Protein AF-0000000076691099 (afdb_homodimer)

InterPro domains:
  IPR001680 WD40 repeat [PF00400] (166-195)
  IPR001680 WD40 repeat [PF00400] (257-286)
  IPR001680 WD40 repeat [PS50082] (163-204)
  IPR001680 WD40 repeat [PS50082] (255-293)
  IPR001680 WD40 repeat [SM00320] (157-195)
  IPR001680 WD40 repeat [SM00320] (238-287)
  IPR015943 WD40/YVTN repeat-like-containing domain superfamily [G3DSA:2.130.10.10] (104-293)
  IPR036322 WD40-repeat-containing domain superfamily [SSF50978] (164-288)

Sequence (586 aa):
MSNKDGVKADGITDEQIQKKIPQHLRYACAYWVNHLEVANMEDEALMNGLERFAYEHMLYWLEVLSLIGKLDSAHRAIGVVLRLLDTAQTSTSSDLDQLLSDALRFISKFNEIIKRSALHTYYSALPFTPTNSLLYHRYIKEAEHNICSVEGGPEKWDALVANLRHGEPVDAIKFSLDSTLLVSWLSDRTVWLWDSGNAELIDRFDGFDLGFYNEHRSRDIPPAFSPDCTRLAVGYYHDVNLWDIRGIEASGPPSTGNATAVTALTLSRDCSRLACGFEDGTVELWETSPTKRMSNKDGVKADGITDEQIQKKIPQHLRYACAYWVNHLEVANMEDEALMNGLERFAYEHMLYWLEVLSLIGKLDSAHRAIGVVLRLLDTAQTSTSSDLDQLLSDALRFISKFNEIIKRSALHTYYSALPFTPTNSLLYHRYIKEAEHNICSVEGGPEKWDALVANLRHGEPVDAIKFSLDSTLLVSWLSDRTVWLWDSGNAELIDRFDGFDLGFYNEHRSRDIPPAFSPDCTRLAVGYYHDVNLWDIRGIEASGPPSTGNATAVTALTLSRDCSRLACGFEDGTVELWETSPTKR

Organism: Amanita muscaria (strain Koide BX008) (NCBI:txid946122)

Solvent-accessible surface area (backbone atoms only — not comparable to full-atom values): 31401 Å² total; per-residue (Å²): 130,71,47,97,80,52,39,37,80,73,68,52,34,59,66,54,45,56,69,73,46,47,69,69,56,54,47,46,70,74,46,48,53,68,56,52,75,75,49,67,82,80,39,62,70,56,48,50,50,50,48,48,38,65,75,71,36,44,67,59,50,50,30,49,26,23,71,73,70,47,48,79,52,49,44,55,42,54,49,51,51,52,50,52,44,59,72,60,62,52,84,62,57,73,56,60,56,47,32,52,52,41,47,44,51,50,43,28,65,35,39,70,55,25,57,54,26,42,64,30,46,44,66,60,38,48,41,48,35,22,62,69,35,55,45,32,68,70,45,46,68,74,21,52,82,73,35,79,90,62,77,71,30,47,60,58,79,66,52,65,52,45,77,44,79,45,99,41,32,28,47,28,46,41,44,19,62,86,38,52,33,33,38,36,35,30,74,82,48,32,38,40,36,27,34,52,59,53,67,40,81,71,48,73,31,76,60,72,71,56,70,75,51,73,76,68,79,59,85,71,41,53,56,18,57,32,37,81,60,51,33,34,37,40,53,52,62,39,32,36,31,31,30,34,59,89,67,48,78,58,59,61,44,71,61,48,86,50,91,51,46,54,41,24,41,28,43,24,60,85,51,45,33,37,39,38,20,17,55,80,6,35,33,38,33,28,52,39,74,76,68,80,123,129,67,48,97,80,51,40,37,82,75,66,53,35,59,67,54,45,56,70,72,46,49,68,68,56,51,47,46,73,74,46,49,53,68,58,52,75,75,49,69,80,79,40,62,68,56,49,51,48,50,49,48,37,64,74,70,36,45,68,58,50,50,30,50,27,23,70,71,71,47,48,79,51,50,42,55,42,55,49,50,52,53,50,51,46,60,73,60,63,52,83,62,57,74,56,59,55,45,30,52,51,40,46,44,52,50,42,28,65,34,38,69,56,25,58,54,26,42,65,30,45,44,66,59,38,47,40,48,35,23,63,69,35,57,45,33,67,68,46,46,68,72,21,51,82,73,37,80,89,60,78,71,29,46,58,60,81,67,51,67,52,44,78,45,81,45,98,41,32,28,47,27,48,42,46,20,62,86,39,53,33,33,38,34,36,29,72,82,47,30,38,39,35,26,33,53,59,53,67,41,81,72,49,74,31,77,54,72,73,53,70,78,49,73,78,66,80,60,85,70,39,53,55,18,55,32,36,82,60,52,32,34,36,39,51,53,62,39,31,36,32,30,31,34,59,90,65,76,56,68,57,58,45,73,59,48,85,51,90,52,46,54,41,25,41,27,43,24,60,85,52,47,32,38,39,38,19,16,57,80,7,36,32,38,33,29,52,37,74,75,68,80,126

Structure (mmCIF, N/CA/C/O backbone):
data_AF-0000000076691099-model_v1
#
loop_
_entity.id
_entity.type
_entity.pdbx_description
1 polymer 'Uncharacterized protein'
#
loop_
_atom_site.group_PDB
_atom_site.id
_atom_site.type_symbol
_atom_site.label_atom_id
_atom_site.label_alt_id
_atom_site.label_comp_id
_atom_site.label_asym_id
_atom_site.label_entity_id
_atom_site.label_seq_id
_atom_site.pdbx_PDB_ins_code
_atom_site.Cartn_x
_atom_site.Cartn_y
_atom_site.Cartn_z
_atom_site.occupancy
_atom_site.B_iso_or_equiv
_atom_site.auth_seq_id
_atom_site.auth_comp_id
_atom_site.auth_asym_id
_atom_site.auth_atom_id
_atom_site.pdbx_PDB_model_num
ATOM 1 N N . MET A 1 1 ? 18.516 -26.5 -12.602 1 29.12 1 MET A N 1
ATOM 2 C CA . MET A 1 1 ? 19.984 -26.516 -12.5 1 29.12 1 MET A CA 1
ATOM 3 C C . MET A 1 1 ? 20.609 -27.109 -13.766 1 29.12 1 MET A C 1
ATOM 5 O O . MET A 1 1 ? 20.344 -28.266 -14.109 1 29.12 1 MET A O 1
ATOM 9 N N . SER A 1 2 ? 20.938 -26.391 -14.773 1 34.25 2 SER A N 1
ATOM 10 C CA . SER A 1 2 ? 21.703 -26.906 -15.898 1 34.25 2 SER A CA 1
ATOM 11 C C . SER A 1 2 ? 22.891 -27.734 -15.43 1 34.25 2 SER A C 1
ATOM 13 O O . SER A 1 2 ? 23.531 -27.391 -14.438 1 34.25 2 SER A O 1
ATOM 15 N N . ASN A 1 3 ? 22.891 -28.953 -15.75 1 36.94 3 ASN A N 1
ATOM 16 C CA . ASN A 1 3 ? 24.156 -29.641 -15.547 1 36.94 3 ASN A CA 1
ATOM 17 C C . ASN A 1 3 ? 25.312 -28.906 -16.219 1 36.94 3 ASN A C 1
ATOM 19 O O . ASN A 1 3 ? 25.094 -28.062 -17.094 1 36.94 3 ASN A O 1
ATOM 23 N N . LYS A 1 4 ? 26.516 -29.078 -15.672 1 44.59 4 LYS A N 1
ATOM 24 C CA . LYS A 1 4 ? 27.797 -28.547 -16.109 1 44.59 4 LYS A CA 1
ATOM 25 C C . LYS A 1 4 ? 27.906 -28.562 -17.641 1 44.59 4 LYS A C 1
ATOM 27 O O . LYS A 1 4 ? 28.688 -27.797 -18.219 1 44.59 4 LYS A O 1
ATOM 32 N N . ASP A 1 5 ? 27.234 -29.469 -18.328 1 46.06 5 ASP A N 1
ATOM 33 C CA . ASP A 1 5 ? 27.578 -29.688 -19.734 1 46.06 5 ASP A CA 1
ATOM 34 C C . ASP A 1 5 ? 26.547 -29.047 -20.656 1 46.06 5 ASP A C 1
ATOM 36 O O . ASP A 1 5 ? 26.578 -29.266 -21.875 1 46.06 5 ASP A O 1
ATOM 40 N N . GLY A 1 6 ? 25.641 -28.156 -20.281 1 45.41 6 GLY A N 1
ATOM 41 C CA . GLY A 1 6 ? 24.734 -27.391 -21.125 1 45.41 6 GLY A CA 1
ATOM 42 C C . GLY A 1 6 ? 23.484 -28.172 -21.516 1 45.41 6 GLY A C 1
ATOM 43 O O . GLY A 1 6 ? 22.734 -27.75 -22.391 1 45.41 6 GLY A O 1
ATOM 44 N N . VAL A 1 7 ? 23.391 -29.453 -21.25 1 45.53 7 VAL A N 1
ATOM 45 C CA . VAL A 1 7 ? 22.281 -30.328 -21.609 1 45.53 7 VAL A CA 1
ATOM 46 C C . VAL A 1 7 ? 21.156 -30.172 -20.578 1 45.53 7 VAL A C 1
ATOM 48 O O . VAL A 1 7 ? 21.391 -30.297 -19.375 1 45.53 7 VAL A O 1
ATOM 51 N N . LYS A 1 8 ? 20.016 -29.594 -21.047 1 56.25 8 LYS A N 1
ATOM 52 C CA . LYS A 1 8 ? 18.844 -29.469 -20.188 1 56.25 8 LYS A CA 1
ATOM 53 C C . LYS A 1 8 ? 18.25 -30.844 -19.859 1 56.25 8 LYS A C 1
ATOM 55 O O . LYS A 1 8 ? 18.625 -31.844 -20.484 1 56.25 8 LYS A O 1
ATOM 60 N N . ALA A 1 9 ? 17.562 -31 -18.797 1 53.81 9 ALA A N 1
ATOM 61 C CA . ALA A 1 9 ? 17.047 -32.281 -18.312 1 53.81 9 ALA A CA 1
ATOM 62 C C . ALA A 1 9 ? 16.391 -33.062 -19.422 1 53.81 9 ALA A C 1
ATOM 64 O O . ALA A 1 9 ? 16.359 -34.312 -19.375 1 53.81 9 ALA A O 1
ATOM 65 N N . ASP A 1 10 ? 15.883 -32.375 -20.469 1 58.59 10 ASP A N 1
ATOM 66 C CA . ASP A 1 10 ? 15.188 -33.125 -21.531 1 58.59 10 ASP A CA 1
ATOM 67 C C . ASP A 1 10 ? 16.172 -33.562 -22.625 1 58.59 10 ASP A C 1
ATOM 69 O O . ASP A 1 10 ? 15.758 -34.125 -23.625 1 58.59 10 ASP A O 1
ATOM 73 N N . GLY A 1 11 ? 17.391 -33.438 -22.391 1 64.94 11 GLY A N 1
ATOM 74 C CA . GLY A 1 11 ? 18.391 -33.875 -23.359 1 64.94 11 GLY A CA 1
ATOM 75 C C . GLY A 1 11 ? 18.594 -32.844 -24.469 1 64.94 11 GLY A C 1
ATOM 76 O O . GLY A 1 11 ? 19.375 -33.094 -25.391 1 64.94 11 GLY A O 1
ATOM 77 N N . ILE A 1 12 ? 17.797 -31.812 -24.406 1 70.5 12 ILE A N 1
ATOM 78 C CA . ILE A 1 12 ? 17.906 -30.797 -25.453 1 70.5 12 ILE A CA 1
ATOM 79 C C . ILE A 1 12 ? 19.047 -29.844 -25.109 1 70.5 12 ILE A C 1
ATOM 81 O O . ILE A 1 12 ? 19.094 -29.281 -24.016 1 70.5 12 ILE A O 1
ATOM 85 N N . THR A 1 13 ? 19.969 -29.703 -26.016 1 69.88 13 THR A N 1
ATOM 86 C CA . THR A 1 13 ? 21.141 -28.875 -25.781 1 69.88 13 THR A CA 1
ATOM 87 C C . THR A 1 13 ? 20.875 -27.438 -26.203 1 69.88 13 THR A C 1
ATOM 89 O O . THR A 1 13 ? 19.953 -27.172 -26.953 1 69.88 13 THR A O 1
ATOM 92 N N . ASP A 1 14 ? 21.578 -26.531 -25.641 1 75.19 14 ASP A N 1
ATOM 93 C CA . ASP A 1 14 ? 21.5 -25.125 -26.031 1 75.19 14 ASP A CA 1
ATOM 94 C C . ASP A 1 14 ? 21.719 -24.953 -27.531 1 75.19 14 ASP A C 1
ATOM 96 O O . ASP A 1 14 ? 21.109 -24.094 -28.156 1 75.19 14 ASP A O 1
ATOM 100 N N . GLU A 1 15 ? 22.594 -25.68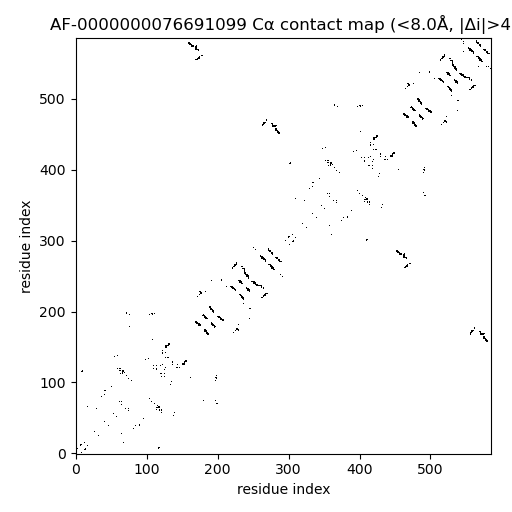8 -28 1 73.44 15 GLU A N 1
ATOM 101 C CA . GLU A 1 15 ? 22.891 -25.625 -29.422 1 73.44 15 GLU A CA 1
ATOM 102 C C . GLU A 1 15 ? 21.672 -26 -30.25 1 73.44 15 GLU A C 1
ATOM 104 O O . GLU A 1 15 ? 21.391 -25.375 -31.281 1 73.44 15 GLU A O 1
ATOM 109 N N . GLN A 1 16 ? 21.016 -27.016 -29.859 1 75.69 16 GLN A N 1
ATOM 110 C CA . GLN A 1 16 ? 19.797 -27.438 -30.562 1 75.69 16 GLN A CA 1
ATOM 111 C C . GLN A 1 16 ? 18.719 -26.344 -30.5 1 75.69 16 GLN A C 1
ATOM 113 O O . GLN A 1 16 ? 18.016 -26.125 -31.469 1 75.69 16 GLN A O 1
ATOM 118 N N . ILE A 1 17 ? 18.688 -25.703 -29.406 1 78.25 17 ILE A N 1
ATOM 119 C CA . ILE A 1 17 ? 17.719 -24.641 -29.219 1 78.25 17 ILE A CA 1
ATOM 120 C C . ILE A 1 17 ? 18.016 -23.484 -30.188 1 78.25 17 ILE A C 1
ATOM 122 O O . ILE A 1 17 ? 17.109 -22.969 -30.844 1 78.25 17 ILE A O 1
ATOM 126 N N . GLN A 1 18 ? 19.266 -23.125 -30.203 1 75.44 18 GLN A N 1
ATOM 127 C CA . GLN A 1 18 ? 19.672 -22.031 -31.078 1 75.44 18 GLN A CA 1
ATOM 128 C C . GLN A 1 18 ? 19.375 -22.375 -32.531 1 75.44 18 GLN A C 1
ATOM 130 O O . GLN A 1 18 ? 19.016 -21.5 -33.312 1 75.44 18 GLN A O 1
ATOM 135 N N . LYS A 1 19 ? 19.531 -23.609 -32.781 1 77.31 19 LYS A N 1
ATOM 136 C CA . LYS A 1 19 ? 19.312 -24.047 -34.156 1 77.31 19 LYS A CA 1
ATOM 137 C C . LYS A 1 19 ? 17.812 -24.125 -34.469 1 77.31 19 LYS A C 1
ATOM 139 O O . LYS A 1 19 ? 17.391 -23.781 -35.594 1 77.31 19 LYS A O 1
ATOM 144 N N . LYS A 1 20 ? 17.062 -24.531 -33.562 1 82.12 20 LYS A N 1
ATOM 145 C CA . LYS A 1 20 ? 15.664 -24.844 -33.844 1 82.12 20 LYS A CA 1
ATOM 146 C C . LYS A 1 20 ? 14.758 -23.656 -33.562 1 82.12 20 LYS A C 1
ATOM 148 O O . LYS A 1 20 ? 13.625 -23.594 -34.031 1 82.12 20 LYS A O 1
ATOM 153 N N . ILE A 1 21 ? 15.234 -22.734 -32.812 1 86.94 21 ILE A N 1
ATOM 154 C CA . ILE A 1 21 ? 14.43 -21.547 -32.531 1 86.94 21 ILE A CA 1
ATOM 155 C C . ILE A 1 21 ? 15.211 -20.297 -32.906 1 86.94 21 ILE A C 1
ATOM 157 O O . ILE A 1 21 ? 16.078 -19.844 -32.156 1 86.94 21 ILE A O 1
ATOM 161 N N . PRO A 1 22 ? 14.852 -19.75 -33.969 1 84.75 22 PRO A N 1
ATOM 162 C CA . PRO A 1 22 ? 15.586 -18.578 -34.438 1 84.75 22 PRO A CA 1
ATOM 163 C C . PRO A 1 22 ? 15.547 -17.422 -33.438 1 84.75 22 PRO A C 1
ATOM 165 O O . PRO A 1 22 ? 14.641 -17.344 -32.625 1 84.75 22 PRO A O 1
ATOM 168 N N . GLN A 1 23 ? 16.516 -16.531 -33.594 1 85.38 23 GLN A N 1
ATOM 169 C CA . GLN A 1 23 ? 16.719 -15.438 -32.656 1 85.38 23 GLN A CA 1
ATOM 170 C C . GLN A 1 23 ? 15.5 -14.508 -32.625 1 85.38 23 GLN A C 1
ATOM 172 O O . GLN A 1 23 ? 15.094 -14.023 -31.578 1 85.38 23 GLN A O 1
ATOM 177 N N . HIS A 1 24 ? 14.992 -14.258 -33.781 1 83.81 24 HIS A N 1
ATOM 178 C CA . HIS A 1 24 ? 13.852 -13.352 -33.875 1 83.81 24 HIS A CA 1
ATOM 179 C C . HIS A 1 24 ? 12.641 -13.914 -33.125 1 83.81 24 HIS A C 1
ATOM 181 O O . HIS A 1 24 ? 11.883 -13.172 -32.5 1 83.81 24 HIS A O 1
ATOM 187 N N . LEU A 1 25 ? 12.461 -15.172 -33.188 1 86.44 25 LEU A N 1
ATOM 188 C CA . LEU A 1 25 ? 11.359 -15.812 -32.469 1 86.44 25 LEU A CA 1
ATOM 189 C C . LEU A 1 25 ? 11.586 -15.781 -30.969 1 86.44 25 LEU A C 1
ATOM 191 O O . LEU A 1 25 ? 10.641 -15.562 -30.203 1 86.44 25 LEU A O 1
ATOM 195 N N . ARG A 1 26 ? 12.805 -15.984 -30.609 1 87.44 26 ARG A N 1
ATOM 196 C CA . ARG A 1 26 ? 13.141 -15.922 -29.188 1 87.44 26 ARG A CA 1
ATOM 197 C C . ARG A 1 26 ? 12.852 -14.531 -28.625 1 87.44 26 ARG A C 1
ATOM 199 O O . ARG A 1 26 ? 12.266 -14.406 -27.547 1 87.44 26 ARG A O 1
ATOM 206 N N . TYR A 1 27 ? 13.195 -13.586 -29.375 1 85.06 27 TYR A N 1
ATOM 207 C CA . TYR A 1 27 ? 12.953 -12.211 -28.984 1 85.06 27 TYR A CA 1
ATOM 208 C C . TYR A 1 27 ? 11.453 -11.922 -28.906 1 85.06 27 TYR A C 1
ATOM 210 O O . TYR A 1 27 ? 10.977 -11.359 -27.922 1 85.06 27 TYR A O 1
ATOM 218 N N . ALA A 1 28 ? 10.781 -12.281 -29.938 1 87.44 28 ALA A N 1
ATOM 219 C CA . ALA A 1 28 ? 9.336 -12.062 -29.969 1 87.44 28 ALA A CA 1
ATOM 220 C C . ALA A 1 28 ? 8.648 -12.75 -28.797 1 87.44 28 ALA A C 1
ATOM 222 O O . ALA A 1 28 ? 7.797 -12.148 -28.125 1 87.44 28 ALA A O 1
ATOM 223 N N . CYS A 1 29 ? 9.062 -13.938 -28.5 1 89.56 29 CYS A N 1
ATOM 224 C CA . CYS A 1 29 ? 8.445 -14.695 -27.422 1 89.56 29 CYS A CA 1
ATOM 225 C C . CYS A 1 29 ? 8.703 -14.031 -26.078 1 89.56 29 CYS A C 1
ATOM 227 O O . CYS A 1 29 ? 7.809 -13.961 -25.234 1 89.56 29 CYS A O 1
ATOM 229 N N . ALA A 1 30 ? 9.82 -13.469 -25.969 1 88.25 30 ALA A N 1
ATOM 230 C CA . ALA A 1 30 ? 10.227 -12.945 -24.672 1 88.25 30 ALA A CA 1
ATOM 231 C C . ALA A 1 30 ? 9.703 -11.531 -24.469 1 88.25 30 ALA A C 1
ATOM 233 O O . ALA A 1 30 ? 9.438 -11.117 -23.328 1 88.25 30 ALA A O 1
ATOM 234 N N . TYR A 1 31 ? 9.406 -10.734 -25.594 1 87.25 31 TYR A N 1
ATOM 235 C CA . TYR A 1 31 ? 9.266 -9.297 -25.375 1 87.25 31 TYR A CA 1
ATOM 236 C C . TYR A 1 31 ? 8.031 -8.75 -26.078 1 87.25 31 TYR A C 1
ATOM 238 O O . TYR A 1 31 ? 7.824 -7.535 -26.141 1 87.25 31 TYR A O 1
ATOM 246 N N . TRP A 1 32 ? 7.234 -9.555 -26.625 1 87.81 32 TRP A N 1
ATOM 247 C CA . TRP A 1 32 ? 6.07 -9.094 -27.375 1 87.81 32 TRP A CA 1
ATOM 248 C C . TRP A 1 32 ? 5.164 -8.234 -26.5 1 87.81 32 TRP A C 1
ATOM 250 O O . TRP A 1 32 ? 4.496 -7.324 -27 1 87.81 32 TRP A O 1
ATOM 260 N N . VAL A 1 33 ? 5.133 -8.445 -25.203 1 88.25 33 VAL A N 1
ATOM 261 C CA . VAL A 1 33 ? 4.191 -7.758 -24.328 1 88.25 33 VAL A CA 1
ATOM 262 C C . VAL A 1 33 ? 4.598 -6.293 -24.188 1 88.25 33 VAL A C 1
ATOM 264 O O . VAL A 1 33 ? 3.746 -5.422 -23.969 1 88.25 33 VAL A O 1
ATOM 267 N N . ASN A 1 34 ? 5.84 -6.027 -24.219 1 86.25 34 ASN A N 1
ATOM 268 C CA . ASN A 1 34 ? 6.305 -4.645 -24.172 1 86.25 34 ASN A CA 1
ATOM 269 C C . ASN A 1 34 ? 5.719 -3.826 -25.328 1 86.25 34 ASN A C 1
ATOM 271 O O . ASN A 1 34 ? 5.383 -2.652 -25.141 1 86.25 34 ASN A O 1
ATOM 275 N N . HIS A 1 35 ? 5.621 -4.449 -26.438 1 85.69 35 HIS A N 1
ATOM 276 C CA . HIS A 1 35 ? 5.023 -3.793 -27.594 1 85.69 35 HIS A CA 1
ATOM 277 C C . HIS A 1 35 ? 3.514 -3.662 -27.438 1 85.69 35 HIS A C 1
ATOM 279 O O . HIS A 1 35 ? 2.918 -2.682 -27.891 1 85.69 35 HIS A O 1
ATOM 285 N N . LEU A 1 36 ? 2.92 -4.586 -26.797 1 87.81 36 LEU A N 1
ATOM 286 C CA . LEU A 1 36 ? 1.479 -4.566 -26.578 1 87.81 36 LEU A CA 1
ATOM 287 C C . LEU A 1 36 ? 1.088 -3.412 -25.656 1 87.81 36 LEU A C 1
ATOM 289 O O . LEU A 1 36 ? 0.001 -2.846 -25.797 1 87.81 36 LEU A O 1
ATOM 293 N N . GLU A 1 37 ? 1.906 -3.094 -24.672 1 86.75 37 GLU A N 1
ATOM 294 C CA . GLU A 1 37 ? 1.638 -2.049 -23.688 1 86.75 37 GLU A CA 1
ATOM 295 C C . GLU A 1 37 ? 1.418 -0.699 -24.375 1 86.75 37 GLU A C 1
ATOM 297 O O . GLU A 1 37 ? 0.716 0.162 -23.828 1 86.75 37 GLU A O 1
ATOM 302 N N . VAL A 1 38 ? 1.948 -0.532 -25.5 1 83.69 38 VAL A N 1
ATOM 303 C CA . VAL A 1 38 ? 1.816 0.744 -26.203 1 83.69 38 VAL A CA 1
ATOM 304 C C . VAL A 1 38 ? 0.876 0.587 -27.391 1 83.69 38 VAL A C 1
ATOM 306 O O . VAL A 1 38 ? 0.659 1.537 -28.141 1 83.69 38 VAL A O 1
ATOM 309 N N . ALA A 1 39 ? 0.304 -0.509 -27.594 1 85.06 39 ALA A N 1
ATOM 310 C CA . ALA A 1 39 ? -0.572 -0.781 -28.734 1 85.06 39 ALA A CA 1
ATOM 311 C C . ALA A 1 39 ? -2.002 -0.338 -28.438 1 85.06 39 ALA A C 1
ATOM 313 O O . ALA A 1 39 ? -2.365 -0.109 -27.281 1 85.06 39 ALA A O 1
ATOM 314 N N . ASN A 1 40 ? -2.73 -0.153 -29.469 1 84.88 40 ASN A N 1
ATOM 315 C CA . ASN A 1 40 ? -4.148 0.162 -29.359 1 84.88 40 ASN A CA 1
ATOM 316 C C . ASN A 1 40 ? -4.992 -1.099 -29.203 1 84.88 40 ASN A C 1
ATOM 318 O O . ASN A 1 40 ? -5.227 -1.827 -30.156 1 84.88 40 ASN A O 1
ATOM 322 N N . MET A 1 41 ? -5.574 -1.309 -28.094 1 87.06 41 MET A N 1
ATOM 323 C CA . MET A 1 41 ? -6.305 -2.531 -27.766 1 87.06 41 MET A CA 1
ATOM 324 C C . MET A 1 41 ? -7.68 -2.537 -28.422 1 87.06 41 MET A C 1
ATOM 326 O O . MET A 1 41 ? -8.398 -3.539 -28.375 1 87.06 41 MET A O 1
ATOM 330 N N . GLU A 1 42 ? -8.031 -1.484 -29.031 1 85.25 42 GLU A N 1
ATOM 331 C CA . GLU A 1 42 ? -9.289 -1.434 -29.781 1 85.25 42 GLU A CA 1
ATOM 332 C C . GLU A 1 42 ? -9.117 -1.963 -31.203 1 85.25 42 GLU A C 1
ATOM 334 O O . GLU A 1 42 ? -10.102 -2.209 -31.891 1 85.25 42 GLU A O 1
ATOM 339 N N . ASP A 1 43 ? -7.934 -2.102 -31.609 1 89.19 43 ASP A N 1
ATOM 340 C CA . ASP A 1 43 ? -7.637 -2.643 -32.938 1 89.19 43 ASP A CA 1
ATOM 341 C C . ASP A 1 43 ? -8.117 -4.09 -33.062 1 89.19 43 ASP A C 1
ATOM 343 O O . ASP A 1 43 ? -7.648 -4.965 -32.344 1 89.19 43 ASP A O 1
ATOM 347 N N . GLU A 1 44 ? -8.922 -4.328 -34.031 1 88.06 44 GLU A N 1
ATOM 348 C CA . GLU A 1 44 ? -9.531 -5.645 -34.188 1 88.06 44 GLU A CA 1
ATOM 349 C C . GLU A 1 44 ? -8.5 -6.695 -34.594 1 88.06 44 GLU A C 1
ATOM 351 O O . GLU A 1 44 ? -8.57 -7.84 -34.156 1 88.06 44 GLU A O 1
ATOM 356 N N . ALA A 1 45 ? -7.648 -6.344 -35.469 1 90.5 45 ALA A N 1
ATOM 357 C CA . ALA A 1 45 ? -6.613 -7.281 -35.875 1 90.5 45 ALA A CA 1
ATOM 358 C C . ALA A 1 45 ? -5.754 -7.727 -34.719 1 90.5 45 ALA A C 1
ATOM 360 O O . ALA A 1 45 ? -5.398 -8.898 -34.594 1 90.5 45 ALA A O 1
ATOM 361 N N . LEU A 1 46 ? -5.434 -6.805 -33.906 1 90.69 46 LEU A N 1
ATOM 362 C CA . LEU A 1 46 ? -4.645 -7.109 -32.719 1 90.69 46 LEU A CA 1
ATOM 363 C C . LEU A 1 46 ? -5.406 -8.047 -31.781 1 90.69 46 LEU A C 1
ATOM 365 O O . LEU A 1 46 ? -4.84 -9.016 -31.266 1 90.69 46 LEU A O 1
ATOM 369 N N . MET A 1 47 ? -6.68 -7.75 -31.594 1 90.19 47 MET A N 1
ATOM 370 C CA . MET A 1 47 ? -7.492 -8.57 -30.703 1 90.19 47 MET A CA 1
ATOM 371 C C . MET A 1 47 ? -7.633 -9.984 -31.25 1 90.19 47 MET A C 1
ATOM 373 O O . MET A 1 47 ? -7.586 -10.961 -30.5 1 90.19 47 MET A O 1
ATOM 377 N N . ASN A 1 48 ? -7.758 -10.023 -32.531 1 91.19 48 ASN A N 1
ATOM 378 C CA . ASN A 1 48 ? -7.816 -11.336 -33.156 1 91.19 48 ASN A CA 1
ATOM 379 C C . ASN A 1 48 ? -6.516 -12.109 -32.969 1 91.19 48 ASN A C 1
ATOM 381 O O . ASN A 1 48 ? -6.535 -13.32 -32.75 1 91.19 48 ASN A O 1
ATOM 385 N N . GLY A 1 49 ? -5.461 -11.391 -33.156 1 92.38 49 GLY A N 1
ATOM 386 C CA . GLY A 1 49 ? -4.164 -12 -32.906 1 92.38 49 GLY A CA 1
ATOM 387 C C . GLY A 1 49 ? -3.986 -12.477 -31.484 1 92.38 49 GLY A C 1
ATOM 388 O O . GLY A 1 49 ? -3.459 -13.57 -31.25 1 92.38 49 GLY A O 1
ATOM 389 N N . LEU A 1 50 ? -4.453 -11.719 -30.562 1 91.94 50 LEU A N 1
ATOM 390 C CA . LEU A 1 50 ? -4.363 -12.07 -29.141 1 91.94 50 LEU A CA 1
ATOM 391 C C . LEU A 1 50 ? -5.207 -13.305 -28.844 1 91.94 50 LEU A C 1
ATOM 393 O O . LEU A 1 50 ? -4.773 -14.188 -28.094 1 91.94 50 LEU A O 1
ATOM 397 N N . GLU A 1 51 ? -6.336 -13.328 -29.406 1 92.81 51 GLU A N 1
ATOM 398 C CA . GLU A 1 51 ? -7.195 -14.5 -29.234 1 92.81 51 GLU A CA 1
ATOM 399 C C . GLU A 1 51 ? -6.555 -15.75 -29.828 1 92.81 51 GLU A C 1
ATOM 401 O O . GLU A 1 51 ? -6.555 -16.812 -29.203 1 92.81 51 GLU A O 1
ATOM 406 N N . ARG A 1 52 ? -6.043 -15.617 -30.984 1 93.25 52 ARG A N 1
ATOM 407 C CA . ARG A 1 52 ? -5.359 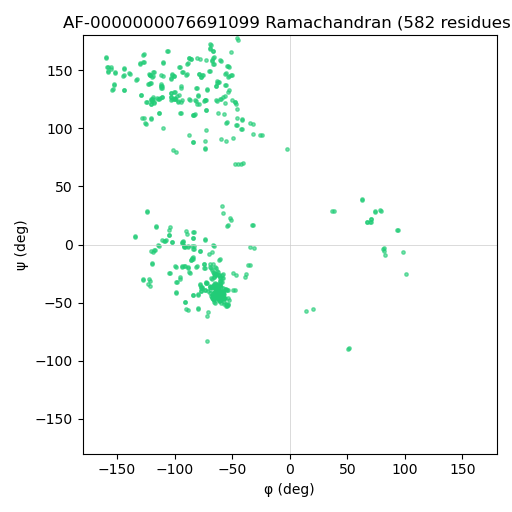-16.75 -31.609 1 93.25 52 ARG A CA 1
ATOM 408 C C . ARG A 1 52 ? -4.184 -17.219 -30.766 1 93.25 52 ARG A C 1
ATOM 410 O O . ARG A 1 52 ? -3.975 -18.422 -30.594 1 93.25 52 ARG A O 1
ATOM 417 N N . PHE A 1 53 ? -3.443 -16.281 -30.312 1 94 53 PHE A N 1
ATOM 418 C CA . PHE A 1 53 ? -2.346 -16.625 -29.422 1 94 53 PHE A CA 1
ATOM 419 C C . PHE A 1 53 ? -2.848 -17.422 -28.219 1 94 53 PHE A C 1
ATOM 421 O O . PHE A 1 53 ? -2.322 -18.484 -27.922 1 94 53 PHE A O 1
ATOM 428 N N . ALA A 1 54 ? -3.867 -16.891 -27.516 1 94.69 54 ALA A N 1
ATOM 429 C CA . ALA A 1 54 ? -4.355 -17.484 -26.281 1 94.69 54 ALA A CA 1
ATOM 430 C C . ALA A 1 54 ? -4.938 -18.875 -26.531 1 94.69 54 ALA A C 1
ATOM 432 O O . ALA A 1 54 ? -4.684 -19.812 -25.766 1 94.69 54 ALA A O 1
ATOM 433 N N . TYR A 1 55 ? -5.598 -19.031 -27.672 1 93.06 55 TYR A N 1
ATOM 434 C CA . TYR A 1 55 ? -6.359 -20.25 -27.906 1 93.06 55 TYR A CA 1
ATOM 435 C C . TYR A 1 55 ? -5.508 -21.297 -28.625 1 93.06 55 TYR A C 1
ATOM 437 O O . TYR A 1 55 ? -5.773 -22.5 -28.531 1 93.06 55 TYR A O 1
ATOM 445 N N . GLU A 1 56 ? -4.438 -20.859 -29.234 1 92.75 56 GLU A N 1
ATOM 446 C CA . GLU A 1 56 ? -3.768 -21.812 -30.094 1 92.75 56 GLU A CA 1
ATOM 447 C C . GLU A 1 56 ? -2.283 -21.922 -29.766 1 92.75 56 GLU A C 1
ATOM 449 O O . GLU A 1 56 ? -1.664 -22.969 -29.969 1 92.75 56 GLU A O 1
ATOM 454 N N . HIS A 1 57 ? -1.705 -20.906 -29.312 1 93.44 57 HIS A N 1
ATOM 455 C CA . HIS A 1 57 ? -0.247 -20.891 -29.297 1 93.44 57 HIS A CA 1
ATOM 456 C C . HIS A 1 57 ? 0.291 -20.766 -27.875 1 93.44 57 HIS A C 1
ATOM 458 O O . HIS A 1 57 ? 1.496 -20.891 -27.656 1 93.44 57 HIS A O 1
ATOM 464 N N . MET A 1 58 ? -0.555 -20.562 -26.922 1 94.25 58 MET A N 1
ATOM 465 C CA . MET A 1 58 ? -0.113 -20.188 -25.578 1 94.25 58 MET A CA 1
ATOM 466 C C . MET A 1 58 ? 0.775 -21.281 -24.984 1 94.25 58 MET A C 1
ATOM 468 O O . MET A 1 58 ? 1.82 -20.984 -24.406 1 94.25 58 MET A O 1
ATOM 472 N N . LEU A 1 59 ? 0.446 -22.547 -25.078 1 92.38 59 LEU A N 1
ATOM 473 C CA . LEU A 1 59 ? 1.264 -23.609 -24.5 1 92.38 59 LEU A CA 1
ATOM 474 C C . LEU A 1 59 ? 2.582 -23.75 -25.25 1 92.38 59 LEU A C 1
ATOM 476 O O . LEU A 1 59 ? 3.619 -24.031 -24.641 1 92.38 59 LEU A O 1
ATOM 480 N N . TYR A 1 60 ? 2.535 -23.562 -26.594 1 90.44 60 TYR A N 1
ATOM 481 C CA . TYR A 1 60 ? 3.766 -23.562 -27.391 1 90.44 60 TYR A CA 1
ATOM 482 C C . TYR A 1 60 ? 4.691 -22.422 -26.938 1 90.44 60 TYR A C 1
ATOM 484 O O . TYR A 1 60 ? 5.906 -22.609 -26.859 1 90.44 60 TYR A O 1
ATOM 492 N N . TRP A 1 61 ? 4.051 -21.375 -26.75 1 93.75 61 TRP A N 1
ATOM 493 C CA . TRP A 1 61 ? 4.781 -20.219 -26.25 1 93.75 61 TRP A CA 1
ATOM 494 C C . TRP A 1 61 ? 5.449 -20.531 -24.922 1 93.75 61 TRP A C 1
ATOM 496 O O . TRP A 1 61 ? 6.629 -20.234 -24.719 1 93.75 61 TRP A O 1
ATOM 506 N N . LEU A 1 62 ? 4.754 -21.172 -24 1 93.44 62 LEU A N 1
ATOM 507 C CA . LEU A 1 62 ? 5.312 -21.562 -22.719 1 93.44 62 LEU A CA 1
ATOM 508 C C . LEU A 1 62 ? 6.469 -22.531 -22.891 1 93.44 62 LEU A C 1
ATOM 510 O O . LEU A 1 62 ? 7.477 -22.453 -22.188 1 93.44 62 LEU A O 1
ATOM 514 N N . GLU A 1 63 ? 6.305 -23.406 -23.812 1 89.62 63 GLU A N 1
ATOM 515 C CA . GLU A 1 63 ? 7.363 -24.359 -24.125 1 89.62 63 GLU A CA 1
ATOM 516 C C . GLU A 1 63 ? 8.633 -23.641 -24.578 1 89.62 63 GLU A C 1
ATOM 518 O O . GLU A 1 63 ? 9.727 -23.953 -24.109 1 89.62 63 GLU A O 1
ATOM 523 N N . VAL A 1 64 ? 8.445 -22.75 -25.469 1 90.56 64 VAL A N 1
ATOM 524 C CA . VAL A 1 64 ? 9.586 -22 -25.984 1 90.56 64 VAL A CA 1
ATOM 525 C C . VAL A 1 64 ? 10.273 -21.25 -24.844 1 90.56 64 VAL A C 1
ATOM 527 O O . VAL A 1 64 ? 11.492 -21.281 -24.719 1 90.56 64 VAL A O 1
ATOM 530 N N . LEU A 1 65 ? 9.484 -20.578 -24.062 1 93 65 LEU A N 1
ATOM 531 C CA . LEU A 1 65 ? 10.047 -19.828 -22.953 1 93 65 LEU A CA 1
ATOM 532 C C . LEU A 1 65 ? 10.82 -20.75 -22 1 93 65 LEU A C 1
ATOM 534 O O . LEU A 1 65 ? 11.875 -20.359 -21.484 1 93 65 LEU A O 1
ATOM 538 N N . SER A 1 66 ? 10.258 -21.859 -21.734 1 91.06 66 SER A N 1
ATOM 539 C CA . SER A 1 66 ? 10.953 -22.844 -20.922 1 91.06 66 SER A CA 1
ATOM 540 C C . SER A 1 66 ? 12.297 -23.234 -21.531 1 91.06 66 SER A C 1
ATOM 542 O O . SER A 1 66 ? 13.32 -23.266 -20.828 1 91.06 66 SER A O 1
ATOM 544 N N . LEU A 1 67 ? 12.32 -23.422 -22.797 1 88.56 67 LEU A N 1
ATOM 545 C CA . LEU A 1 67 ? 13.508 -23.875 -23.516 1 88.56 67 LEU A CA 1
ATOM 546 C C . LEU A 1 67 ? 14.586 -22.781 -23.516 1 88.56 67 LEU A C 1
ATOM 548 O O . LEU A 1 67 ? 15.773 -23.078 -23.422 1 88.56 67 LEU A O 1
ATOM 552 N N . ILE A 1 68 ? 14.172 -21.625 -23.609 1 88.75 68 ILE A N 1
ATOM 553 C CA . ILE A 1 68 ? 15.164 -20.562 -23.734 1 88.75 68 ILE A CA 1
ATOM 554 C C . ILE A 1 68 ? 15.469 -20 -22.344 1 88.75 68 ILE A C 1
ATOM 556 O O . ILE A 1 68 ? 16.172 -18.984 -22.234 1 88.75 68 ILE A O 1
ATOM 560 N N . GLY A 1 69 ? 14.891 -20.5 -21.312 1 88.12 69 GLY A N 1
ATOM 561 C CA . GLY A 1 69 ? 15.195 -20.125 -19.938 1 88.12 69 GLY A CA 1
ATOM 562 C C . GLY A 1 69 ? 14.555 -18.812 -19.516 1 88.12 69 GLY A C 1
ATOM 563 O O . GLY A 1 69 ? 15.117 -18.078 -18.719 1 88.12 69 GLY A O 1
ATOM 564 N N . LYS A 1 70 ? 13.414 -18.453 -20.078 1 89.81 70 LYS A N 1
ATOM 565 C CA . LYS A 1 70 ? 12.75 -17.188 -19.766 1 89.81 70 LYS A CA 1
ATOM 566 C C . LYS A 1 70 ? 11.32 -17.422 -19.297 1 89.81 70 LYS A C 1
ATOM 568 O O . LYS A 1 70 ? 10.445 -16.578 -19.516 1 89.81 70 LYS A O 1
ATOM 573 N N . LEU A 1 71 ? 11.086 -18.547 -18.703 1 89.38 71 LEU A N 1
ATOM 574 C CA . LEU A 1 71 ? 9.742 -18.906 -18.281 1 89.38 71 LEU A CA 1
ATOM 575 C C . LEU A 1 71 ? 9.219 -17.938 -17.219 1 89.38 71 LEU A C 1
ATOM 577 O O . LEU A 1 71 ? 8.016 -17.672 -17.156 1 89.38 71 LEU A O 1
ATOM 581 N N . ASP A 1 72 ? 10.07 -17.312 -16.562 1 85 72 ASP A N 1
ATOM 582 C CA . ASP A 1 72 ? 9.695 -16.406 -15.484 1 85 72 ASP A CA 1
ATOM 583 C C . ASP A 1 72 ? 8.984 -15.172 -16.031 1 85 72 ASP A C 1
ATOM 585 O O . ASP A 1 72 ? 8.258 -14.508 -15.297 1 85 72 ASP A O 1
ATOM 589 N N . SER A 1 73 ? 9.164 -14.906 -17.266 1 87.94 73 SER A N 1
ATOM 590 C CA . SER A 1 73 ? 8.539 -13.727 -17.844 1 87.94 73 SER A CA 1
ATOM 591 C C . SER A 1 73 ? 7.102 -14.016 -18.266 1 87.94 73 SER A C 1
ATOM 593 O O . SER A 1 73 ? 6.336 -13.086 -18.547 1 87.94 73 SER A O 1
ATOM 595 N N . ALA A 1 74 ? 6.734 -15.234 -18.266 1 92.19 74 ALA A N 1
ATOM 596 C CA . ALA A 1 74 ? 5.43 -15.625 -18.797 1 92.19 74 ALA A CA 1
ATOM 597 C C . ALA A 1 74 ? 4.301 -15.07 -17.938 1 92.19 74 ALA A C 1
ATOM 599 O O . ALA A 1 74 ? 3.322 -14.531 -18.453 1 92.19 74 ALA A O 1
ATOM 600 N N . HIS A 1 75 ? 4.434 -15.227 -16.656 1 89.5 75 HIS A N 1
ATOM 601 C CA . HIS A 1 75 ? 3.391 -14.766 -15.75 1 89.5 75 HIS A CA 1
ATOM 602 C C . HIS A 1 75 ? 3.152 -13.266 -15.898 1 89.5 75 HIS A C 1
ATOM 604 O O . HIS A 1 75 ? 2.006 -12.82 -15.984 1 89.5 75 HIS A O 1
ATOM 610 N N . ARG A 1 76 ? 4.215 -12.57 -15.945 1 86.31 76 ARG A N 1
ATOM 611 C CA . ARG A 1 76 ? 4.109 -11.125 -16.109 1 86.31 76 ARG A CA 1
ATOM 612 C C . ARG A 1 76 ? 3.443 -10.773 -17.438 1 86.31 76 ARG A C 1
ATOM 614 O O . ARG A 1 76 ? 2.607 -9.875 -17.5 1 86.31 76 ARG A O 1
ATOM 621 N N . ALA A 1 77 ? 3.846 -11.367 -18.438 1 90.5 77 ALA A N 1
ATOM 622 C CA . ALA A 1 77 ? 3.291 -11.102 -19.75 1 90.5 77 ALA A CA 1
ATOM 623 C C . ALA A 1 77 ? 1.776 -11.289 -19.766 1 90.5 77 ALA A C 1
ATOM 625 O O . ALA A 1 77 ? 1.038 -10.398 -20.203 1 90.5 77 ALA A O 1
ATOM 626 N N . ILE A 1 78 ? 1.343 -12.422 -19.281 1 92.94 78 ILE A N 1
ATOM 627 C CA . ILE A 1 78 ? -0.088 -12.703 -19.266 1 92.94 78 ILE A CA 1
ATOM 628 C C . ILE A 1 78 ? -0.801 -11.711 -18.359 1 92.94 78 ILE A C 1
ATOM 630 O O . ILE A 1 78 ? -1.908 -11.258 -18.672 1 92.94 78 ILE A O 1
ATOM 634 N N . GLY A 1 79 ? -0.179 -11.398 -17.266 1 87.62 79 GLY A N 1
ATOM 635 C CA . GLY A 1 79 ? -0.733 -10.398 -16.375 1 87.62 79 GLY A CA 1
ATOM 636 C C . GLY A 1 79 ? -0.949 -9.055 -17.062 1 87.62 79 GLY A C 1
ATOM 637 O O . GLY A 1 79 ? -1.979 -8.406 -16.859 1 87.62 79 GLY A O 1
ATOM 638 N N . VAL A 1 80 ? 0.011 -8.648 -17.75 1 86.56 80 VAL A N 1
ATOM 639 C CA . VAL A 1 80 ? -0.083 -7.387 -18.469 1 86.56 80 VAL A CA 1
ATOM 640 C C . VAL A 1 80 ? -1.241 -7.445 -19.469 1 86.56 80 VAL A C 1
ATOM 642 O O . VAL A 1 80 ? -2.014 -6.492 -19.594 1 86.56 80 VAL A O 1
ATOM 645 N N . VAL A 1 81 ? -1.373 -8.5 -20.188 1 90.12 81 VAL A N 1
ATOM 646 C CA . VAL A 1 81 ? -2.459 -8.664 -21.141 1 90.12 81 VAL A CA 1
ATOM 647 C C . VAL A 1 81 ? -3.803 -8.508 -20.438 1 90.12 81 VAL A C 1
ATOM 649 O O . VAL A 1 81 ? -4.676 -7.773 -20.906 1 90.12 81 VAL A O 1
ATOM 652 N N . LEU A 1 82 ? -3.934 -9.125 -19.344 1 88.38 82 LEU A N 1
ATOM 653 C CA . LEU A 1 82 ? -5.184 -9.07 -18.594 1 88.38 82 LEU A CA 1
ATOM 654 C C . LEU A 1 82 ? -5.477 -7.648 -18.125 1 88.38 82 LEU A C 1
ATOM 656 O O . LEU A 1 82 ? -6.621 -7.195 -18.188 1 88.38 82 LEU A O 1
ATOM 660 N N . ARG A 1 83 ? -4.473 -7.031 -17.688 1 83.69 83 ARG A N 1
ATOM 661 C CA . ARG A 1 83 ? -4.637 -5.648 -17.25 1 83.69 83 ARG A CA 1
ATOM 662 C C . ARG A 1 83 ? -5.086 -4.762 -18.406 1 83.69 83 ARG A C 1
ATOM 664 O O . ARG A 1 83 ? -5.973 -3.918 -18.25 1 83.69 83 ARG A O 1
ATOM 671 N N . LEU A 1 84 ? -4.445 -4.926 -19.5 1 85.38 84 LEU A N 1
ATOM 672 C CA . LEU A 1 84 ? -4.777 -4.129 -20.688 1 85.38 84 LEU A CA 1
ATOM 673 C C . LEU A 1 84 ? -6.203 -4.41 -21.141 1 85.38 84 LEU A C 1
ATOM 675 O O . LEU A 1 84 ? -6.922 -3.492 -21.547 1 85.38 84 LEU A O 1
ATOM 679 N N . LEU A 1 85 ? -6.594 -5.605 -21.094 1 87.31 85 LEU A N 1
ATOM 680 C CA . LEU A 1 85 ? -7.957 -5.977 -21.469 1 87.31 85 LEU A CA 1
ATOM 681 C C . LEU A 1 85 ? -8.969 -5.328 -20.531 1 87.31 85 LEU A C 1
ATOM 683 O O . LEU A 1 85 ? -10.023 -4.855 -20.984 1 87.31 85 LEU A O 1
ATOM 687 N N . ASP A 1 86 ? -8.695 -5.324 -19.281 1 82.12 86 ASP A N 1
ATOM 688 C CA . ASP A 1 86 ? -9.578 -4.727 -18.281 1 82.12 86 ASP A CA 1
ATOM 689 C C . ASP A 1 86 ? -9.711 -3.223 -18.5 1 82.12 86 ASP A C 1
ATOM 691 O O . ASP A 1 86 ? -10.812 -2.676 -18.422 1 82.12 86 ASP A O 1
ATOM 695 N N . THR A 1 87 ? -8.602 -2.576 -18.734 1 79.25 87 THR A N 1
ATOM 696 C CA . THR A 1 87 ? -8.57 -1.13 -18.922 1 79.25 87 THR A CA 1
ATOM 697 C C . THR A 1 87 ? -9.32 -0.732 -20.188 1 79.25 87 THR A C 1
ATOM 699 O O . THR A 1 87 ? -10.008 0.29 -20.219 1 79.25 87 THR A O 1
ATOM 702 N N . ALA A 1 88 ? -9.094 -1.465 -21.172 1 77.19 88 ALA A N 1
ATOM 703 C CA . ALA A 1 88 ? -9.695 -1.156 -22.469 1 77.19 88 ALA A CA 1
ATOM 704 C C . ALA A 1 88 ? -11.188 -1.482 -22.469 1 77.19 88 ALA A C 1
ATOM 706 O O . ALA A 1 88 ? -11.898 -1.145 -23.406 1 77.19 88 ALA A O 1
ATOM 707 N N . GLN A 1 89 ? -11.727 -1.927 -21.25 1 70.94 89 GLN A N 1
ATOM 708 C CA . GLN A 1 89 ? -13.133 -2.33 -21.203 1 70.94 89 GLN A CA 1
ATOM 709 C C . GLN A 1 89 ? -13.539 -3.066 -22.469 1 70.94 89 GLN A C 1
ATOM 711 O O . GLN A 1 89 ? -14.586 -2.775 -23.047 1 70.94 89 GLN A O 1
ATOM 716 N N . THR A 1 90 ? -12.609 -3.705 -23.062 1 64.44 90 THR A N 1
ATOM 717 C CA . THR A 1 90 ? -12.859 -4.402 -24.312 1 64.44 90 THR A CA 1
ATOM 718 C C . THR A 1 90 ? -13.93 -5.473 -24.125 1 64.44 90 THR A C 1
ATOM 720 O O . THR A 1 90 ? -14.07 -6.043 -23.047 1 64.44 90 THR A O 1
ATOM 723 N N . SER A 1 91 ? -14.922 -5.422 -24.875 1 60.34 91 SER A N 1
ATOM 724 C CA . SER A 1 91 ? -15.969 -6.441 -24.953 1 60.34 91 SER A CA 1
ATOM 725 C C . SER A 1 91 ? -15.375 -7.832 -25.141 1 60.34 91 SER A C 1
ATOM 727 O O . SER A 1 91 ? -15.82 -8.586 -26 1 60.34 91 SER A O 1
ATOM 729 N N . THR A 1 92 ? -14.219 -7.938 -24.797 1 61.41 92 THR A N 1
ATOM 730 C CA . THR A 1 92 ? -13.719 -9.297 -25.016 1 61.41 92 THR A CA 1
ATOM 731 C C . THR A 1 92 ? -14.609 -10.312 -24.312 1 61.41 92 THR A C 1
ATOM 733 O O . THR A 1 92 ? -15.336 -9.969 -23.375 1 61.41 92 THR A O 1
ATOM 736 N N . SER A 1 93 ? -14.688 -11.461 -24.922 1 66.44 93 SER A N 1
ATOM 737 C CA . SER A 1 93 ? -15.469 -12.57 -24.375 1 66.44 93 SER A CA 1
ATOM 738 C C . SER A 1 93 ? -14.992 -12.938 -22.984 1 66.44 93 SER A C 1
ATOM 740 O O . SER A 1 93 ? -13.805 -12.82 -22.672 1 66.44 93 SER A O 1
ATOM 742 N N . SER A 1 94 ? -15.805 -12.984 -22.078 1 79.94 94 SER A N 1
ATOM 743 C CA . SER A 1 94 ? -15.617 -13.562 -20.75 1 79.94 94 SER A CA 1
ATOM 744 C C . SER A 1 94 ? -14.719 -14.789 -20.797 1 79.94 94 SER A C 1
ATOM 746 O O . SER A 1 94 ? -13.93 -15.031 -19.875 1 79.94 94 SER A O 1
ATOM 748 N N . ASP A 1 95 ? -14.578 -15.328 -22.031 1 88.69 95 ASP A N 1
ATOM 749 C CA . ASP A 1 95 ? -13.828 -16.578 -22.156 1 88.69 95 ASP A CA 1
ATOM 750 C C . ASP A 1 95 ? -12.328 -16.297 -22.25 1 88.69 95 ASP A C 1
ATOM 752 O O . ASP A 1 95 ? -11.523 -17.031 -21.656 1 88.69 95 ASP A O 1
ATOM 756 N N . LEU A 1 96 ? -12.023 -15.305 -23.031 1 91.56 96 LEU A N 1
ATOM 757 C CA . LEU A 1 96 ? -10.602 -14.977 -23.141 1 91.56 96 LEU A CA 1
ATOM 758 C C . LEU A 1 96 ? -10.016 -14.625 -21.781 1 91.56 96 LEU A C 1
ATOM 760 O O . LEU A 1 96 ? -8.938 -15.094 -21.422 1 91.56 96 LEU A O 1
ATOM 764 N N . ASP A 1 97 ? -10.742 -13.883 -21.047 1 90.75 97 ASP A N 1
ATOM 765 C CA . ASP A 1 97 ? -10.312 -13.508 -19.703 1 90.75 97 ASP A CA 1
ATOM 766 C C . ASP A 1 97 ? -10.125 -14.742 -18.828 1 90.75 97 ASP A C 1
ATOM 768 O O . ASP A 1 97 ? -9.141 -14.852 -18.094 1 90.75 97 ASP A O 1
ATOM 772 N N . GLN A 1 98 ? -11.039 -15.586 -18.938 1 92.06 98 GLN A N 1
ATOM 773 C CA . GLN A 1 98 ? -10.984 -16.797 -18.125 1 92.06 98 GLN A CA 1
ATOM 774 C C . GLN A 1 98 ? -9.805 -17.672 -18.531 1 92.06 98 GLN A C 1
ATOM 776 O O . GLN A 1 98 ? -9.125 -18.25 -17.688 1 92.06 98 GLN A O 1
ATOM 781 N N . LEU A 1 99 ? -9.641 -17.812 -19.797 1 95 99 LEU A N 1
ATOM 782 C CA . LEU A 1 99 ? -8.531 -18.625 -20.297 1 95 99 LEU A CA 1
ATOM 783 C C . LEU A 1 99 ? -7.195 -18.047 -19.828 1 95 99 LEU A C 1
ATOM 785 O O . LEU A 1 99 ? -6.32 -18.797 -19.375 1 95 99 LEU A O 1
ATOM 789 N N . LEU A 1 100 ? -7.066 -16.781 -19.922 1 93.88 100 LEU A N 1
ATOM 790 C CA . LEU A 1 100 ? -5.836 -16.125 -19.5 1 93.88 100 LEU A CA 1
ATOM 791 C C . LEU A 1 100 ? -5.664 -16.234 -17.984 1 93.88 100 LEU A C 1
ATOM 793 O O . LEU A 1 100 ? -4.547 -16.422 -17.5 1 93.88 100 LEU A O 1
ATOM 797 N N . SER A 1 101 ? -6.742 -16.156 -17.281 1 91.38 101 SER A N 1
ATOM 798 C CA . SER A 1 101 ? -6.684 -16.344 -15.828 1 91.38 101 SER A CA 1
ATOM 799 C C . SER A 1 101 ? -6.25 -17.766 -15.477 1 91.38 101 SER A C 1
ATOM 801 O O . SER A 1 101 ? -5.438 -17.953 -14.57 1 91.38 101 SER A O 1
ATOM 803 N N . ASP A 1 102 ? -6.758 -18.719 -16.172 1 93.88 102 ASP A N 1
ATOM 804 C CA . ASP A 1 102 ? -6.32 -20.094 -16 1 93.88 102 ASP A CA 1
ATOM 805 C C . ASP A 1 102 ? -4.828 -20.234 -16.281 1 93.88 102 ASP A C 1
ATOM 807 O O . ASP A 1 102 ? -4.125 -20.969 -15.586 1 93.88 102 ASP A O 1
ATOM 811 N N . ALA A 1 103 ? -4.418 -19.547 -17.297 1 94.19 103 ALA A N 1
ATOM 812 C CA . ALA A 1 103 ? -3.008 -19.609 -17.672 1 94.19 103 ALA A CA 1
ATOM 813 C C . ALA A 1 103 ? -2.117 -19.078 -16.562 1 94.19 103 ALA A C 1
ATOM 815 O O . ALA A 1 103 ? -1.066 -19.656 -16.266 1 94.19 103 ALA A O 1
ATOM 816 N N . LEU A 1 104 ? -2.541 -18.031 -15.977 1 90.62 104 LEU A N 1
ATOM 817 C CA . LEU A 1 104 ? -1.787 -17.484 -14.859 1 90.62 104 LEU A CA 1
ATOM 818 C C . LEU A 1 104 ? -1.671 -18.5 -13.727 1 90.62 104 LEU A C 1
ATOM 820 O O . LEU A 1 104 ? -0.585 -18.703 -13.18 1 90.62 104 LEU A O 1
ATOM 824 N N . ARG A 1 105 ? -2.729 -19.109 -13.438 1 91 105 ARG A N 1
ATOM 825 C CA . ARG A 1 105 ? -2.736 -20.109 -12.383 1 91 105 ARG A CA 1
ATOM 826 C C . ARG A 1 105 ? -1.874 -21.312 -12.758 1 91 105 ARG A C 1
ATOM 828 O O . ARG A 1 105 ? -1.143 -21.844 -11.922 1 91 105 ARG A O 1
ATOM 835 N N . PHE A 1 106 ? -2.002 -21.703 -14 1 93.06 106 PHE A N 1
ATOM 836 C CA . PHE A 1 106 ? -1.228 -22.812 -14.547 1 93.06 106 PHE A CA 1
ATOM 837 C C . PHE A 1 106 ? 0.267 -22.562 -14.398 1 93.06 106 PHE A C 1
ATOM 839 O O . PHE A 1 106 ? 1.003 -23.406 -13.898 1 93.06 106 PHE A O 1
ATOM 846 N N . ILE A 1 107 ? 0.689 -21.391 -14.734 1 91.38 107 ILE A N 1
ATOM 847 C CA . ILE A 1 107 ? 2.098 -21.016 -14.672 1 91.38 107 ILE A CA 1
ATOM 848 C C . ILE A 1 107 ? 2.555 -20.953 -13.219 1 91.38 107 ILE A C 1
ATOM 850 O O . ILE A 1 107 ? 3.619 -21.469 -12.875 1 91.38 107 ILE A O 1
ATOM 854 N N . SER A 1 108 ? 1.785 -20.375 -12.422 1 88.44 108 SER A N 1
ATOM 855 C CA . SER A 1 108 ? 2.135 -20.234 -11.008 1 88.44 108 SER A CA 1
ATOM 856 C C . SER A 1 108 ? 2.279 -21.594 -10.336 1 88.44 108 SER A C 1
ATOM 858 O O . SER A 1 108 ? 3.213 -21.812 -9.562 1 88.44 108 SER A O 1
ATOM 860 N N . LYS A 1 109 ? 1.443 -22.484 -10.617 1 88.06 109 LYS A N 1
ATOM 861 C CA . LYS A 1 109 ? 1.405 -23.781 -9.945 1 88.06 109 LYS A CA 1
ATOM 862 C C . LYS A 1 109 ? 2.51 -24.703 -10.461 1 88.06 109 LYS A C 1
ATOM 864 O O . LYS A 1 109 ? 3.107 -25.453 -9.695 1 88.06 109 LYS A O 1
ATOM 869 N N . PHE A 1 110 ? 2.779 -24.594 -11.758 1 89.44 110 PHE A N 1
ATOM 870 C CA . PHE A 1 110 ? 3.627 -25.625 -12.359 1 89.44 110 PHE A CA 1
ATOM 871 C C . PHE A 1 110 ? 4.934 -25.016 -12.859 1 89.44 110 PHE A C 1
ATOM 873 O O . PHE A 1 110 ? 5.621 -25.609 -13.688 1 89.44 110 PHE A O 1
ATOM 880 N N . ASN A 1 111 ? 5.188 -23.828 -12.406 1 88.38 111 ASN A N 1
ATOM 881 C CA . ASN A 1 111 ? 6.367 -23.109 -12.867 1 88.38 111 ASN A CA 1
ATOM 882 C C . ASN A 1 111 ? 7.637 -23.953 -12.711 1 88.38 111 ASN A C 1
ATOM 884 O O . ASN A 1 111 ? 8.422 -24.078 -13.648 1 88.38 111 ASN A O 1
ATOM 888 N N . GLU A 1 112 ? 7.871 -24.578 -11.586 1 84.94 112 GLU A N 1
ATOM 889 C CA . GLU A 1 112 ? 9.102 -25.312 -11.289 1 84.94 112 GLU A CA 1
ATOM 890 C C . GLU A 1 112 ? 9.258 -26.531 -12.195 1 84.94 112 GLU A C 1
ATOM 892 O O . GLU A 1 112 ? 10.352 -26.797 -12.711 1 84.94 112 GLU A O 1
ATOM 897 N N . ILE A 1 113 ? 8.18 -27.234 -12.414 1 87.75 113 ILE A N 1
ATOM 898 C CA . ILE A 1 113 ? 8.258 -28.469 -13.195 1 87.75 113 ILE A CA 1
ATOM 899 C C . ILE A 1 113 ? 8.453 -28.125 -14.672 1 87.75 113 ILE A C 1
ATOM 901 O O . ILE A 1 113 ? 9.195 -28.812 -15.383 1 87.75 113 ILE A O 1
ATOM 905 N N . ILE A 1 114 ? 7.789 -27.094 -15.117 1 89.88 114 ILE A N 1
ATOM 906 C CA . ILE A 1 114 ? 7.93 -26.672 -16.516 1 89.88 114 ILE A CA 1
ATOM 907 C C . ILE A 1 114 ? 9.344 -26.156 -16.75 1 89.88 114 ILE A C 1
ATOM 909 O O . ILE A 1 114 ? 9.914 -26.375 -17.828 1 89.88 114 ILE A O 1
ATOM 913 N N . LYS A 1 115 ? 9.922 -25.484 -15.781 1 88.06 115 LYS A N 1
ATOM 914 C CA . LYS A 1 115 ? 11.289 -24.984 -15.875 1 88.06 115 LYS A CA 1
ATOM 915 C C . LYS A 1 115 ? 12.289 -26.125 -16.016 1 88.06 115 LYS A C 1
ATOM 917 O O . LYS A 1 115 ? 13.328 -25.984 -16.656 1 88.06 115 LYS A O 1
ATOM 922 N N . ARG A 1 116 ? 12 -27.188 -15.406 1 88 116 ARG A N 1
ATOM 923 C CA . ARG A 1 116 ? 12.875 -28.359 -15.461 1 88 116 ARG A CA 1
ATOM 924 C C . ARG A 1 116 ? 12.898 -28.953 -16.859 1 88 116 ARG A C 1
ATOM 926 O O . ARG A 1 116 ? 13.969 -29.328 -17.359 1 88 116 ARG A O 1
ATOM 933 N N . SER A 1 117 ? 11.719 -29.094 -17.438 1 89.06 117 SER A N 1
ATOM 934 C CA . SER A 1 117 ? 11.609 -29.578 -18.812 1 89.06 117 SER A CA 1
ATOM 935 C C . SER A 1 117 ? 10.336 -29.062 -19.469 1 89.06 117 SER A C 1
ATOM 937 O O . SER A 1 117 ? 9.242 -29.188 -18.922 1 89.06 117 SER A O 1
ATOM 939 N N . ALA A 1 118 ? 10.508 -28.594 -20.656 1 88.25 118 ALA A N 1
ATOM 940 C CA . ALA A 1 118 ? 9.383 -28.047 -21.422 1 88.25 118 ALA A CA 1
ATOM 941 C C . ALA A 1 118 ? 8.312 -29.109 -21.641 1 88.25 118 ALA A C 1
ATOM 943 O O . ALA A 1 118 ? 7.121 -28.797 -21.703 1 88.25 118 ALA A O 1
ATOM 944 N N . LEU A 1 119 ? 8.711 -30.328 -21.734 1 85.38 119 LEU A N 1
ATOM 945 C CA . LEU A 1 119 ? 7.789 -31.422 -22 1 85.38 119 LEU A CA 1
ATOM 946 C C . LEU A 1 119 ? 6.801 -31.609 -20.859 1 85.38 119 LEU A C 1
ATOM 948 O O . LEU A 1 119 ? 5.699 -32.125 -21.062 1 85.38 119 LEU A O 1
ATOM 952 N N . HIS A 1 120 ? 7.215 -31.203 -19.703 1 88.56 120 HIS A N 1
ATOM 953 C CA . HIS A 1 120 ? 6.367 -31.359 -18.531 1 88.56 120 HIS A CA 1
ATOM 954 C C . HIS A 1 120 ? 5.125 -30.484 -18.609 1 88.56 120 HIS A C 1
ATOM 956 O O . HIS A 1 120 ? 4.156 -30.688 -17.875 1 88.56 120 HIS A O 1
ATOM 962 N N . THR A 1 121 ? 5.18 -29.531 -19.469 1 89 121 THR A N 1
ATOM 963 C CA . THR A 1 121 ? 3.982 -28.734 -19.719 1 89 121 THR A CA 1
ATOM 964 C C . THR A 1 121 ? 2.809 -29.641 -20.109 1 89 121 THR A C 1
ATOM 966 O O . THR A 1 121 ? 1.701 -29.469 -19.594 1 89 121 THR A O 1
ATOM 969 N N . TYR A 1 122 ? 3.127 -30.609 -20.859 1 86.31 122 TYR A N 1
ATOM 970 C CA . TYR A 1 122 ? 2.082 -31.453 -21.422 1 86.31 122 TYR A CA 1
ATOM 971 C C . TYR A 1 122 ? 1.918 -32.719 -20.594 1 86.31 122 TYR A C 1
ATOM 973 O O . TYR A 1 122 ? 0.807 -33.25 -20.453 1 86.31 122 TYR A O 1
ATOM 981 N N . TYR A 1 123 ? 2.98 -33.188 -20.031 1 83.94 123 TYR A N 1
ATOM 982 C CA . TYR A 1 123 ? 2.963 -34.531 -19.438 1 83.94 123 TYR A CA 1
ATOM 983 C C . TYR A 1 123 ? 2.676 -34.438 -17.938 1 83.94 123 TYR A C 1
ATOM 985 O O . TYR A 1 123 ? 2.133 -35.375 -17.359 1 83.94 123 TYR A O 1
ATOM 993 N N . SER A 1 124 ? 3.037 -33.375 -17.359 1 86 124 SER A N 1
ATOM 994 C CA . SER A 1 124 ? 2.947 -33.312 -15.906 1 86 124 SER A CA 1
ATOM 995 C C . SER A 1 124 ? 2.074 -32.156 -15.453 1 86 124 SER A C 1
ATOM 997 O O . SER A 1 124 ? 1.451 -32.219 -14.391 1 86 124 SER A O 1
ATOM 999 N N . ALA A 1 125 ? 2.02 -31.109 -16.188 1 90.5 125 ALA A N 1
ATOM 1000 C CA . ALA A 1 125 ? 1.272 -29.938 -15.75 1 90.5 125 ALA A CA 1
ATOM 1001 C C . ALA A 1 125 ? -0.173 -30 -16.234 1 90.5 125 ALA A C 1
ATOM 1003 O O . ALA A 1 125 ? -1.105 -30 -15.43 1 90.5 125 ALA A O 1
ATOM 1004 N N . LEU A 1 126 ? -0.398 -30.141 -17.516 1 89.88 126 LEU A N 1
ATOM 1005 C CA . LEU A 1 126 ? -1.718 -30.047 -18.125 1 89.88 126 LEU A CA 1
ATOM 1006 C C . LEU A 1 126 ? -2.646 -31.125 -17.578 1 89.88 126 LEU A C 1
ATOM 1008 O O . LEU A 1 126 ? -3.783 -30.844 -17.188 1 89.88 126 LEU A O 1
ATOM 1012 N N . PRO A 1 127 ? -2.189 -32.406 -17.422 1 87.38 127 PRO A N 1
ATOM 1013 C CA . PRO A 1 127 ? -3.084 -33.438 -16.906 1 87.38 127 PRO A CA 1
ATOM 1014 C C . PRO A 1 127 ? -3.531 -33.156 -15.469 1 87.38 127 PRO A C 1
ATOM 1016 O O . PRO A 1 127 ? -4.535 -33.719 -15.016 1 87.38 127 PRO A O 1
ATOM 1019 N N . PHE A 1 128 ? -2.803 -32.344 -14.789 1 89.12 128 PHE A N 1
ATOM 1020 C CA . PHE A 1 128 ? -3.121 -32.094 -13.391 1 89.12 128 PHE A CA 1
ATOM 1021 C C . PHE A 1 128 ? -3.779 -30.719 -13.234 1 89.12 128 PHE A C 1
ATOM 1023 O O . PHE A 1 128 ? -3.986 -30.25 -12.109 1 89.12 128 PHE A O 1
ATOM 1030 N N . THR A 1 129 ? -4.059 -30.172 -14.336 1 92 129 THR A N 1
ATOM 1031 C CA . THR A 1 129 ? -4.812 -28.922 -14.359 1 92 129 THR A CA 1
ATOM 1032 C C . THR A 1 129 ? -6.297 -29.172 -14.109 1 92 129 THR A C 1
ATOM 1034 O O . THR A 1 129 ? -6.832 -30.203 -14.523 1 92 129 THR A O 1
ATOM 1037 N N . PRO A 1 130 ? -6.969 -28.25 -13.406 1 92.69 130 PRO A N 1
ATOM 1038 C CA . PRO A 1 130 ? -8.383 -28.469 -13.102 1 92.69 130 PRO A CA 1
ATOM 1039 C C . PRO A 1 130 ? -9.227 -28.719 -14.352 1 92.69 130 PRO A C 1
ATOM 1041 O O . PRO A 1 130 ? -9.156 -27.953 -15.312 1 92.69 130 PRO A O 1
ATOM 1044 N N . THR A 1 131 ? -10.094 -29.656 -14.273 1 90.88 131 THR A N 1
ATOM 1045 C CA . THR A 1 131 ? -10.844 -30.141 -15.43 1 90.88 131 THR A CA 1
ATOM 1046 C C . THR A 1 131 ? -11.914 -29.125 -15.836 1 90.88 131 THR A C 1
ATOM 1048 O O . THR A 1 131 ? -12.359 -29.109 -16.984 1 90.88 131 THR A O 1
ATOM 1051 N N . ASN A 1 132 ? -12.297 -28.234 -14.938 1 92.75 132 ASN A N 1
ATOM 1052 C CA . ASN A 1 132 ? -13.312 -27.234 -15.273 1 92.75 132 ASN A CA 1
ATOM 1053 C C . ASN A 1 132 ? -12.68 -25.953 -15.812 1 92.75 132 ASN A C 1
ATOM 1055 O O . ASN A 1 132 ? -13.391 -25.031 -16.219 1 92.75 132 ASN A O 1
ATOM 1059 N N . SER A 1 133 ? -11.391 -25.953 -15.844 1 93.44 133 SER A N 1
ATOM 1060 C CA . SER A 1 133 ? -10.727 -24.766 -16.375 1 93.44 133 SER A CA 1
ATOM 1061 C C . SER A 1 133 ? -10.805 -24.734 -17.891 1 93.44 133 SER A C 1
ATOM 1063 O O . SER A 1 133 ? -10.836 -25.766 -18.547 1 93.44 133 SER A O 1
ATOM 1065 N N . LEU A 1 134 ? -10.914 -23.547 -18.422 1 94.44 134 LEU A N 1
ATOM 1066 C CA . LEU A 1 134 ? -10.953 -23.391 -19.875 1 94.44 134 LEU A CA 1
ATOM 1067 C C . LEU A 1 134 ? -9.641 -23.844 -20.5 1 94.44 134 LEU A C 1
ATOM 1069 O O . LEU A 1 134 ? -9.625 -24.375 -21.625 1 94.44 134 LEU A O 1
ATOM 1073 N N . LEU A 1 135 ? -8.57 -23.625 -19.797 1 94.44 135 LEU A N 1
ATOM 1074 C CA . LEU A 1 135 ? -7.262 -24.047 -20.297 1 94.44 135 LEU A CA 1
ATOM 1075 C C . LEU A 1 135 ? -7.207 -25.547 -20.5 1 94.44 135 LEU A C 1
ATOM 1077 O O . LEU A 1 135 ? -6.734 -26.031 -21.531 1 94.44 135 LEU A O 1
ATOM 1081 N N . TYR A 1 136 ? -7.645 -26.234 -19.531 1 91.69 136 TYR A N 1
ATOM 1082 C CA . TYR A 1 136 ? -7.684 -27.688 -19.641 1 91.69 136 TYR A CA 1
ATOM 1083 C C . TYR A 1 136 ? -8.516 -28.125 -20.844 1 91.69 136 TYR A C 1
ATOM 1085 O O . TYR A 1 136 ? -8.055 -28.922 -21.672 1 91.69 136 TYR A O 1
ATOM 1093 N N . HIS A 1 137 ? -9.727 -27.609 -20.969 1 91.19 137 HIS A N 1
ATOM 1094 C CA . HIS A 1 137 ? -10.641 -27.984 -22.047 1 91.19 137 HIS A CA 1
ATOM 1095 C C . HIS A 1 137 ? -10.031 -27.672 -23.422 1 91.19 137 HIS A C 1
ATOM 1097 O O . HIS A 1 137 ? -10.18 -28.438 -24.359 1 91.19 137 HIS A O 1
ATOM 1103 N N . ARG A 1 138 ? -9.359 -26.641 -23.484 1 91.62 138 ARG A N 1
ATOM 1104 C CA . ARG A 1 138 ? -8.836 -26.188 -24.75 1 91.62 138 ARG A CA 1
ATOM 1105 C C . ARG A 1 138 ? -7.609 -26.984 -25.172 1 91.62 138 ARG A C 1
ATOM 1107 O O . ARG A 1 138 ? -7.422 -27.281 -26.359 1 91.62 138 ARG A O 1
ATOM 1114 N N . TYR A 1 139 ? -6.793 -27.406 -24.188 1 90.88 139 TYR A N 1
ATOM 1115 C CA . TYR A 1 139 ? -5.469 -27.875 -24.578 1 90.88 139 TYR A CA 1
ATOM 1116 C C . TYR A 1 139 ? -5.273 -29.344 -24.219 1 90.88 139 TYR A C 1
ATOM 1118 O O . TYR A 1 139 ? -4.246 -29.938 -24.562 1 90.88 139 TYR A O 1
ATOM 1126 N N . ILE A 1 140 ? -6.172 -29.891 -23.594 1 87.62 140 ILE A N 1
ATOM 1127 C CA . ILE A 1 140 ? -5.965 -31.25 -23.109 1 87.62 140 ILE A CA 1
ATOM 1128 C C . ILE A 1 140 ? -5.703 -32.188 -24.281 1 87.62 140 ILE A C 1
ATOM 1130 O O . ILE A 1 140 ? -4.98 -33.188 -24.141 1 87.62 140 ILE A O 1
ATOM 1134 N N . LYS A 1 141 ? -6.262 -31.953 -25.438 1 83.12 141 LYS A N 1
ATOM 1135 C CA . LYS A 1 141 ? -6.051 -32.812 -26.609 1 83.12 141 LYS A CA 1
ATOM 1136 C C . LYS A 1 141 ? -4.59 -32.781 -27.047 1 83.12 141 LYS A C 1
ATOM 1138 O O . LYS A 1 141 ? -4.102 -33.75 -27.641 1 83.12 141 LYS A O 1
ATOM 1143 N N . GLU A 1 142 ? -3.922 -31.75 -26.75 1 79.38 142 GLU A N 1
ATOM 1144 C CA . GLU A 1 142 ? -2.502 -31.641 -27.062 1 79.38 142 GLU A CA 1
ATOM 1145 C C . GLU A 1 142 ? -1.68 -32.625 -26.234 1 79.38 142 GLU A C 1
ATOM 1147 O O . GLU A 1 142 ? -0.586 -33.031 -26.641 1 79.38 142 GLU A O 1
ATOM 1152 N N . ALA A 1 143 ? -2.189 -32.906 -25.062 1 73.19 143 ALA A N 1
ATOM 1153 C CA . ALA A 1 143 ? -1.519 -33.875 -24.203 1 73.19 143 ALA A CA 1
ATOM 1154 C C . ALA A 1 143 ? -1.834 -35.312 -24.625 1 73.19 143 ALA A C 1
ATOM 1156 O O . ALA A 1 143 ? -1.016 -36.219 -24.438 1 73.19 143 ALA A O 1
ATOM 1157 N N . GLU A 1 144 ? -3.09 -35.562 -24.922 1 65.75 144 GLU A N 1
ATOM 1158 C CA . GLU A 1 144 ? -3.568 -36.906 -25.234 1 65.75 144 GLU A CA 1
ATOM 1159 C C . GLU A 1 144 ? -2.658 -37.594 -26.25 1 65.75 144 GLU A C 1
ATOM 1161 O O . GLU A 1 144 ? -2.434 -38.812 -26.172 1 65.75 144 GLU A O 1
ATOM 1166 N N . HIS A 1 145 ? -2.217 -36.781 -27.188 1 60.28 145 HIS A N 1
ATOM 1167 C CA . HIS A 1 145 ? -1.355 -37.469 -28.141 1 60.28 145 HIS A CA 1
ATOM 1168 C C . HIS A 1 145 ? -0.115 -38.031 -27.453 1 60.28 145 HIS A C 1
ATOM 1170 O O . HIS A 1 145 ? 0.55 -38.906 -28 1 60.28 145 HIS A O 1
ATOM 1176 N N . ASN A 1 146 ? 0.094 -37.594 -26.281 1 57.03 146 ASN A N 1
ATOM 1177 C CA . ASN A 1 146 ? 1.345 -37.969 -25.625 1 57.03 146 ASN A CA 1
ATOM 1178 C C . ASN A 1 146 ? 1.094 -38.719 -24.312 1 57.03 146 ASN A C 1
ATOM 1180 O O . ASN A 1 146 ? 2.006 -39.312 -23.766 1 57.03 146 ASN A O 1
ATOM 1184 N N . ILE A 1 147 ? 0.088 -38.344 -23.641 1 57.56 147 ILE A N 1
ATOM 1185 C CA . ILE A 1 147 ? -0.083 -38.875 -22.281 1 57.56 147 ILE A CA 1
ATOM 1186 C C . ILE A 1 147 ? -1.317 -39.781 -22.234 1 57.56 147 ILE A C 1
ATOM 1188 O O . ILE A 1 147 ? -2.332 -39.469 -22.875 1 57.56 147 ILE A O 1
ATOM 1192 N N . CYS A 1 148 ? -1.118 -40.969 -21.781 1 51.22 148 CYS A N 1
ATOM 1193 C CA . CYS A 1 148 ? -2.23 -41.812 -21.375 1 51.22 148 CYS A CA 1
ATOM 1194 C C . CYS A 1 148 ? -3.24 -41.031 -20.531 1 51.22 148 CYS A C 1
ATOM 1196 O O . CYS A 1 148 ? -2.936 -39.969 -20.031 1 51.22 148 CYS A O 1
ATOM 1198 N N . SER A 1 149 ? -4.543 -41.656 -20.062 1 52.41 149 SER A N 1
ATOM 1199 C CA . SER A 1 149 ? -5.828 -41.375 -19.438 1 52.41 149 SER A CA 1
ATOM 1200 C C . SER A 1 149 ? -5.641 -40.656 -18.109 1 52.41 149 SER A C 1
ATOM 1202 O O . SER A 1 149 ? -6.504 -40.719 -17.234 1 52.41 149 SER A O 1
ATOM 1204 N N . VAL A 1 150 ? -4.543 -40.094 -17.781 1 55.41 150 VAL A N 1
ATOM 1205 C CA . VAL A 1 150 ? -4.508 -39.781 -16.359 1 55.41 150 VAL A CA 1
ATOM 1206 C C . VAL A 1 150 ? -5.199 -38.438 -16.094 1 55.41 150 VAL A C 1
ATOM 1208 O O . VAL A 1 150 ? -4.777 -37.406 -16.625 1 55.41 150 VAL A O 1
ATOM 1211 N N . GLU A 1 151 ? -6.5 -38.5 -15.891 1 63.09 151 GLU A N 1
ATOM 1212 C CA . GLU A 1 151 ? -7.258 -37.375 -15.297 1 63.09 151 GLU A CA 1
ATOM 1213 C C . GLU A 1 151 ? -6.977 -37.25 -13.805 1 63.09 151 GLU A C 1
ATOM 1215 O O . GLU A 1 151 ? -7.328 -38.156 -13.023 1 63.09 151 GLU A O 1
ATOM 1220 N N . GLY A 1 152 ? -5.945 -36.625 -13.336 1 73.81 152 GLY A N 1
ATOM 1221 C CA . GLY A 1 152 ? -5.621 -36.562 -11.922 1 73.81 152 GLY A CA 1
ATOM 1222 C C . GLY A 1 152 ? -5.793 -35.156 -11.336 1 73.81 152 GLY A C 1
ATOM 1223 O O . GLY A 1 152 ? -5.605 -34.969 -10.133 1 73.81 152 GLY A O 1
ATOM 1224 N N . GLY A 1 153 ? -6.293 -34.312 -12.25 1 81.19 153 GLY A N 1
ATOM 1225 C CA . GLY A 1 153 ? -6.379 -32.969 -11.703 1 81.19 153 GLY A CA 1
ATOM 1226 C C . GLY A 1 153 ? -7.684 -32.719 -10.969 1 81.19 153 GLY A C 1
ATOM 1227 O O . GLY A 1 153 ? -8.656 -33.438 -11.148 1 81.19 153 GLY A O 1
ATOM 1228 N N . PRO A 1 154 ? -7.727 -31.75 -10.148 1 88.94 154 PRO A N 1
ATOM 1229 C CA . PRO A 1 154 ? -8.961 -31.359 -9.461 1 88.94 154 PRO A CA 1
ATOM 1230 C C . PRO A 1 154 ? -9.984 -30.75 -10.406 1 88.94 154 PRO A C 1
ATOM 1232 O O . PRO A 1 154 ? -9.711 -30.562 -11.602 1 88.94 154 PRO A O 1
ATOM 1235 N N . GLU A 1 155 ? -11.18 -30.516 -9.906 1 90.62 155 GLU A N 1
ATOM 1236 C CA . GLU A 1 155 ? -12.219 -29.891 -10.719 1 90.62 155 GLU A CA 1
ATOM 1237 C C . GLU A 1 155 ? -11.984 -28.391 -10.852 1 90.62 155 GLU A C 1
ATOM 1239 O O . GLU A 1 155 ? -12.195 -27.812 -11.93 1 90.62 155 GLU A O 1
ATOM 1244 N N . LYS A 1 156 ? -11.555 -27.812 -9.711 1 90.81 156 LYS A N 1
ATOM 1245 C CA . LYS A 1 156 ? -11.328 -26.375 -9.688 1 90.81 156 LYS A CA 1
ATOM 1246 C C . LYS A 1 156 ? -9.953 -26.047 -9.117 1 90.81 156 LYS A C 1
ATOM 1248 O O . LYS A 1 156 ? -9.328 -26.891 -8.461 1 90.81 156 LYS A O 1
ATOM 1253 N N . TRP A 1 157 ? -9.516 -24.828 -9.547 1 89.56 157 TRP A N 1
ATOM 1254 C CA . TRP A 1 157 ? -8.266 -24.359 -8.961 1 89.56 157 TRP A CA 1
ATOM 1255 C C . TRP A 1 157 ? -8.406 -24.188 -7.449 1 89.56 157 TRP A C 1
ATOM 1257 O O . TRP A 1 157 ? -9.438 -23.719 -6.965 1 89.56 157 TRP A O 1
ATOM 1267 N N . ASP A 1 158 ? -7.359 -24.578 -6.773 1 84.44 158 ASP A N 1
ATOM 1268 C CA . ASP A 1 158 ? -7.297 -24.297 -5.34 1 84.44 158 ASP A CA 1
ATOM 1269 C C . ASP A 1 158 ? -7.113 -22.812 -5.078 1 84.44 158 ASP A C 1
ATOM 1271 O O . ASP A 1 158 ? -6.535 -22.094 -5.898 1 84.44 158 ASP A O 1
ATOM 1275 N N . ALA A 1 159 ? -7.664 -22.359 -3.918 1 85.06 159 ALA A N 1
ATOM 1276 C CA . ALA A 1 159 ? -7.484 -20.969 -3.547 1 85.06 159 ALA A CA 1
ATOM 1277 C C . ALA A 1 159 ? -6.02 -20.656 -3.244 1 85.06 159 ALA A C 1
ATOM 1279 O O . ALA A 1 159 ? -5.57 -19.516 -3.396 1 85.06 159 ALA A O 1
ATOM 1280 N N . LEU A 1 160 ? -5.27 -21.656 -2.801 1 85.5 160 LEU A N 1
ATOM 1281 C CA . LEU A 1 160 ? -3.84 -21.484 -2.559 1 85.5 160 LEU A CA 1
ATOM 1282 C C . LEU A 1 160 ? -3.07 -21.422 -3.873 1 85.5 160 LEU A C 1
ATOM 1284 O O . LEU A 1 160 ? -3.113 -22.359 -4.676 1 85.5 160 LEU A O 1
ATOM 1288 N N . VAL A 1 161 ? -2.367 -20.406 -4.047 1 86.06 161 VAL A N 1
ATOM 1289 C CA . VAL A 1 161 ? -1.675 -20.156 -5.309 1 86.06 161 VAL A CA 1
ATOM 1290 C C . VAL A 1 161 ? -0.215 -20.578 -5.188 1 86.06 161 VAL A C 1
ATOM 1292 O O . VAL A 1 161 ? 0.351 -21.141 -6.133 1 86.06 161 VAL A O 1
ATOM 1295 N N . ALA A 1 162 ? 0.372 -20.281 -4.082 1 87.5 162 ALA A N 1
ATOM 1296 C CA . ALA A 1 162 ? 1.79 -20.594 -3.922 1 87.5 162 ALA A CA 1
ATOM 1297 C C . ALA A 1 162 ? 2.172 -20.672 -2.447 1 87.5 162 ALA A C 1
ATOM 1299 O O . ALA A 1 162 ? 1.493 -20.109 -1.591 1 87.5 162 ALA A O 1
ATOM 1300 N N . ASN A 1 163 ? 3.178 -21.453 -2.234 1 87.25 163 ASN A N 1
ATOM 1301 C CA . ASN A 1 163 ? 3.84 -21.562 -0.94 1 87.25 163 ASN A CA 1
ATOM 1302 C C . ASN A 1 163 ? 5.312 -21.188 -1.026 1 87.25 163 ASN A C 1
ATOM 1304 O O . ASN A 1 163 ? 6.117 -21.906 -1.607 1 87.25 163 ASN A O 1
ATOM 1308 N N . LEU A 1 164 ? 5.59 -20.031 -0.459 1 90.38 164 LEU A N 1
ATOM 1309 C CA . LEU A 1 164 ? 6.961 -19.531 -0.477 1 90.38 164 LEU A CA 1
ATOM 1310 C C . LEU A 1 164 ? 7.703 -19.938 0.791 1 90.38 164 LEU A C 1
ATOM 1312 O O . LEU A 1 164 ? 7.262 -19.625 1.9 1 90.38 164 LEU A O 1
ATOM 1316 N N . ARG A 1 165 ? 8.773 -20.578 0.62 1 89.25 165 ARG A N 1
ATOM 1317 C CA . ARG A 1 165 ? 9.531 -21.078 1.77 1 89.25 165 ARG A CA 1
ATOM 1318 C C . ARG A 1 165 ? 10.711 -20.172 2.086 1 89.25 165 ARG A C 1
ATOM 1320 O O . ARG A 1 165 ? 11.484 -19.812 1.194 1 89.25 165 ARG A O 1
ATOM 1327 N N . HIS A 1 166 ? 10.57 -19.844 3.346 1 88.62 166 HIS A N 1
ATOM 1328 C CA . HIS A 1 166 ? 11.672 -19.062 3.906 1 88.62 166 HIS A CA 1
ATOM 1329 C C . HIS A 1 166 ? 12.469 -19.891 4.914 1 88.62 166 HIS A C 1
ATOM 1331 O O . HIS A 1 166 ? 12.055 -20.984 5.293 1 88.62 166 HIS A O 1
ATOM 1337 N N . GLY A 1 167 ? 13.711 -19.641 5.238 1 83.75 167 GLY A N 1
ATOM 1338 C CA . GLY A 1 167 ? 14.531 -20.328 6.227 1 83.75 167 GLY A CA 1
ATOM 1339 C C . GLY A 1 167 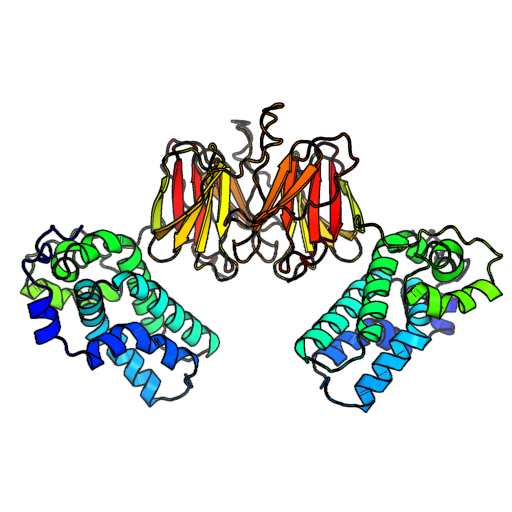? 14.328 -19.812 7.637 1 83.75 167 GLY A C 1
ATOM 1340 O O . GLY A 1 167 ? 14.922 -20.328 8.586 1 83.75 167 GLY A O 1
ATOM 1341 N N . GLU A 1 168 ? 13.539 -18.781 7.883 1 88.69 168 GLU A N 1
ATOM 1342 C CA . GLU A 1 168 ? 13.289 -18.094 9.148 1 88.69 168 GLU A CA 1
ATOM 1343 C C . GLU A 1 168 ? 11.836 -17.641 9.25 1 88.69 168 GLU A C 1
ATOM 1345 O O . GLU A 1 168 ? 11.148 -17.5 8.227 1 88.69 168 GLU A O 1
ATOM 1350 N N . PRO A 1 169 ? 11.336 -17.562 10.523 1 89.25 169 PRO A N 1
ATOM 1351 C CA . PRO A 1 169 ? 9.992 -17 10.664 1 89.25 169 PRO A CA 1
ATOM 1352 C C . PRO A 1 169 ? 9.82 -15.672 9.938 1 89.25 169 PRO A C 1
ATOM 1354 O O . PRO A 1 169 ? 10.75 -14.859 9.898 1 89.25 169 PRO A O 1
ATOM 1357 N N . VAL A 1 170 ? 8.602 -15.438 9.398 1 92.25 170 VAL A N 1
ATOM 1358 C CA . VAL A 1 170 ? 8.281 -14.227 8.656 1 92.25 170 VAL A CA 1
ATOM 1359 C C . VAL A 1 170 ? 7.59 -13.227 9.586 1 92.25 170 VAL A C 1
ATOM 1361 O O . VAL A 1 170 ? 6.516 -13.5 10.117 1 92.25 170 VAL A O 1
ATOM 1364 N N . ASP A 1 171 ? 8.141 -11.984 9.742 1 90.12 171 ASP A N 1
ATOM 1365 C CA . ASP A 1 171 ? 7.617 -11.016 10.695 1 90.12 171 ASP A CA 1
ATOM 1366 C C . ASP A 1 171 ? 6.805 -9.93 10 1 90.12 171 ASP A C 1
ATOM 1368 O O . ASP A 1 171 ? 5.977 -9.266 10.625 1 90.12 171 ASP A O 1
ATOM 1372 N N . ALA A 1 172 ? 7.102 -9.727 8.766 1 92.69 172 ALA A N 1
ATOM 1373 C CA . ALA A 1 172 ? 6.348 -8.766 7.965 1 92.69 172 ALA A CA 1
ATOM 1374 C C . ALA A 1 172 ? 6.363 -9.156 6.488 1 92.69 172 ALA A C 1
ATOM 1376 O O . ALA A 1 172 ? 7.332 -9.75 6.008 1 92.69 172 ALA A O 1
ATOM 1377 N N . ILE A 1 173 ? 5.336 -8.859 5.789 1 95.31 173 ILE A N 1
ATOM 1378 C CA . ILE A 1 173 ? 5.215 -9.109 4.355 1 95.31 173 ILE A CA 1
ATOM 1379 C C . ILE A 1 173 ? 4.422 -7.977 3.703 1 95.31 173 ILE A C 1
ATOM 1381 O O . ILE A 1 173 ? 3.523 -7.402 4.324 1 95.31 173 ILE A O 1
ATOM 1385 N N . LYS A 1 174 ? 4.762 -7.648 2.533 1 95.81 174 LYS A N 1
ATOM 1386 C CA . LYS A 1 174 ? 4.066 -6.582 1.821 1 95.81 174 LYS A CA 1
ATOM 1387 C C . LYS A 1 174 ? 4.137 -6.789 0.311 1 95.81 174 LYS A C 1
ATOM 1389 O O . LYS A 1 174 ? 5.191 -7.141 -0.222 1 95.81 174 LYS A O 1
ATOM 1394 N N . PHE A 1 175 ? 2.988 -6.547 -0.37 1 95.12 175 PHE A N 1
ATOM 1395 C CA . PHE A 1 175 ? 2.98 -6.453 -1.825 1 95.12 175 PHE A CA 1
ATOM 1396 C C . PHE A 1 175 ? 3.477 -5.09 -2.283 1 95.12 175 PHE A C 1
ATOM 1398 O O . PHE A 1 175 ? 3.248 -4.082 -1.608 1 95.12 175 PHE A O 1
ATOM 1405 N N . SER A 1 176 ? 4.129 -5.129 -3.408 1 93.12 176 SER A N 1
ATOM 1406 C CA . SER A 1 176 ? 4.379 -3.844 -4.051 1 93.12 176 SER A CA 1
ATOM 1407 C C . SER A 1 176 ? 3.08 -3.199 -4.52 1 93.12 176 SER A C 1
ATOM 1409 O O . SER A 1 176 ? 2.033 -3.85 -4.555 1 93.12 176 SER A O 1
ATOM 1411 N N . LEU A 1 177 ? 3.195 -1.946 -4.844 1 89.38 177 LEU A N 1
ATOM 1412 C CA . LEU A 1 177 ? 2.014 -1.188 -5.238 1 89.38 177 LEU A CA 1
ATOM 1413 C C . LEU A 1 177 ? 1.325 -1.841 -6.434 1 89.38 177 LEU A C 1
ATOM 1415 O O . LEU A 1 177 ? 0.094 -1.871 -6.504 1 89.38 177 LEU A O 1
ATOM 1419 N N . ASP A 1 178 ? 2.066 -2.324 -7.375 1 85.06 178 ASP A N 1
ATOM 1420 C CA . ASP A 1 178 ? 1.483 -2.955 -8.555 1 85.06 178 ASP A CA 1
ATOM 1421 C C . ASP A 1 178 ? 1.248 -4.445 -8.32 1 85.06 178 ASP A C 1
ATOM 1423 O O . ASP A 1 178 ? 0.829 -5.164 -9.227 1 85.06 178 ASP A O 1
ATOM 1427 N N . SER A 1 179 ? 1.619 -4.949 -7.152 1 90.06 179 SER A N 1
ATOM 1428 C CA . SER A 1 179 ? 1.366 -6.293 -6.648 1 90.06 179 SER A CA 1
ATOM 1429 C C . SER A 1 179 ? 2.189 -7.332 -7.402 1 90.06 179 SER A C 1
ATOM 1431 O O . SER A 1 179 ? 1.843 -8.516 -7.422 1 90.06 179 SER A O 1
ATOM 1433 N N . THR A 1 180 ? 3.275 -6.891 -8.094 1 88.5 180 THR A N 1
ATOM 1434 C CA . THR A 1 180 ? 4.121 -7.82 -8.836 1 88.5 180 THR A CA 1
ATOM 1435 C C . THR A 1 180 ? 5.227 -8.375 -7.941 1 88.5 180 THR A C 1
ATOM 1437 O O . THR A 1 180 ? 5.816 -9.414 -8.25 1 88.5 180 THR A O 1
ATOM 1440 N N . LEU A 1 181 ? 5.457 -7.664 -6.891 1 92.94 181 LEU A N 1
ATOM 1441 C CA . LEU A 1 181 ? 6.488 -8.086 -5.949 1 92.94 181 LEU A CA 1
ATOM 1442 C C . LEU A 1 181 ? 5.887 -8.367 -4.574 1 92.94 181 LEU A C 1
ATOM 1444 O O . LEU A 1 181 ? 4.867 -7.777 -4.207 1 92.94 181 LEU A O 1
ATOM 1448 N N . LEU A 1 182 ? 6.473 -9.273 -3.91 1 95.38 182 LEU A N 1
ATOM 1449 C CA . LEU A 1 182 ? 6.223 -9.539 -2.496 1 95.38 182 LEU A CA 1
ATOM 1450 C C . LEU A 1 182 ? 7.52 -9.477 -1.696 1 95.38 182 LEU A C 1
ATOM 1452 O O . LEU A 1 182 ? 8.492 -10.172 -2.025 1 95.38 182 LEU A O 1
ATOM 1456 N N . VAL A 1 183 ? 7.531 -8.594 -0.7 1 95.06 183 VAL A N 1
ATOM 1457 C CA . VAL A 1 183 ? 8.719 -8.461 0.131 1 95.06 183 VAL A CA 1
ATOM 1458 C C . VAL A 1 183 ? 8.438 -8.977 1.538 1 95.06 183 VAL A C 1
ATOM 1460 O O . VAL A 1 183 ? 7.344 -8.758 2.076 1 95.06 183 VAL A O 1
ATOM 1463 N N . SER A 1 184 ? 9.367 -9.711 2.07 1 94.56 184 SER A N 1
ATOM 1464 C CA . SER A 1 184 ? 9.242 -10.266 3.414 1 94.56 184 SER A CA 1
ATOM 1465 C C . SER A 1 184 ? 10.406 -9.836 4.297 1 94.56 184 SER A C 1
ATOM 1467 O O . SER A 1 184 ? 11.547 -9.75 3.832 1 94.56 184 SER A O 1
ATOM 1469 N N . TRP A 1 185 ? 10.086 -9.523 5.457 1 91.38 185 TRP A N 1
ATOM 1470 C CA . TRP A 1 185 ? 11.039 -9.312 6.539 1 91.38 185 TRP A CA 1
ATOM 1471 C C . TRP A 1 185 ? 11.062 -10.508 7.488 1 91.38 185 TRP A C 1
ATOM 1473 O O . TRP A 1 185 ? 10.023 -10.914 8.008 1 91.38 185 TRP A O 1
ATOM 1483 N N . LEU A 1 186 ? 12.273 -11.039 7.711 1 90.5 186 LEU A N 1
ATOM 1484 C CA . LEU A 1 186 ? 12.398 -12.25 8.516 1 90.5 186 LEU A CA 1
ATOM 1485 C C . LEU A 1 186 ? 12.977 -11.938 9.891 1 90.5 186 LEU A C 1
ATOM 1487 O O . LEU A 1 186 ? 13.477 -10.836 10.117 1 90.5 186 LEU A O 1
ATOM 1491 N N . SER A 1 187 ? 12.867 -12.93 10.781 1 87.94 187 SER A N 1
ATOM 1492 C CA . SER A 1 187 ? 13.281 -12.742 12.172 1 87.94 187 SER A CA 1
ATOM 1493 C C . SER A 1 187 ? 14.789 -12.508 12.273 1 87.94 187 SER A C 1
ATOM 1495 O O . SER A 1 187 ? 15.266 -11.922 13.242 1 87.94 187 SER A O 1
ATOM 1497 N N . ASP A 1 188 ? 15.625 -12.992 11.328 1 83.31 188 ASP A N 1
ATOM 1498 C CA . ASP A 1 188 ? 17.062 -12.758 11.336 1 83.31 188 ASP A CA 1
ATOM 1499 C C . ASP A 1 188 ? 17.406 -11.414 10.688 1 83.31 188 ASP A C 1
ATOM 1501 O O . ASP A 1 188 ? 18.562 -11.141 10.398 1 83.31 188 ASP A O 1
ATOM 1505 N N . ARG A 1 189 ? 16.359 -10.609 10.328 1 83.5 189 ARG A N 1
ATOM 1506 C CA . ARG A 1 189 ? 16.484 -9.258 9.797 1 83.5 189 ARG A CA 1
ATOM 1507 C C . ARG A 1 189 ? 16.969 -9.266 8.352 1 83.5 189 ARG A C 1
ATOM 1509 O O . ARG A 1 189 ? 17.688 -8.352 7.926 1 83.5 189 ARG A O 1
ATOM 1516 N N . THR A 1 190 ? 16.688 -10.266 7.68 1 86.62 190 THR A N 1
ATOM 1517 C CA . THR A 1 190 ? 16.906 -10.305 6.238 1 86.62 190 THR A CA 1
ATOM 1518 C C . THR A 1 190 ? 15.641 -9.945 5.477 1 86.62 190 THR A C 1
ATOM 1520 O O . THR A 1 190 ? 14.531 -10.102 6 1 86.62 190 THR A O 1
ATOM 1523 N N . VAL A 1 191 ? 15.852 -9.422 4.312 1 90.38 191 VAL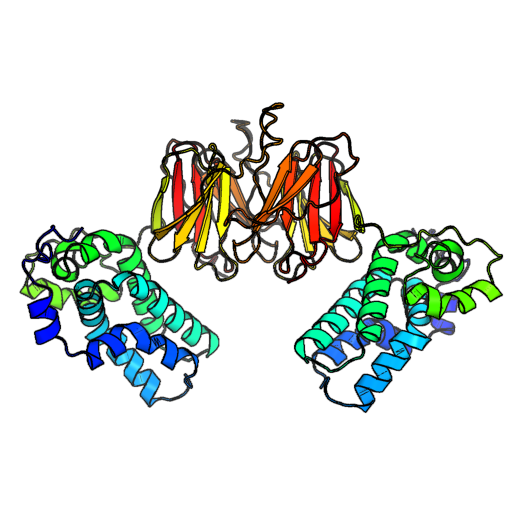 A N 1
ATOM 1524 C CA . VAL A 1 191 ? 14.75 -9.078 3.426 1 90.38 191 VAL A CA 1
ATOM 1525 C C . VAL A 1 191 ? 14.789 -9.961 2.182 1 90.38 191 VAL A C 1
ATOM 1527 O O . VAL A 1 191 ? 15.828 -10.086 1.534 1 90.38 191 VAL A O 1
ATOM 1530 N N . TRP A 1 192 ? 13.711 -10.602 1.94 1 93.31 192 TRP A N 1
ATOM 1531 C CA . TRP A 1 192 ? 13.594 -11.391 0.722 1 93.31 192 TRP A CA 1
ATOM 1532 C C . TRP A 1 192 ? 12.578 -10.773 -0.235 1 93.31 192 TRP A C 1
ATOM 1534 O O . TRP A 1 192 ? 11.508 -10.328 0.187 1 93.31 192 TRP A O 1
ATOM 1544 N N . LEU A 1 193 ? 12.977 -10.711 -1.464 1 93.75 193 LEU A N 1
ATOM 1545 C CA . LEU A 1 193 ? 12.133 -10.18 -2.523 1 93.75 193 LEU A CA 1
ATOM 1546 C C . LEU A 1 193 ? 11.695 -11.281 -3.482 1 93.75 193 LEU A C 1
ATOM 1548 O O . LEU A 1 193 ? 12.539 -12.008 -4.023 1 93.75 193 LEU A O 1
ATOM 1552 N N . TRP A 1 194 ? 10.375 -11.367 -3.693 1 93.56 194 TRP A N 1
ATOM 1553 C CA . TRP A 1 194 ? 9.797 -12.406 -4.539 1 93.56 194 TRP A CA 1
ATOM 1554 C C . TRP A 1 194 ? 9.016 -11.797 -5.695 1 93.56 194 TRP A C 1
ATOM 1556 O O . TRP A 1 194 ? 8.414 -10.727 -5.551 1 93.56 194 TRP A O 1
ATOM 1566 N N . ASP A 1 195 ? 9.047 -12.461 -6.809 1 90 195 ASP A N 1
ATOM 1567 C CA . ASP A 1 195 ? 8.023 -12.242 -7.824 1 90 195 ASP A CA 1
ATOM 1568 C C . ASP A 1 195 ? 6.684 -12.844 -7.398 1 90 195 ASP A C 1
ATOM 1570 O O . ASP A 1 195 ? 6.57 -14.055 -7.23 1 90 195 ASP A O 1
ATOM 1574 N N . SER A 1 196 ? 5.68 -12.055 -7.191 1 89.56 196 SER A N 1
ATOM 1575 C CA . SER A 1 196 ? 4.422 -12.523 -6.621 1 89.56 196 SER A CA 1
ATOM 1576 C C . SER A 1 196 ? 3.617 -13.328 -7.641 1 89.56 196 SER A C 1
ATOM 1578 O O . SER A 1 196 ? 2.682 -14.039 -7.277 1 89.56 196 SER A O 1
ATOM 1580 N N . GLY A 1 197 ? 3.877 -13.266 -8.891 1 84.19 197 GLY A N 1
ATOM 1581 C CA . GLY A 1 197 ? 3.174 -13.992 -9.938 1 84.19 197 GLY A CA 1
ATOM 1582 C C . GLY A 1 197 ? 3.623 -15.43 -10.07 1 84.19 197 GLY A C 1
ATOM 1583 O O . GLY A 1 197 ? 2.812 -16.359 -9.953 1 84.19 197 GLY A O 1
ATOM 1584 N N . ASN A 1 198 ? 4.875 -15.641 -10.25 1 82.31 198 ASN A N 1
ATOM 1585 C CA . ASN A 1 198 ? 5.375 -17 -10.445 1 82.31 198 ASN A CA 1
ATOM 1586 C C . ASN A 1 198 ? 6.016 -17.547 -9.18 1 82.31 198 ASN A C 1
ATOM 1588 O O . ASN A 1 198 ? 6.531 -18.672 -9.172 1 82.31 198 ASN A O 1
ATOM 1592 N N . ALA A 1 199 ? 5.992 -16.75 -8.094 1 86.75 199 ALA A N 1
ATOM 1593 C CA . ALA A 1 199 ? 6.449 -17.203 -6.777 1 86.75 199 ALA A CA 1
ATOM 1594 C C . ALA A 1 199 ? 7.934 -17.562 -6.801 1 86.75 199 ALA A C 1
ATOM 1596 O O . ALA A 1 199 ? 8.344 -18.562 -6.227 1 86.75 199 ALA A O 1
ATOM 1597 N N . GLU A 1 200 ? 8.703 -16.797 -7.527 1 86.62 200 GLU A N 1
ATOM 1598 C CA . GLU A 1 200 ? 10.141 -17 -7.578 1 86.62 200 GLU A CA 1
ATOM 1599 C C . GLU A 1 200 ? 10.883 -15.977 -6.73 1 86.62 200 GLU A C 1
ATOM 1601 O O . GLU A 1 200 ? 10.508 -14.797 -6.707 1 86.62 200 GLU A O 1
ATOM 1606 N N . LEU A 1 201 ? 11.93 -16.469 -6.102 1 90.44 201 LEU A N 1
ATOM 1607 C CA . LEU A 1 201 ? 12.789 -15.57 -5.34 1 90.44 201 LEU A CA 1
ATOM 1608 C C . LEU A 1 201 ? 13.625 -14.695 -6.27 1 90.44 201 LEU A C 1
ATOM 1610 O O . LEU A 1 201 ? 14.312 -15.211 -7.152 1 90.44 201 LEU A O 1
ATOM 1614 N N . ILE A 1 202 ? 13.539 -13.461 -6.133 1 90.44 202 ILE A N 1
ATOM 1615 C CA . ILE A 1 202 ? 14.281 -12.516 -6.961 1 90.44 202 ILE A CA 1
ATOM 1616 C C . ILE A 1 202 ? 15.617 -12.188 -6.297 1 90.44 202 ILE A C 1
ATOM 1618 O O . ILE A 1 202 ? 16.656 -12.195 -6.953 1 90.44 202 ILE A O 1
ATOM 1622 N N . ASP A 1 203 ? 15.547 -11.852 -5.047 1 91.12 203 ASP A N 1
ATOM 1623 C CA . ASP A 1 203 ? 16.766 -11.43 -4.355 1 91.12 203 ASP A CA 1
ATOM 1624 C C . ASP A 1 203 ? 16.609 -11.57 -2.842 1 91.12 203 ASP A C 1
ATOM 1626 O O . ASP A 1 203 ? 15.5 -11.719 -2.334 1 91.12 203 ASP A O 1
ATOM 1630 N N . ARG A 1 204 ? 17.766 -11.602 -2.199 1 90 204 ARG A N 1
ATOM 1631 C CA . ARG A 1 204 ? 17.875 -11.609 -0.745 1 90 204 ARG A CA 1
ATOM 1632 C C . ARG A 1 204 ? 18.844 -10.523 -0.27 1 90 204 ARG A C 1
ATOM 1634 O O . ARG A 1 204 ? 19.922 -10.359 -0.831 1 90 204 ARG A O 1
ATOM 1641 N N . PHE A 1 205 ? 18.359 -9.805 0.605 1 83.94 205 PHE A N 1
ATOM 1642 C CA . PHE A 1 205 ? 19.203 -8.742 1.139 1 83.94 205 PHE A CA 1
ATOM 1643 C C . PHE A 1 205 ? 19.547 -9.008 2.6 1 83.94 205 PHE A C 1
ATOM 1645 O O . PHE A 1 205 ? 18.656 -9.242 3.42 1 83.94 205 PHE A O 1
ATOM 1652 N N . ASP A 1 206 ? 20.844 -9.258 2.77 1 72.38 206 ASP A N 1
ATOM 1653 C CA . ASP A 1 206 ? 21.344 -9.531 4.113 1 72.38 206 ASP A CA 1
ATOM 1654 C C . ASP A 1 206 ? 21.562 -8.242 4.898 1 72.38 206 ASP A C 1
ATOM 1656 O O . ASP A 1 206 ? 21.594 -7.156 4.316 1 72.38 206 ASP A O 1
ATOM 1660 N N . GLY A 1 207 ? 21.641 -8.281 6.316 1 60.91 207 GLY A N 1
ATOM 1661 C CA . GLY A 1 207 ? 21.719 -7.797 7.688 1 60.91 207 GLY A CA 1
ATOM 1662 C C . GLY A 1 207 ? 21.797 -6.285 7.781 1 60.91 207 GLY A C 1
ATOM 1663 O O . GLY A 1 207 ? 22.688 -5.676 7.188 1 60.91 207 GLY A O 1
ATOM 1664 N N . PHE A 1 208 ? 20.531 -5.633 7.699 1 58.31 208 PHE A N 1
ATOM 1665 C CA . PHE A 1 208 ? 20.484 -4.266 8.203 1 58.31 208 PHE A CA 1
ATOM 1666 C C . PHE A 1 208 ? 21.156 -4.168 9.562 1 58.31 208 PHE A C 1
ATOM 1668 O O . PHE A 1 208 ? 20.766 -4.848 10.508 1 58.31 208 PHE A O 1
ATOM 1675 N N . ASP A 1 209 ? 22.656 -4.379 9.422 1 55.16 209 ASP A N 1
ATOM 1676 C CA . ASP A 1 209 ? 23.344 -4.09 10.68 1 55.16 209 ASP A CA 1
ATOM 1677 C C . ASP A 1 209 ? 22.781 -2.836 11.344 1 55.16 209 ASP A C 1
ATOM 1679 O O . ASP A 1 209 ? 23.203 -1.72 11.023 1 55.16 209 ASP A O 1
ATOM 1683 N N . LEU A 1 210 ? 21.688 -3.086 11.727 1 54.03 210 LEU A N 1
ATOM 1684 C CA . LEU A 1 210 ? 21.094 -1.923 12.383 1 54.03 210 LEU A CA 1
ATOM 1685 C C . LEU A 1 210 ? 21.969 -1.457 13.547 1 54.03 210 LEU A C 1
ATOM 1687 O O . LEU A 1 210 ? 21.562 -0.592 14.32 1 54.03 210 LEU A O 1
ATOM 1691 N N . GLY A 1 211 ? 23.281 -1.759 13.383 1 49.81 211 GLY A N 1
ATOM 1692 C CA . GLY A 1 211 ? 24.266 -1.383 14.375 1 49.81 211 GLY A CA 1
ATOM 1693 C C . GLY A 1 211 ? 23.672 -1.098 15.742 1 49.81 211 GLY A C 1
ATOM 1694 O O . GLY A 1 211 ? 24.297 -1.359 16.766 1 49.81 211 GLY A O 1
ATOM 1695 N N . PHE A 1 212 ? 22.797 -0.256 15.789 1 47.56 212 PHE A N 1
ATOM 1696 C CA . PHE A 1 212 ? 22.281 0.229 17.062 1 47.56 212 PHE A CA 1
ATOM 1697 C C . PHE A 1 212 ? 21.469 -0.851 17.766 1 47.56 212 PHE A C 1
ATOM 1699 O O . PHE A 1 212 ? 21.094 -0.699 18.922 1 47.56 212 PHE A O 1
ATOM 1706 N N . TYR A 1 213 ? 21.281 -1.896 16.984 1 47.81 213 TYR A N 1
ATOM 1707 C CA . TYR A 1 213 ? 20.344 -2.916 17.438 1 47.81 213 TYR A CA 1
ATOM 1708 C C . TYR A 1 213 ? 21 -3.84 18.453 1 47.81 213 TYR A C 1
ATOM 1710 O O . TYR A 1 213 ? 20.328 -4.648 19.094 1 47.81 213 TYR A O 1
ATOM 1718 N N . ASN A 1 214 ? 22.25 -3.873 18.516 1 42.56 214 ASN A N 1
ATOM 1719 C CA . ASN A 1 214 ? 22.844 -4.91 19.344 1 42.56 214 ASN A CA 1
ATOM 1720 C C . ASN A 1 214 ? 22.281 -4.895 20.766 1 42.56 214 ASN A C 1
ATOM 1722 O O . ASN A 1 214 ? 22.234 -5.926 21.438 1 42.56 214 ASN A O 1
ATOM 1726 N N . GLU A 1 215 ? 22.312 -3.766 21.344 1 43.66 215 GLU A N 1
ATOM 1727 C CA . GLU A 1 215 ? 22.219 -3.887 22.797 1 43.66 215 GLU A CA 1
ATOM 1728 C C . GLU A 1 215 ? 20.812 -4.297 23.234 1 43.66 215 GLU A C 1
ATOM 1730 O O . GLU A 1 215 ? 20.625 -4.859 24.312 1 43.66 215 GLU A O 1
ATOM 1735 N N . HIS A 1 216 ? 19.734 -3.582 23.016 1 41.72 216 HIS A N 1
ATOM 1736 C CA . HIS A 1 216 ? 18.438 -3.842 23.625 1 41.72 216 HIS A CA 1
ATOM 1737 C C . HIS A 1 216 ? 17.516 -4.609 22.672 1 41.72 216 HIS A C 1
ATOM 1739 O O . HIS A 1 216 ? 17.188 -4.109 21.594 1 41.72 216 HIS A O 1
ATOM 1745 N N . ARG A 1 217 ? 17.688 -5.91 22.562 1 44.78 217 ARG A N 1
ATOM 1746 C CA . ARG A 1 217 ? 16.812 -6.875 21.906 1 44.78 217 ARG A CA 1
ATOM 1747 C C . ARG A 1 217 ? 15.352 -6.465 22.016 1 44.78 217 ARG A C 1
ATOM 1749 O O . ARG A 1 217 ? 14.609 -7.004 22.844 1 44.78 217 ARG A O 1
ATOM 1756 N N . SER A 1 218 ? 14.938 -5.305 22.312 1 48.41 218 SER A N 1
ATOM 1757 C CA . SER A 1 218 ? 13.5 -5.078 22.406 1 48.41 218 SER A CA 1
ATOM 1758 C C . SER A 1 218 ? 12.789 -5.551 21.141 1 48.41 218 SER A C 1
ATOM 1760 O O . SER A 1 218 ? 13.414 -5.734 20.094 1 48.41 218 SER A O 1
ATOM 1762 N N . ARG A 1 219 ? 11.602 -6.051 21.375 1 54.03 219 ARG A N 1
ATOM 1763 C CA . ARG A 1 219 ? 10.695 -6.609 20.375 1 54.03 219 ARG A CA 1
ATOM 1764 C C . ARG A 1 219 ? 10.672 -5.758 19.109 1 54.03 219 ARG A C 1
ATOM 1766 O O . ARG A 1 219 ? 10.398 -4.559 19.172 1 54.03 219 ARG A O 1
ATOM 1773 N N . ASP A 1 220 ? 11.414 -6.199 18.094 1 63.62 220 ASP A N 1
ATOM 1774 C CA . ASP A 1 220 ? 11.438 -5.582 16.781 1 63.62 220 ASP A CA 1
ATOM 1775 C C . ASP A 1 220 ? 10.023 -5.48 16.188 1 63.62 220 ASP A C 1
ATOM 1777 O O . ASP A 1 220 ? 9.273 -6.461 16.203 1 63.62 220 ASP A O 1
ATOM 1781 N N . ILE A 1 221 ? 9.547 -4.352 16.219 1 77.38 221 ILE A N 1
ATOM 1782 C CA . ILE A 1 221 ? 8.297 -4.145 15.484 1 77.38 221 ILE A CA 1
ATOM 1783 C C . ILE A 1 221 ? 8.516 -4.379 13.992 1 77.38 221 ILE A C 1
ATOM 1785 O O . ILE A 1 221 ? 9.609 -4.129 13.477 1 77.38 221 ILE A O 1
ATOM 1789 N N . PRO A 1 222 ? 7.555 -5.02 13.398 1 82.56 222 PRO A N 1
ATOM 1790 C CA . PRO A 1 222 ? 7.68 -5.211 11.953 1 82.56 222 PRO A CA 1
ATOM 1791 C C . PRO A 1 222 ? 7.926 -3.9 11.211 1 82.56 222 PRO A C 1
ATOM 1793 O O . PRO A 1 222 ? 7.332 -2.873 11.539 1 82.56 222 PRO A O 1
ATOM 1796 N N . PRO A 1 223 ? 8.891 -3.891 10.32 1 87.94 223 PRO A N 1
ATOM 1797 C CA . PRO A 1 223 ? 9.156 -2.674 9.547 1 87.94 223 PRO A CA 1
ATOM 1798 C C . PRO A 1 223 ? 8.016 -2.322 8.594 1 87.94 223 PRO A C 1
ATOM 1800 O O . PRO A 1 223 ? 7.145 -3.156 8.328 1 87.94 223 PRO A O 1
ATOM 1803 N N . ALA A 1 224 ? 7.988 -1.122 8.188 1 91.75 224 ALA A N 1
ATOM 1804 C CA . ALA A 1 224 ? 7.094 -0.675 7.125 1 91.75 224 ALA A CA 1
ATOM 1805 C C . ALA A 1 224 ? 7.844 -0.521 5.805 1 91.75 224 ALA A C 1
ATOM 1807 O O . ALA A 1 224 ? 8.828 0.218 5.727 1 91.75 224 ALA A O 1
ATOM 1808 N N . PHE A 1 225 ? 7.352 -1.186 4.754 1 92.31 225 PHE A N 1
ATOM 1809 C CA . PHE A 1 225 ? 7.965 -1.086 3.434 1 92.31 225 PHE A CA 1
ATOM 1810 C C . PHE A 1 225 ? 7.352 0.059 2.637 1 92.31 225 PHE A C 1
ATOM 1812 O O . PHE A 1 225 ? 6.156 0.34 2.762 1 92.31 225 PHE A O 1
ATOM 1819 N N . SER A 1 226 ? 8.242 0.636 1.846 1 91.62 226 SER A N 1
ATOM 1820 C CA . SER A 1 226 ? 7.715 1.579 0.864 1 91.62 226 SER A CA 1
ATOM 1821 C C . SER A 1 226 ? 6.871 0.867 -0.19 1 91.62 226 SER A C 1
ATOM 1823 O O . SER A 1 226 ? 7.016 -0.341 -0.394 1 91.62 226 SER A O 1
ATOM 1825 N N . PRO A 1 227 ? 6 1.594 -0.857 1 90.06 227 PRO A N 1
ATOM 1826 C CA . PRO A 1 227 ? 5.117 0.954 -1.836 1 90.06 227 PRO A CA 1
ATOM 1827 C C . PRO A 1 227 ? 5.883 0.277 -2.969 1 90.06 227 PRO A C 1
ATOM 1829 O O . PRO A 1 227 ? 5.391 -0.686 -3.564 1 90.06 227 PRO A O 1
ATOM 1832 N N . ASP A 1 228 ? 7.043 0.744 -3.305 1 87.56 228 ASP A N 1
ATOM 1833 C CA . ASP A 1 228 ? 7.832 0.137 -4.371 1 87.56 228 ASP A CA 1
ATOM 1834 C C . ASP A 1 228 ? 8.781 -0.924 -3.814 1 87.56 228 ASP A C 1
ATOM 1836 O O . ASP A 1 228 ? 9.586 -1.497 -4.555 1 87.56 228 ASP A O 1
ATOM 1840 N N . CYS A 1 229 ? 8.773 -1.125 -2.498 1 90.75 229 CYS A N 1
ATOM 1841 C CA . CYS A 1 229 ? 9.492 -2.17 -1.777 1 90.75 229 CYS A CA 1
ATOM 1842 C C . CYS A 1 229 ? 10.992 -1.909 -1.79 1 90.75 229 CYS A C 1
ATOM 1844 O O . CYS A 1 229 ? 11.789 -2.836 -1.633 1 90.75 229 CYS A O 1
ATOM 1846 N N . THR A 1 230 ? 11.406 -0.646 -2.002 1 87.38 230 THR A N 1
ATOM 1847 C CA . THR A 1 230 ? 12.836 -0.353 -2.086 1 87.38 230 THR A CA 1
ATOM 1848 C C . THR A 1 230 ? 13.352 0.208 -0.763 1 87.38 230 THR A C 1
ATOM 1850 O O . THR A 1 230 ? 14.562 0.255 -0.532 1 87.38 230 THR A O 1
ATOM 1853 N N . ARG A 1 231 ? 12.469 0.669 0.015 1 86.69 231 ARG A N 1
ATOM 1854 C CA . ARG A 1 231 ? 12.836 1.242 1.305 1 86.69 231 ARG A CA 1
ATOM 1855 C C . ARG A 1 231 ? 12.039 0.601 2.438 1 86.69 231 ARG A C 1
ATOM 1857 O O . ARG A 1 231 ? 10.969 0.043 2.211 1 86.69 231 ARG A O 1
ATOM 1864 N N . LEU A 1 232 ? 12.57 0.677 3.605 1 86.75 232 LEU A N 1
ATOM 1865 C CA . LEU A 1 232 ? 11.859 0.19 4.781 1 86.75 232 LEU A CA 1
ATOM 1866 C C . LEU A 1 232 ? 12.141 1.075 5.992 1 86.75 232 LEU A C 1
ATOM 1868 O O . LEU A 1 232 ? 13.266 1.553 6.172 1 86.75 232 LEU A O 1
ATOM 1872 N N . ALA A 1 233 ? 11.109 1.42 6.668 1 85.75 233 ALA A N 1
ATOM 1873 C CA . ALA A 1 233 ? 11.219 2.092 7.961 1 85.75 233 ALA A CA 1
ATOM 1874 C C . ALA A 1 233 ? 11.32 1.078 9.094 1 85.75 233 ALA A C 1
ATOM 1876 O O . ALA A 1 233 ? 10.469 0.199 9.234 1 85.75 233 ALA A O 1
ATOM 1877 N N . VAL A 1 234 ? 12.305 1.172 9.867 1 81.56 234 VAL A N 1
ATOM 1878 C CA . VAL A 1 234 ? 12.531 0.259 10.977 1 81.56 234 VAL A CA 1
ATOM 1879 C C . VAL A 1 234 ? 12.555 1.039 12.289 1 81.56 234 VAL A C 1
ATOM 1881 O O . VAL A 1 234 ? 13.211 2.076 12.398 1 81.56 234 VAL A O 1
ATOM 1884 N N . GLY A 1 235 ? 11.656 0.542 13.133 1 76.12 235 GLY A N 1
ATOM 1885 C CA . GLY A 1 235 ? 11.617 1.153 14.453 1 76.12 235 GLY A CA 1
ATOM 1886 C C . GLY A 1 235 ? 12.453 0.415 15.477 1 76.12 235 GLY A C 1
ATOM 1887 O O . GLY A 1 235 ? 12.516 -0.816 15.469 1 76.12 235 GLY A O 1
ATOM 1888 N N . TYR A 1 236 ? 13.18 1.23 16.25 1 68.44 236 TYR A N 1
ATOM 1889 C CA . TYR A 1 236 ? 13.898 0.728 17.422 1 68.44 236 TYR A CA 1
ATOM 1890 C C . TYR A 1 236 ? 13.562 1.548 18.656 1 68.44 236 TYR A C 1
ATOM 1892 O O . TYR A 1 236 ? 14.039 2.674 18.812 1 68.44 236 TYR A O 1
ATOM 1900 N N . TYR A 1 237 ? 12.805 0.911 19.531 1 65.12 237 TYR A N 1
ATOM 1901 C CA . TYR A 1 237 ? 12.281 1.57 20.719 1 65.12 237 TYR A CA 1
ATOM 1902 C C . TYR A 1 237 ? 11.57 2.869 20.344 1 65.12 237 TYR A C 1
ATOM 1904 O O . TYR A 1 237 ? 10.453 2.852 19.828 1 65.12 237 TYR A O 1
ATOM 1912 N N . HIS A 1 238 ? 12.523 4.004 20.344 1 66.06 238 HIS A N 1
ATOM 1913 C CA . HIS A 1 238 ? 11.898 5.301 20.109 1 66.06 238 HIS A CA 1
ATOM 1914 C C . HIS A 1 238 ? 12.367 5.91 18.797 1 66.06 238 HIS A C 1
ATOM 1916 O O . HIS A 1 238 ? 11.93 7 18.422 1 6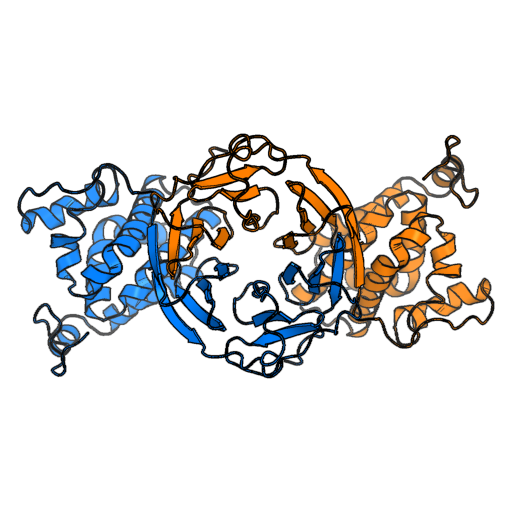6.06 238 HIS A O 1
ATOM 1922 N N . ASP A 1 239 ? 13.18 5.234 18.172 1 71.12 239 ASP A N 1
ATOM 1923 C CA . ASP A 1 239 ? 13.742 5.793 16.953 1 71.12 239 ASP A CA 1
ATOM 1924 C C . ASP A 1 239 ? 13.25 5.023 15.719 1 71.12 239 ASP A C 1
ATOM 1926 O O . ASP A 1 239 ? 13.094 3.801 15.766 1 71.12 239 ASP A O 1
ATOM 1930 N N . VAL A 1 240 ? 12.898 5.699 14.742 1 78.25 240 VAL A N 1
ATOM 1931 C CA . VAL A 1 240 ? 12.531 5.098 13.469 1 78.25 240 VAL A CA 1
ATOM 1932 C C . VAL A 1 240 ? 13.477 5.59 12.375 1 78.25 240 VAL A C 1
ATOM 1934 O O . VAL A 1 240 ? 13.727 6.789 12.25 1 78.25 240 VAL A O 1
ATOM 1937 N N . ASN A 1 241 ? 14.086 4.711 11.648 1 78.38 241 ASN A N 1
ATOM 1938 C CA . ASN A 1 241 ? 14.977 5.043 10.539 1 78.38 241 ASN A CA 1
ATOM 1939 C C . ASN A 1 241 ? 14.477 4.461 9.219 1 78.38 241 ASN A C 1
ATOM 1941 O O . ASN A 1 241 ? 13.922 3.359 9.195 1 78.38 241 ASN A O 1
ATOM 1945 N N . LEU A 1 242 ? 14.703 5.219 8.203 1 81.38 242 LEU A N 1
ATOM 1946 C CA . LEU A 1 242 ? 14.398 4.75 6.859 1 81.38 242 LEU A CA 1
ATOM 1947 C C . LEU A 1 242 ? 15.648 4.18 6.188 1 81.38 242 LEU A C 1
ATOM 1949 O O . LEU A 1 242 ? 16.703 4.816 6.184 1 81.38 242 LEU A O 1
ATOM 1953 N N . TRP A 1 243 ? 15.562 3.012 5.672 1 80.62 243 TRP A N 1
ATOM 1954 C CA . TRP A 1 243 ? 16.672 2.314 5.023 1 80.62 243 TRP A CA 1
ATOM 1955 C C . TRP A 1 243 ? 16.312 1.95 3.586 1 80.62 243 TRP A C 1
ATOM 1957 O O . TRP A 1 243 ? 15.148 1.721 3.264 1 80.62 243 TRP A O 1
ATOM 1967 N N . ASP A 1 244 ? 17.359 1.979 2.768 1 82.69 244 ASP A N 1
ATOM 1968 C CA . ASP A 1 244 ? 17.25 1.32 1.471 1 82.69 244 ASP A CA 1
ATOM 1969 C C . ASP A 1 244 ? 17.484 -0.183 1.594 1 82.69 244 ASP A C 1
ATOM 1971 O O . ASP A 1 244 ? 18.406 -0.614 2.301 1 82.69 244 ASP A O 1
ATOM 1975 N N . ILE A 1 245 ? 16.703 -0.999 1.004 1 81.56 245 ILE A N 1
ATOM 1976 C CA . ILE A 1 245 ? 16.812 -2.443 1.187 1 81.56 245 ILE A CA 1
ATOM 1977 C C . ILE A 1 245 ? 18.172 -2.93 0.706 1 81.56 245 ILE A C 1
ATOM 1979 O O . ILE A 1 245 ? 18.625 -4.004 1.101 1 81.56 245 ILE A O 1
ATOM 1983 N N . ARG A 1 246 ? 18.766 -2.193 -0.23 1 75.69 246 ARG A N 1
ATOM 1984 C CA . ARG A 1 246 ? 20.078 -2.58 -0.742 1 75.69 246 ARG A CA 1
ATOM 1985 C C . ARG A 1 246 ? 21.188 -2.084 0.174 1 75.69 246 ARG A C 1
ATOM 1987 O O . ARG A 1 246 ? 22.359 -2.371 -0.058 1 75.69 246 ARG A O 1
ATOM 1994 N N . GLY A 1 247 ? 20.922 -1.577 1.394 1 62.5 247 GLY A N 1
ATOM 1995 C CA . GLY A 1 247 ? 21.906 -1.267 2.41 1 62.5 247 GLY A CA 1
ATOM 1996 C C . GLY A 1 247 ? 22.281 0.205 2.455 1 62.5 247 GLY A C 1
ATOM 1997 O O . GLY A 1 247 ? 23.219 0.595 3.152 1 62.5 247 GLY A O 1
ATOM 1998 N N . ILE A 1 248 ? 21.828 0.992 1.562 1 51.53 248 ILE A N 1
ATOM 1999 C CA . ILE A 1 248 ? 22.344 2.354 1.562 1 51.53 248 ILE A CA 1
ATOM 2000 C C . ILE A 1 248 ? 21.766 3.125 2.75 1 51.53 248 ILE A C 1
ATOM 2002 O O . ILE A 1 248 ? 20.688 2.799 3.246 1 51.53 248 ILE A O 1
ATOM 2006 N N . GLU A 1 249 ? 22.422 4.176 3.135 1 54.88 249 GLU A N 1
ATOM 2007 C CA . GLU A 1 249 ? 22.391 4.992 4.348 1 54.88 249 GLU A CA 1
ATOM 2008 C C . GLU A 1 249 ? 20.969 5.402 4.688 1 54.88 249 GLU A C 1
ATOM 2010 O O . GLU A 1 249 ? 20.156 5.688 3.797 1 54.88 249 GLU A O 1
ATOM 2015 N N . ALA A 1 250 ? 20.641 5.035 5.934 1 53.69 250 ALA A N 1
ATOM 2016 C CA . ALA A 1 250 ? 19.484 5.402 6.73 1 53.69 250 ALA A CA 1
ATOM 2017 C C . ALA A 1 250 ? 19.266 6.914 6.734 1 53.69 250 ALA A C 1
ATOM 2019 O O . ALA A 1 250 ? 20.234 7.68 6.82 1 53.69 250 ALA A O 1
ATOM 2020 N N . SER A 1 251 ? 18.516 7.441 5.875 1 52.97 251 SER A N 1
ATOM 2021 C CA . SER A 1 251 ? 18.172 8.797 6.289 1 52.97 251 SER A CA 1
ATOM 2022 C C . SER A 1 251 ? 17.172 8.797 7.43 1 52.97 251 SER A C 1
ATOM 2024 O O . SER A 1 251 ? 16.156 8.086 7.371 1 52.97 251 SER A O 1
ATOM 2026 N N . GLY A 1 252 ? 17.719 8.758 8.641 1 49.94 252 GLY A N 1
ATOM 2027 C CA . GLY A 1 252 ? 17.016 8.586 9.898 1 49.94 252 GLY A CA 1
ATOM 2028 C C . GLY A 1 252 ? 15.781 9.469 10.016 1 49.94 252 GLY A C 1
ATOM 2029 O O . GLY A 1 252 ? 15.797 10.625 9.594 1 49.94 252 GLY A O 1
ATOM 2030 N N . PRO A 1 253 ? 14.727 8.906 9.953 1 52.97 253 PRO A N 1
ATOM 2031 C CA . PRO A 1 253 ? 13.672 9.734 10.531 1 52.97 253 PRO A CA 1
ATOM 2032 C C . PRO A 1 253 ? 14.016 10.242 11.93 1 52.97 253 PRO A C 1
ATOM 2034 O O . PRO A 1 253 ? 14.922 9.711 12.57 1 52.97 253 PRO A O 1
ATOM 2037 N N . PRO A 1 254 ? 13.211 11.234 12.352 1 53.16 254 PRO A N 1
ATOM 2038 C CA . PRO A 1 254 ? 13.273 11.914 13.648 1 53.16 254 PRO A CA 1
ATOM 2039 C C . PRO A 1 254 ? 13.023 10.969 14.82 1 53.16 254 PRO A C 1
ATOM 2041 O O . PRO A 1 254 ? 12.312 9.969 14.68 1 53.16 254 PRO A O 1
ATOM 2044 N N . SER A 1 255 ? 14.094 10.703 15.703 1 53.41 255 SER A N 1
ATOM 2045 C CA . SER A 1 255 ? 13.844 10.18 17.047 1 53.41 255 SER A CA 1
ATOM 2046 C C . SER A 1 255 ? 12.547 10.734 17.625 1 53.41 255 SER A C 1
ATOM 2048 O O . SER A 1 255 ? 12.328 11.945 17.609 1 53.41 255 SER A O 1
ATOM 2050 N N . THR A 1 256 ? 11.531 9.859 17.625 1 56.25 256 THR A N 1
ATOM 2051 C CA . THR A 1 256 ? 10.336 10.297 18.359 1 56.25 256 THR A CA 1
ATOM 2052 C C . THR A 1 256 ? 10.664 10.57 19.812 1 56.25 256 THR A C 1
ATOM 2054 O O . THR A 1 256 ? 11.508 9.898 20.406 1 56.25 256 THR A O 1
ATOM 2057 N N . GLY A 1 257 ? 11.016 11.734 20.203 1 56.12 257 GLY A N 1
ATOM 2058 C CA . GLY A 1 257 ? 11.203 12.078 21.594 1 56.12 257 GLY A CA 1
ATOM 2059 C C . GLY A 1 257 ? 10.242 11.352 22.516 1 56.12 257 GLY A C 1
ATOM 2060 O O . GLY A 1 257 ? 10.266 11.547 23.734 1 56.12 257 GLY A O 1
ATOM 2061 N N . ASN A 1 258 ? 9.359 10.555 21.969 1 58.06 258 ASN A N 1
ATOM 2062 C CA . ASN A 1 258 ? 8.375 9.914 22.828 1 58.06 258 ASN A CA 1
ATOM 2063 C C . ASN A 1 258 ? 8.953 8.695 23.531 1 58.06 258 ASN A C 1
ATOM 2065 O O . ASN A 1 258 ? 9.695 7.918 22.938 1 58.06 258 ASN A O 1
ATOM 2069 N N . ALA A 1 259 ? 8.938 8.695 24.781 1 63.59 259 ALA A N 1
ATOM 2070 C CA . ALA A 1 259 ? 9.438 7.676 25.703 1 63.59 259 ALA A CA 1
ATOM 2071 C C . ALA A 1 259 ? 8.633 6.383 25.578 1 63.59 259 ALA A C 1
ATOM 2073 O O . ALA A 1 259 ? 8.938 5.395 26.25 1 63.59 259 ALA A O 1
ATOM 2074 N N . THR A 1 260 ? 7.637 6.297 24.75 1 77.12 260 THR A N 1
ATOM 2075 C CA . THR A 1 260 ? 6.789 5.113 24.656 1 77.12 260 THR A CA 1
ATOM 2076 C C . THR A 1 260 ? 7.184 4.254 23.469 1 77.12 260 THR A C 1
ATOM 2078 O O . THR A 1 260 ? 7.758 4.754 22.5 1 77.12 260 THR A O 1
ATOM 2081 N N . ALA A 1 261 ? 7.07 2.961 23.609 1 81.44 261 ALA A N 1
ATOM 2082 C CA . ALA A 1 261 ? 7.492 2.002 22.578 1 81.44 261 ALA A CA 1
ATOM 2083 C C . ALA A 1 261 ? 6.664 2.154 21.312 1 81.44 261 ALA A C 1
ATOM 2085 O O . ALA A 1 261 ? 5.445 2.328 21.375 1 81.44 261 ALA A O 1
ATOM 2086 N N . VAL A 1 262 ? 7.367 2.111 20.188 1 85.12 262 VAL A N 1
ATOM 2087 C CA . VAL A 1 262 ? 6.707 2.082 18.891 1 85.12 262 VAL A CA 1
ATOM 2088 C C . VAL A 1 262 ? 6.047 0.722 18.672 1 85.12 262 VAL A C 1
ATOM 2090 O O . VAL A 1 262 ? 6.648 -0.317 18.953 1 85.12 262 VAL A O 1
ATOM 2093 N N . THR A 1 263 ? 4.75 0.656 18.203 1 88.06 263 THR A N 1
ATOM 2094 C CA . THR A 1 263 ? 4.012 -0.593 18.047 1 88.06 263 THR A CA 1
ATOM 2095 C C . THR A 1 263 ? 3.604 -0.815 16.594 1 88.06 263 THR A C 1
ATOM 2097 O O . THR A 1 263 ? 3.234 -1.928 16.219 1 88.06 263 THR A O 1
ATOM 2100 N N . ALA A 1 264 ? 3.639 0.17 15.805 1 91.44 264 ALA A N 1
ATOM 2101 C CA . ALA A 1 264 ? 3.221 0.057 14.414 1 91.44 264 ALA A CA 1
ATOM 2102 C C . ALA A 1 264 ? 3.852 1.156 13.562 1 91.44 264 ALA A C 1
ATOM 2104 O O . ALA A 1 264 ? 4.09 2.266 14.047 1 91.44 264 ALA A O 1
ATOM 2105 N N . LEU A 1 265 ? 4.102 0.868 12.297 1 91.88 265 LEU A N 1
ATOM 2106 C CA . LEU A 1 265 ? 4.695 1.805 11.344 1 91.88 265 LEU A CA 1
ATOM 2107 C C . LEU A 1 265 ? 4.023 1.695 9.984 1 91.88 265 LEU A C 1
ATOM 2109 O O . LEU A 1 265 ? 3.59 0.612 9.586 1 91.88 265 LEU A O 1
ATOM 2113 N N . THR A 1 266 ? 3.943 2.787 9.289 1 93.69 266 THR A N 1
ATOM 2114 C CA . THR A 1 266 ? 3.549 2.764 7.883 1 93.69 266 THR A CA 1
ATOM 2115 C C . THR A 1 266 ? 4.09 3.988 7.152 1 93.69 266 THR A C 1
ATOM 2117 O O . THR A 1 266 ? 4.375 5.012 7.77 1 93.69 266 THR A O 1
ATOM 2120 N N . LEU A 1 267 ? 4.301 3.85 5.883 1 92.25 267 LEU A N 1
ATOM 2121 C CA . LEU A 1 267 ? 4.758 4.926 5.012 1 92.25 267 LEU A CA 1
ATOM 2122 C C . LEU A 1 267 ? 3.666 5.324 4.023 1 92.25 267 LEU A C 1
ATOM 2124 O O . LEU A 1 267 ? 2.914 4.473 3.545 1 92.25 267 LEU A O 1
ATOM 2128 N N . SER A 1 268 ? 3.691 6.617 3.762 1 91.88 268 SER A N 1
ATOM 2129 C CA . SER A 1 268 ? 2.793 7.078 2.707 1 91.88 268 SER A CA 1
ATOM 2130 C C . SER A 1 268 ? 3.246 6.578 1.338 1 91.88 268 SER A C 1
ATOM 2132 O O . SER A 1 268 ? 4.352 6.051 1.198 1 91.88 268 SER A O 1
ATOM 2134 N N . ARG A 1 269 ? 2.381 6.75 0.374 1 88.38 269 ARG A N 1
ATOM 2135 C CA . ARG A 1 269 ? 2.65 6.227 -0.962 1 88.38 269 ARG A CA 1
ATOM 2136 C C . ARG A 1 269 ? 3.949 6.793 -1.521 1 88.38 269 ARG A C 1
ATOM 2138 O O . ARG A 1 269 ? 4.754 6.062 -2.1 1 88.38 269 ARG A O 1
ATOM 2145 N N . ASP A 1 270 ? 4.176 8.078 -1.351 1 83.38 270 ASP A N 1
ATOM 2146 C CA . ASP A 1 270 ? 5.363 8.719 -1.904 1 83.38 270 ASP A CA 1
ATOM 2147 C C . ASP A 1 270 ? 6.504 8.734 -0.89 1 83.38 270 ASP A C 1
ATOM 2149 O O . ASP A 1 270 ? 7.551 9.336 -1.132 1 83.38 270 ASP A O 1
ATOM 2153 N N . CYS A 1 271 ? 6.277 8.141 0.253 1 85.88 271 CYS A N 1
ATOM 2154 C CA . CYS A 1 271 ? 7.254 8 1.326 1 85.88 271 CYS A CA 1
ATOM 2155 C C . CYS A 1 271 ? 7.598 9.359 1.929 1 85.88 271 CYS A C 1
ATOM 2157 O O . CYS A 1 271 ? 8.648 9.516 2.559 1 85.88 271 CYS A O 1
ATOM 2159 N N . SER A 1 272 ? 6.727 10.336 1.715 1 84.06 272 SER A N 1
ATOM 2160 C CA . SER A 1 272 ? 6.98 11.664 2.266 1 84.06 272 SER A CA 1
ATOM 2161 C C . SER A 1 272 ? 6.488 11.773 3.705 1 84.06 272 SER A C 1
ATOM 2163 O O . SER A 1 272 ? 6.84 12.711 4.422 1 84.06 272 SER A O 1
ATOM 2165 N N . ARG A 1 273 ? 5.742 10.812 4.105 1 89.44 273 ARG A N 1
ATOM 2166 C CA . ARG A 1 273 ? 5.23 10.812 5.473 1 89.44 273 ARG A CA 1
ATOM 2167 C C . ARG A 1 273 ? 5.422 9.445 6.125 1 89.44 273 ARG A C 1
ATOM 2169 O O . ARG A 1 273 ? 5.262 8.414 5.473 1 89.44 273 ARG A O 1
ATOM 2176 N N . LEU A 1 274 ? 5.742 9.445 7.34 1 90.69 274 LEU A N 1
ATOM 2177 C CA . LEU A 1 274 ? 5.84 8.273 8.203 1 90.69 274 LEU A CA 1
ATOM 2178 C C . LEU A 1 274 ? 4.855 8.375 9.367 1 90.69 274 LEU A C 1
ATOM 2180 O O . LEU A 1 274 ? 4.797 9.398 10.047 1 90.69 274 LEU A O 1
ATOM 2184 N N . ALA A 1 275 ? 4.016 7.391 9.531 1 92.81 275 ALA A N 1
ATOM 2185 C CA . ALA A 1 275 ? 3.145 7.297 10.695 1 92.81 275 ALA A CA 1
ATOM 2186 C C . ALA A 1 275 ? 3.666 6.258 11.688 1 92.81 275 ALA A C 1
ATOM 2188 O O . ALA A 1 275 ? 3.984 5.129 11.305 1 92.81 275 ALA A O 1
ATOM 2189 N N . CYS A 1 276 ? 3.75 6.664 12.914 1 90.81 276 CYS A N 1
ATOM 2190 C CA . CYS A 1 276 ? 4.223 5.809 14 1 90.81 276 CYS A CA 1
ATOM 2191 C C . CYS A 1 276 ? 3.16 5.66 15.078 1 90.81 276 CYS A C 1
ATOM 2193 O O . CYS A 1 276 ? 2.713 6.656 15.656 1 90.81 276 CYS A O 1
ATOM 2195 N N . GLY A 1 277 ? 2.791 4.41 15.281 1 91.12 277 GLY A N 1
ATOM 2196 C CA . GLY A 1 277 ? 1.917 4.121 16.406 1 91.12 277 GLY A CA 1
ATOM 2197 C C . GLY A 1 277 ? 2.672 3.734 17.672 1 91.12 277 GLY A C 1
ATOM 2198 O O . GLY A 1 277 ? 3.721 3.092 17.594 1 91.12 277 GLY A O 1
ATOM 2199 N N . PHE A 1 278 ? 2.041 4.109 18.797 1 87.5 278 PHE A N 1
ATOM 2200 C CA . PHE A 1 278 ? 2.719 3.883 20.062 1 87.5 278 PHE A CA 1
ATOM 2201 C C . PHE A 1 278 ? 1.821 3.117 21.031 1 87.5 278 PHE A C 1
ATOM 2203 O O . PHE A 1 278 ? 0.604 3.064 20.844 1 87.5 278 PHE A O 1
ATOM 2210 N N . GLU A 1 279 ? 2.451 2.588 22.031 1 87.56 279 GLU A N 1
ATOM 2211 C CA . GLU A 1 279 ? 1.761 1.81 23.062 1 87.56 279 GLU A CA 1
ATOM 2212 C C . GLU A 1 279 ? 0.816 2.688 23.875 1 87.56 279 GLU A C 1
ATOM 2214 O O . GLU A 1 279 ? -0.171 2.197 24.422 1 87.56 279 GLU A O 1
ATOM 2219 N N . ASP A 1 280 ? 1.036 3.996 23.938 1 87.25 280 ASP A N 1
ATOM 2220 C CA . ASP A 1 280 ? 0.21 4.891 24.734 1 87.25 280 ASP A CA 1
ATOM 2221 C C . ASP A 1 280 ? -1.048 5.309 23.984 1 87.25 280 ASP A C 1
ATOM 2223 O O . ASP A 1 280 ? -1.846 6.105 24.484 1 87.25 280 ASP A O 1
ATOM 2227 N N . GLY A 1 281 ? -1.152 4.797 22.734 1 90.81 281 GLY A N 1
ATOM 2228 C CA . GLY A 1 281 ? -2.355 5.078 21.969 1 90.81 281 GLY A CA 1
ATOM 2229 C C . GLY A 1 281 ? -2.225 6.301 21.062 1 90.81 281 GLY A C 1
ATOM 2230 O O . GLY A 1 281 ? -3.225 6.832 20.578 1 90.81 281 GLY A O 1
ATOM 2231 N N . THR A 1 282 ? -1.032 6.715 20.938 1 90.31 282 THR A N 1
ATOM 2232 C CA . THR A 1 282 ? -0.819 7.855 20.062 1 90.31 282 THR A CA 1
ATOM 2233 C C . THR A 1 282 ? -0.254 7.402 18.719 1 90.31 282 THR A C 1
ATOM 2235 O O . THR A 1 282 ? 0.429 6.379 18.641 1 90.31 282 THR A O 1
ATOM 2238 N N . VAL A 1 283 ? -0.646 8.117 17.656 1 92.56 283 VAL A N 1
ATOM 2239 C CA . VAL A 1 283 ? -0.005 7.996 16.359 1 92.56 283 VAL A CA 1
ATOM 2240 C C . VAL A 1 283 ? 0.62 9.328 15.953 1 92.56 283 VAL A C 1
ATOM 2242 O O . VAL A 1 283 ? -0.064 10.359 15.922 1 92.56 283 VAL A O 1
ATOM 2245 N N . GLU A 1 284 ? 1.882 9.266 15.727 1 90.25 284 GLU A N 1
ATOM 2246 C CA . GLU A 1 284 ? 2.582 10.461 15.258 1 90.25 284 GLU A CA 1
ATOM 2247 C C . GLU A 1 284 ? 2.793 10.422 13.75 1 90.25 284 GLU A C 1
ATOM 2249 O O . GLU A 1 284 ? 3.223 9.398 13.203 1 90.25 284 GLU A O 1
ATOM 2254 N N . LEU A 1 285 ? 2.443 11.508 13.086 1 90.56 285 LEU A N 1
ATOM 2255 C CA . LEU A 1 285 ? 2.711 11.688 11.664 1 90.56 285 LEU A CA 1
ATOM 2256 C C . LEU A 1 285 ? 3.943 12.555 11.453 1 90.56 285 LEU A C 1
ATOM 2258 O O . LEU A 1 285 ? 4.012 13.68 11.953 1 90.56 285 LEU A O 1
ATOM 2262 N N . TRP A 1 286 ? 4.887 12.047 10.703 1 86.94 286 TRP A N 1
ATOM 2263 C CA . TRP A 1 286 ? 6.152 12.734 10.461 1 86.94 286 TRP A CA 1
ATOM 2264 C C . TRP A 1 286 ? 6.363 12.977 8.969 1 86.94 286 TRP A C 1
ATOM 2266 O O . TRP A 1 286 ? 6.062 12.109 8.141 1 86.94 286 TRP A O 1
ATOM 2276 N N . GLU A 1 287 ? 6.863 14.125 8.633 1 84.94 287 GLU A N 1
ATOM 2277 C CA . GLU A 1 287 ? 7.387 14.328 7.289 1 84.94 287 GLU A CA 1
ATOM 2278 C C . GLU A 1 287 ? 8.789 13.742 7.148 1 84.94 287 GLU A C 1
ATOM 2280 O O . GLU A 1 287 ? 9.633 13.922 8.023 1 84.94 287 GLU A O 1
ATOM 2285 N N . THR A 1 288 ? 8.867 12.969 6.109 1 78.12 288 THR A N 1
ATOM 2286 C CA . THR A 1 288 ? 10.18 12.375 5.875 1 78.12 288 THR A CA 1
ATOM 2287 C C . THR A 1 288 ? 10.977 13.211 4.875 1 78.12 288 THR A C 1
ATOM 2289 O O . THR A 1 288 ? 10.406 13.836 3.982 1 78.12 288 THR A O 1
ATOM 2292 N N . SER A 1 289 ? 12.078 13.875 5.227 1 63.16 289 SER A N 1
ATOM 2293 C CA . SER A 1 289 ? 12.891 14.656 4.293 1 63.16 289 SER A CA 1
ATOM 2294 C C . SER A 1 289 ? 13.172 13.867 3.018 1 63.16 289 SER A C 1
ATOM 2296 O O . SER A 1 289 ? 13.422 12.664 3.068 1 63.16 289 SER A O 1
ATOM 2298 N N . PRO A 1 290 ? 12.711 14.547 1.764 1 49.53 290 PRO A N 1
ATOM 2299 C CA . PRO A 1 290 ? 13.117 13.844 0.545 1 49.53 290 PRO A CA 1
ATOM 2300 C C . PRO A 1 290 ? 14.586 13.422 0.573 1 49.53 290 PRO A C 1
ATOM 2302 O O . PRO A 1 290 ? 15.414 14.102 1.182 1 49.53 290 PRO A O 1
ATOM 2305 N N . THR A 1 291 ? 14.805 12.156 0.821 1 42.25 291 THR A N 1
ATOM 2306 C CA . THR A 1 291 ? 16.219 11.883 0.571 1 42.25 291 THR A CA 1
ATOM 2307 C C . THR A 1 291 ? 16.688 12.602 -0.688 1 42.25 291 THR A C 1
ATOM 2309 O O . THR A 1 291 ? 15.977 12.641 -1.691 1 42.25 291 THR A O 1
ATOM 2312 N N . LYS A 1 292 ? 17.469 13.648 -0.589 1 35.78 292 LYS A N 1
ATOM 2313 C CA . LYS A 1 292 ? 18.188 14.117 -1.768 1 35.78 292 LYS A CA 1
ATOM 2314 C C . LYS A 1 292 ? 18.406 12.984 -2.766 1 35.78 292 LYS A C 1
ATOM 2316 O O . LYS A 1 292 ? 18.906 11.922 -2.406 1 35.78 292 LYS A O 1
ATOM 2321 N N . ARG A 1 293 ? 17.438 12.875 -3.766 1 31.31 293 ARG A N 1
ATOM 2322 C CA . ARG A 1 293 ? 18.031 12.125 -4.871 1 31.31 293 ARG A CA 1
ATOM 2323 C C . ARG A 1 293 ? 19.422 12.648 -5.203 1 31.31 293 ARG A C 1
ATOM 2325 O O . ARG A 1 293 ? 19.656 13.859 -5.195 1 31.31 293 ARG A O 1
ATOM 2332 N N . MET B 1 1 ? -17.016 23.375 18.859 1 29.83 1 MET B N 1
ATOM 2333 C CA . MET B 1 1 ? -18.328 23.016 19.406 1 29.83 1 MET B CA 1
ATOM 2334 C C . MET B 1 1 ? -19.25 24.234 19.438 1 29.83 1 MET B C 1
ATOM 2336 O O . MET B 1 1 ? -18.938 25.234 20.094 1 29.83 1 MET B O 1
ATOM 2340 N N . SER B 1 2 ? -20.031 24.516 18.484 1 34.84 2 SER B N 1
ATOM 2341 C CA . SER B 1 2 ? -21.047 25.562 18.578 1 34.84 2 SER B CA 1
ATOM 2342 C C . SER B 1 2 ? -21.812 25.453 19.875 1 34.84 2 SER B C 1
ATOM 2344 O O . SER B 1 2 ? -22.062 24.359 20.375 1 34.84 2 SER B O 1
ATOM 2346 N N . ASN B 1 3 ? -21.766 26.469 20.641 1 37.47 3 ASN B N 1
ATOM 2347 C CA . ASN B 1 3 ? -22.719 26.469 21.734 1 37.47 3 ASN B CA 1
ATOM 2348 C C . ASN B 1 3 ? -24.156 26.281 21.219 1 37.47 3 ASN B C 1
ATOM 2350 O O . ASN B 1 3 ? -24.422 26.469 20.031 1 37.47 3 ASN B O 1
ATOM 2354 N N . LYS B 1 4 ? -25 25.734 22.094 1 45.06 4 LYS B N 1
ATOM 2355 C CA . LYS B 1 4 ? -26.422 25.5 21.906 1 45.06 4 LYS B CA 1
ATOM 2356 C C . LYS B 1 4 ? -27.078 26.641 21.141 1 45.06 4 LYS B C 1
ATOM 2358 O O . LYS B 1 4 ? -28.141 26.453 20.531 1 45.06 4 LYS B O 1
ATOM 2363 N N . ASP B 1 5 ? -26.516 27.828 21.188 1 45.81 5 ASP B N 1
ATOM 2364 C CA . ASP B 1 5 ? -27.297 28.969 20.703 1 45.81 5 ASP B CA 1
ATOM 2365 C C . ASP B 1 5 ? -26.797 29.422 19.344 1 45.81 5 ASP B C 1
ATOM 2367 O O . ASP B 1 5 ? -27.219 30.469 18.844 1 45.81 5 ASP B O 1
ATOM 2371 N N . GLY B 1 6 ? -25.969 28.734 18.578 1 45.47 6 GLY B N 1
ATOM 2372 C CA . GLY B 1 6 ? -25.547 29.031 17.219 1 45.47 6 GLY B CA 1
ATOM 2373 C C . GLY B 1 6 ? -24.422 30.047 17.156 1 45.47 6 GLY B C 1
ATOM 2374 O O . GLY B 1 6 ? -24.109 30.578 16.094 1 45.47 6 GLY B O 1
ATOM 2375 N N . VAL B 1 7 ? -23.984 30.672 18.25 1 45.38 7 VAL B N 1
ATOM 2376 C CA . VAL B 1 7 ? -22.953 31.688 18.328 1 45.38 7 VAL B CA 1
ATOM 2377 C C . VAL B 1 7 ? -21.578 31.016 18.391 1 45.38 7 VAL B C 1
ATOM 2379 O O . VAL B 1 7 ? -21.344 30.141 19.219 1 45.38 7 VAL B O 1
ATOM 2382 N N . LYS B 1 8 ? -20.75 31.172 17.281 1 55.88 8 LYS B N 1
ATOM 2383 C CA . LYS B 1 8 ? -19.391 30.656 17.266 1 55.88 8 LYS B CA 1
ATOM 2384 C C . LYS B 1 8 ? -18.516 31.391 18.281 1 55.88 8 LYS B C 1
ATOM 2386 O O . LYS B 1 8 ? -18.906 32.406 18.828 1 55.88 8 LYS B O 1
ATOM 2391 N N . ALA B 1 9 ? -17.453 30.812 18.766 1 54.19 9 ALA B N 1
ATOM 2392 C CA . ALA B 1 9 ? -16.625 31.344 19.859 1 54.19 9 ALA B CA 1
ATOM 2393 C C . ALA B 1 9 ? -16.266 32.812 19.609 1 54.19 9 ALA B C 1
ATOM 2395 O O . ALA B 1 9 ? -16.047 33.562 20.562 1 54.19 9 ALA B O 1
ATOM 2396 N N . ASP B 1 10 ? -16.266 33.281 18.312 1 58.25 10 ASP B N 1
ATOM 2397 C CA . ASP B 1 10 ? -15.883 34.656 18.062 1 58.25 10 ASP B CA 1
ATOM 2398 C C . ASP B 1 10 ? -17.094 35.594 18.125 1 58.25 10 ASP B C 1
ATOM 2400 O O . ASP B 1 10 ? -16.969 36.781 17.891 1 58.25 10 ASP B O 1
ATOM 2404 N N . GLY B 1 11 ? -18.172 35.125 18.531 1 64.62 11 GLY B N 1
ATOM 2405 C CA . GLY B 1 11 ? -19.375 35.938 18.656 1 64.62 11 GLY B CA 1
ATOM 2406 C C . GLY B 1 11 ? -20.109 36.094 17.344 1 64.62 11 GLY B C 1
ATOM 2407 O O . GLY B 1 11 ? -21.109 36.812 17.281 1 64.62 11 GLY B O 1
ATOM 2408 N N . ILE B 1 12 ? -19.516 35.531 16.281 1 70.31 12 ILE B N 1
ATOM 2409 C CA . ILE B 1 12 ? -20.141 35.656 14.969 1 70.31 12 ILE B CA 1
ATOM 2410 C C . ILE B 1 12 ? -21.234 34.625 14.82 1 70.31 12 ILE B C 1
ATOM 2412 O O . ILE B 1 12 ? -21 33.438 15.023 1 70.31 12 ILE B O 1
ATOM 2416 N N . THR B 1 13 ? -22.422 35.062 14.539 1 69.06 13 THR B N 1
ATOM 2417 C CA . THR B 1 13 ? -23.562 34.156 14.445 1 69.06 13 THR B CA 1
ATOM 2418 C C . THR B 1 13 ? -23.703 33.594 13.031 1 69.06 13 THR B C 1
ATOM 2420 O O . THR B 1 13 ? -23.141 34.156 12.086 1 69.06 13 THR B O 1
ATOM 2423 N N . ASP B 1 14 ? -24.312 32.5 12.898 1 74.81 14 ASP B N 1
ATOM 2424 C CA . ASP B 1 14 ? -24.594 31.891 11.602 1 74.81 14 ASP B CA 1
ATOM 2425 C C . ASP B 1 14 ? -25.344 32.875 10.703 1 74.81 14 ASP B C 1
ATOM 2427 O O . ASP B 1 14 ? -25.141 32.906 9.492 1 74.81 14 ASP B O 1
ATOM 2431 N N . GLU B 1 15 ? -26.203 33.562 11.289 1 72.75 15 GLU B N 1
ATOM 2432 C CA . GLU B 1 15 ? -26.969 34.562 10.547 1 72.75 15 GLU B CA 1
ATOM 2433 C C . GLU B 1 15 ? -26.078 35.625 9.945 1 72.75 15 GLU B C 1
ATOM 2435 O O . GLU B 1 15 ? -26.266 36.031 8.805 1 72.75 15 GLU B O 1
ATOM 2440 N N . GLN B 1 16 ? -25.141 36.062 10.703 1 75.25 16 GLN B N 1
ATOM 2441 C CA . GLN B 1 16 ? -24.188 37.062 10.219 1 75.25 16 GLN B CA 1
ATOM 2442 C C . GLN B 1 16 ? -23.359 36.5 9.07 1 75.25 16 GLN B C 1
ATOM 2444 O O . GLN B 1 16 ? -23.078 37.219 8.102 1 75.25 16 GLN B O 1
ATOM 2449 N N . ILE B 1 17 ? -23.062 35.281 9.18 1 77.81 17 ILE B N 1
ATOM 2450 C CA . ILE B 1 17 ? -22.266 34.625 8.141 1 77.81 17 ILE B CA 1
ATOM 2451 C C . ILE B 1 17 ? -23.062 34.562 6.84 1 77.81 17 ILE B C 1
ATOM 2453 O O . ILE B 1 17 ? -22.547 34.875 5.773 1 77.81 17 ILE B O 1
ATOM 2457 N N . GLN B 1 18 ? -24.281 34.156 6.984 1 75.31 18 GLN B N 1
ATOM 2458 C CA . GLN B 1 18 ? -25.141 34.062 5.801 1 75.31 18 GLN B CA 1
ATOM 2459 C C . GLN B 1 18 ? -25.312 35.406 5.141 1 75.31 18 GLN B C 1
ATOM 2461 O O . GLN B 1 18 ? -25.391 35.5 3.916 1 75.31 18 GLN B O 1
ATOM 2466 N N . LYS B 1 19 ? -25.328 36.344 5.996 1 76.56 19 LYS B N 1
ATOM 2467 C CA . LYS B 1 19 ? -25.531 37.719 5.48 1 76.56 19 LYS B CA 1
ATOM 2468 C C . LYS B 1 19 ? -24.25 38.25 4.852 1 76.56 19 LYS B C 1
ATOM 2470 O O . LYS B 1 19 ? -24.297 38.938 3.828 1 76.56 19 LYS B O 1
ATOM 2475 N N . LYS B 1 20 ? -23.172 37.938 5.414 1 81.69 20 LYS B N 1
ATOM 2476 C CA . LYS B 1 20 ? -21.922 38.562 5.023 1 81.69 20 LYS B CA 1
ATOM 2477 C C . LYS B 1 20 ? -21.188 37.75 3.973 1 81.69 20 LYS B C 1
ATOM 2479 O O . LYS B 1 20 ? -20.328 38.281 3.262 1 81.69 20 LYS B O 1
ATOM 2484 N N . ILE B 1 21 ? -21.516 36.531 3.852 1 86.38 21 ILE B N 1
ATOM 2485 C CA . ILE B 1 21 ? -20.875 35.719 2.85 1 86.38 21 ILE B CA 1
ATOM 2486 C C . ILE B 1 21 ? -21.938 35.062 1.955 1 86.38 21 ILE B C 1
ATOM 2488 O O . ILE B 1 21 ? -22.547 34.062 2.334 1 86.38 21 ILE B O 1
ATOM 2492 N N . PRO B 1 22 ? -22.047 35.594 0.815 1 84.31 22 PRO B N 1
ATOM 2493 C CA . PRO B 1 22 ? -23.078 35.094 -0.089 1 84.31 22 PRO B CA 1
ATOM 2494 C C . PRO B 1 22 ? -22.906 33.594 -0.407 1 84.31 22 PRO B C 1
ATOM 2496 O O . PRO B 1 22 ? -21.797 33.094 -0.313 1 84.31 22 PRO B O 1
ATOM 2499 N N . GLN B 1 23 ? -23.984 32.969 -0.824 1 85 23 GLN B N 1
ATOM 2500 C CA . GLN B 1 23 ? -24.031 31.547 -1.065 1 85 23 GLN B CA 1
ATOM 2501 C C . GLN B 1 23 ? -23.062 31.141 -2.174 1 85 23 GLN B C 1
ATOM 2503 O O . GLN B 1 23 ? -22.406 30.109 -2.084 1 85 23 GLN B O 1
ATOM 2508 N N . HIS B 1 24 ? -23.031 31.938 -3.186 1 83.31 24 HIS B N 1
ATOM 2509 C CA . HIS B 1 24 ? -22.156 31.609 -4.305 1 83.31 24 HIS B CA 1
ATOM 2510 C C . HIS B 1 24 ? -20.688 31.609 -3.883 1 83.31 24 HIS B C 1
ATOM 2512 O O . HIS B 1 24 ? -19.906 30.797 -4.352 1 83.31 24 HIS B O 1
ATOM 2518 N N . LEU B 1 25 ? -20.344 32.469 -3.029 1 86.12 25 LEU B N 1
ATOM 2519 C CA . LEU B 1 25 ? -18.969 32.531 -2.525 1 86.12 25 LEU B CA 1
ATOM 2520 C C . LEU B 1 25 ? -18.672 31.344 -1.629 1 86.12 25 LEU B C 1
ATOM 2522 O O . LEU B 1 25 ? -17.562 30.797 -1.684 1 86.12 25 LEU B O 1
ATOM 2526 N N . ARG B 1 26 ? -19.625 31 -0.85 1 86.88 26 ARG B N 1
ATOM 2527 C CA . ARG B 1 26 ? -19.453 29.844 0.011 1 86.88 26 ARG B CA 1
ATOM 2528 C C . ARG B 1 26 ? -19.219 28.578 -0.814 1 86.88 26 ARG B C 1
ATOM 2530 O O . ARG B 1 26 ? -18.328 27.781 -0.504 1 86.88 26 ARG B O 1
ATOM 2537 N N . TYR B 1 27 ? -19.953 28.484 -1.832 1 84.44 27 TYR B N 1
ATOM 2538 C CA . TYR B 1 27 ? -19.812 27.344 -2.734 1 84.44 27 TYR B CA 1
ATOM 2539 C C . TYR B 1 27 ? -18.453 27.359 -3.418 1 84.44 27 TYR B C 1
ATOM 2541 O O . TYR B 1 27 ? -17.766 26.328 -3.457 1 84.44 27 TYR B O 1
ATOM 2549 N N . ALA B 1 28 ? -18.141 28.484 -3.949 1 86.88 28 ALA B N 1
ATOM 2550 C CA . ALA B 1 28 ? -16.844 28.609 -4.629 1 86.88 28 ALA B CA 1
ATOM 2551 C C . ALA B 1 28 ? -15.695 28.281 -3.688 1 86.88 28 ALA B C 1
ATOM 2553 O O . ALA B 1 28 ? -14.781 27.547 -4.059 1 86.88 28 ALA B O 1
ATOM 2554 N N . CYS B 1 29 ? -15.789 28.75 -2.488 1 89.12 29 CYS B N 1
ATOM 2555 C CA . CYS B 1 29 ? -14.727 28.516 -1.519 1 89.12 29 CYS B CA 1
ATOM 2556 C C . CYS B 1 29 ? -14.609 27.047 -1.17 1 89.12 29 CYS B C 1
ATOM 2558 O O . CYS B 1 29 ? -13.5 26.516 -1.054 1 89.12 29 CYS B O 1
ATOM 2560 N N . ALA B 1 30 ? -15.695 26.422 -1.163 1 87.88 30 ALA B N 1
ATOM 2561 C CA . ALA B 1 30 ? -15.703 25.031 -0.687 1 87.88 30 ALA B CA 1
ATOM 2562 C C . ALA B 1 30 ? -15.391 24.062 -1.818 1 87.88 30 ALA B C 1
ATOM 2564 O O . ALA B 1 30 ? -14.82 22.984 -1.585 1 87.88 30 ALA B O 1
ATOM 2565 N N . TYR B 1 31 ? -15.633 24.453 -3.156 1 86.75 31 TYR B N 1
ATOM 2566 C CA . TYR B 1 31 ? -15.664 23.391 -4.16 1 86.75 31 TYR B CA 1
ATOM 2567 C C . TYR B 1 31 ? -14.859 23.781 -5.395 1 86.75 31 TYR B C 1
ATOM 2569 O O . TYR B 1 31 ? -14.891 23.094 -6.41 1 86.75 31 TYR B O 1
ATOM 2577 N N . TRP B 1 32 ? -14.172 24.828 -5.367 1 87.5 32 TRP B N 1
ATOM 2578 C CA . TRP B 1 32 ? -13.43 25.297 -6.531 1 87.5 32 TRP B CA 1
ATOM 2579 C C . TRP B 1 32 ? -12.43 24.25 -7.004 1 87.5 32 TRP B C 1
ATOM 2581 O O . TRP B 1 32 ? -12.125 24.156 -8.195 1 87.5 32 TRP B O 1
ATOM 2591 N N . VAL B 1 33 ? -11.922 23.406 -6.133 1 87.94 33 VAL B N 1
ATOM 2592 C CA . VAL B 1 33 ? -10.867 22.469 -6.484 1 87.94 33 VAL B CA 1
ATOM 2593 C C . VAL B 1 33 ? -11.43 21.359 -7.367 1 87.94 33 VAL B C 1
ATOM 2595 O O . VAL B 1 33 ? -10.719 20.781 -8.195 1 87.94 33 VAL B O 1
ATOM 2598 N N . ASN B 1 34 ? -12.633 21 -7.156 1 85.88 34 ASN B N 1
ATOM 2599 C CA . ASN B 1 34 ? -13.281 20.016 -8.023 1 85.88 34 ASN B CA 1
ATOM 2600 C C . ASN B 1 34 ? -13.258 20.453 -9.484 1 85.88 34 ASN B C 1
ATOM 2602 O O . ASN B 1 34 ? -13.078 19.641 -10.383 1 85.88 34 ASN B O 1
ATOM 2606 N N . HIS B 1 35 ? -13.445 21.703 -9.672 1 85.31 35 HIS B N 1
ATOM 2607 C CA . HIS B 1 35 ? -13.398 22.266 -11.023 1 85.31 35 HIS B CA 1
ATOM 2608 C C . HIS B 1 35 ? -11.961 22.312 -11.547 1 85.31 35 HIS B C 1
ATOM 2610 O O . HIS B 1 35 ? -11.734 22.141 -12.742 1 85.31 35 HIS B O 1
ATOM 2616 N N . LEU B 1 36 ? -11.039 22.516 -10.688 1 87.5 36 LEU B N 1
ATOM 2617 C CA . LEU B 1 36 ? -9.633 22.578 -11.07 1 87.5 36 LEU B CA 1
ATOM 2618 C C . LEU B 1 36 ? -9.148 21.219 -11.562 1 87.5 36 LEU B C 1
ATOM 2620 O O . LEU B 1 36 ? -8.281 21.141 -12.438 1 87.5 36 LEU B O 1
ATOM 2624 N N . GLU B 1 37 ? -9.633 20.156 -10.984 1 86.5 37 GLU B N 1
ATOM 2625 C CA . GLU B 1 37 ? -9.211 18.781 -11.312 1 86.5 37 GLU B CA 1
ATOM 2626 C C . GLU B 1 37 ? -9.461 18.484 -12.789 1 86.5 37 GLU B C 1
ATOM 2628 O O . GLU B 1 37 ? -8.766 17.641 -13.375 1 86.5 37 GLU B O 1
ATOM 2633 N N . VAL B 1 38 ? -10.367 19.125 -13.359 1 83.31 38 VAL B N 1
ATOM 2634 C CA . VAL B 1 38 ? -10.688 18.859 -14.758 1 83.31 38 VAL B CA 1
ATOM 2635 C C . VAL B 1 38 ? -10.203 20.016 -15.625 1 83.31 38 VAL B C 1
ATOM 2637 O O . VAL B 1 38 ? -10.422 20.031 -16.844 1 83.31 38 VAL B O 1
ATOM 2640 N N . ALA B 1 39 ? -9.562 20.953 -15.109 1 84.62 39 ALA B N 1
ATOM 2641 C CA . ALA B 1 39 ? -9.094 22.141 -15.836 1 84.62 39 ALA B CA 1
ATOM 2642 C C . ALA B 1 39 ? -7.746 21.875 -16.5 1 84.62 39 ALA B C 1
ATOM 2644 O O . ALA B 1 39 ? -7.047 20.922 -16.125 1 84.62 39 ALA B O 1
ATOM 2645 N N . ASN B 1 40 ? -7.449 22.656 -17.469 1 84.38 40 ASN B N 1
ATOM 2646 C CA . ASN B 1 40 ? -6.148 22.625 -18.125 1 84.38 40 ASN B CA 1
ATOM 2647 C C . ASN B 1 40 ? -5.109 23.438 -17.375 1 84.38 40 ASN B C 1
ATOM 2649 O O . ASN B 1 40 ? -5.109 24.672 -17.438 1 84.38 40 ASN B O 1
ATOM 2653 N N . MET B 1 41 ? -4.16 22.844 -16.797 1 86.75 41 MET B N 1
ATOM 2654 C CA . MET B 1 41 ? -3.178 23.5 -15.93 1 86.75 41 MET B CA 1
ATOM 2655 C C . MET B 1 41 ? -2.133 24.234 -16.766 1 86.75 41 MET B C 1
ATOM 2657 O O . MET B 1 41 ? -1.291 24.953 -16.219 1 86.75 41 MET B O 1
ATOM 2661 N N . GLU B 1 42 ? -2.195 24.078 -18.016 1 85 42 GLU B N 1
ATOM 2662 C CA . GLU B 1 42 ? -1.291 24.828 -18.891 1 85 42 GLU B CA 1
ATOM 2663 C C . GLU B 1 42 ? -1.85 26.203 -19.234 1 85 42 GLU B C 1
ATOM 2665 O O . GLU B 1 42 ? -1.136 27.047 -19.766 1 85 42 GLU B O 1
ATOM 2670 N N . ASP B 1 43 ? -3.072 26.406 -18.969 1 88.94 43 ASP B N 1
ATOM 2671 C CA . ASP B 1 43 ? -3.711 27.703 -19.203 1 88.94 43 ASP B CA 1
ATOM 2672 C C . ASP B 1 43 ? -3.072 28.797 -18.344 1 88.94 43 ASP B C 1
ATOM 2674 O O . ASP B 1 43 ? -3.109 28.719 -17.109 1 88.94 43 ASP B O 1
ATOM 2678 N N . GLU B 1 44 ? -2.615 29.812 -18.984 1 87.94 44 GLU B N 1
ATOM 2679 C CA . GLU B 1 44 ? -1.885 30.875 -18.297 1 87.94 44 GLU B CA 1
ATOM 2680 C C . GLU B 1 44 ? -2.805 31.656 -17.359 1 87.94 44 GLU B C 1
ATOM 2682 O O . GLU B 1 44 ? -2.396 32.062 -16.266 1 87.94 44 GLU B O 1
ATOM 2687 N N . ALA B 1 45 ? -3.949 31.938 -17.828 1 90.38 45 ALA B N 1
ATOM 2688 C CA . ALA B 1 45 ? -4.898 32.688 -17 1 90.38 45 ALA B CA 1
ATOM 2689 C C . ALA B 1 45 ? -5.219 31.922 -15.711 1 90.38 45 ALA B C 1
ATOM 2691 O O . ALA B 1 45 ? -5.316 32.531 -14.641 1 90.38 45 ALA B O 1
ATOM 2692 N N . LEU B 1 46 ? -5.391 30.688 -15.844 1 90.44 46 LEU B N 1
ATOM 2693 C CA . LEU B 1 46 ? -5.668 29.859 -14.672 1 90.44 46 LEU B CA 1
ATOM 2694 C C . LEU B 1 46 ? -4.488 29.875 -13.703 1 90.44 46 LEU B C 1
ATOM 2696 O O . LEU B 1 46 ? -4.68 30.016 -12.492 1 90.44 46 LEU B O 1
ATOM 2700 N N . MET B 1 47 ? -3.295 29.75 -14.266 1 90.12 47 MET B N 1
ATOM 2701 C CA . MET B 1 47 ? -2.102 29.734 -13.43 1 90.12 47 MET B CA 1
ATOM 2702 C C . MET B 1 47 ? -1.925 31.078 -12.711 1 90.12 47 MET B C 1
ATOM 2704 O O . MET B 1 47 ? -1.551 31.109 -11.539 1 90.12 47 MET B O 1
ATOM 2708 N N . ASN B 1 48 ? -2.252 32.094 -13.445 1 91.06 48 ASN B N 1
ATOM 2709 C CA . ASN B 1 48 ? -2.197 33.406 -12.828 1 91.06 48 ASN B CA 1
ATOM 2710 C C . ASN B 1 48 ? -3.211 33.531 -11.695 1 91.06 48 ASN B C 1
ATOM 2712 O O . ASN B 1 48 ? -2.912 34.125 -10.656 1 91.06 48 ASN B O 1
ATOM 2716 N N . GLY B 1 49 ? -4.355 33.031 -11.969 1 92.25 49 GLY B N 1
ATOM 2717 C CA . GLY B 1 49 ? -5.375 33.031 -10.93 1 92.25 49 GLY B CA 1
ATOM 2718 C C . GLY B 1 49 ? -4.965 32.219 -9.703 1 92.25 49 GLY B C 1
ATOM 2719 O O . GLY B 1 49 ? -5.195 32.656 -8.57 1 92.25 49 GLY B O 1
ATOM 2720 N N . LEU B 1 50 ? -4.348 31.125 -9.93 1 91.81 50 LEU B N 1
ATOM 2721 C CA . LEU B 1 50 ? -3.883 30.281 -8.844 1 91.81 50 LEU B CA 1
ATOM 2722 C C . LEU B 1 50 ? -2.799 30.969 -8.023 1 91.81 50 LEU B C 1
ATOM 2724 O O . LEU B 1 50 ? -2.793 30.891 -6.797 1 91.81 50 LEU B O 1
ATOM 2728 N N . GLU B 1 51 ? -1.95 31.609 -8.719 1 92.75 51 GLU B N 1
ATOM 2729 C CA . GLU B 1 51 ? -0.904 32.375 -8.031 1 92.75 51 GLU B CA 1
ATOM 2730 C C . GLU B 1 51 ? -1.495 33.5 -7.199 1 92.75 51 GLU B C 1
ATOM 2732 O O . GLU B 1 51 ? -1.105 33.688 -6.047 1 92.75 51 GLU B O 1
ATOM 2737 N N . ARG B 1 52 ? -2.391 34.188 -7.766 1 93.19 52 ARG B N 1
ATOM 2738 C CA . ARG B 1 52 ? -3.055 35.281 -7.035 1 93.19 52 ARG B CA 1
ATOM 2739 C C . ARG B 1 52 ? -3.773 34.75 -5.805 1 93.19 52 ARG B C 1
ATOM 2741 O O . ARG B 1 52 ? -3.713 35.344 -4.73 1 93.19 52 ARG B O 1
ATOM 2748 N N . PHE B 1 53 ? -4.453 33.688 -5.992 1 93.94 53 PHE B N 1
ATOM 2749 C CA . PHE B 1 53 ? -5.105 33.031 -4.863 1 93.94 53 PHE B CA 1
ATOM 2750 C C . PHE B 1 53 ? -4.098 32.719 -3.762 1 93.94 53 PHE B C 1
ATOM 2752 O O . PHE B 1 53 ? -4.305 33.094 -2.604 1 93.94 53 PHE B O 1
ATOM 2759 N N . ALA B 1 54 ? -3.002 32.031 -4.125 1 94.56 54 ALA B N 1
ATOM 2760 C CA . ALA B 1 54 ? -2.021 31.562 -3.148 1 94.56 54 ALA B CA 1
ATOM 2761 C C . ALA B 1 54 ? -1.343 32.75 -2.445 1 94.56 54 ALA B C 1
ATOM 2763 O O . ALA B 1 54 ? -1.164 32.719 -1.225 1 94.56 54 ALA B O 1
ATOM 2764 N N . TYR B 1 55 ? -1.093 33.781 -3.193 1 92.81 55 TYR B N 1
ATOM 2765 C CA . TYR B 1 55 ? -0.269 34.875 -2.664 1 92.81 55 TYR B CA 1
ATOM 2766 C C . TYR B 1 55 ? -1.129 35.938 -1.985 1 92.81 55 TYR B C 1
ATOM 2768 O O . TYR B 1 55 ? -0.651 36.656 -1.116 1 92.81 55 TYR B O 1
ATOM 2776 N N . GLU B 1 56 ? -2.406 35.938 -2.297 1 92.5 56 GLU B N 1
ATOM 2777 C CA . GLU B 1 56 ? -3.164 37.094 -1.821 1 92.5 56 GLU B CA 1
ATOM 2778 C C . GLU B 1 56 ? -4.402 36.656 -1.045 1 92.5 56 GLU B C 1
ATOM 2780 O O . GLU B 1 56 ? -4.879 37.375 -0.167 1 92.5 56 GLU B O 1
ATOM 2785 N N . HIS B 1 57 ? -4.945 35.562 -1.353 1 93.31 57 HIS B N 1
ATOM 2786 C CA . HIS B 1 57 ? -6.293 35.312 -0.853 1 93.31 57 HIS B CA 1
ATOM 2787 C C . HIS B 1 57 ? -6.324 34.062 0.019 1 93.31 57 HIS B C 1
ATOM 2789 O O . HIS B 1 57 ? -7.344 33.75 0.65 1 93.31 57 HIS B O 1
ATOM 2795 N N . MET B 1 58 ? -5.262 33.344 0.12 1 94.12 58 MET B N 1
ATOM 2796 C CA . MET B 1 58 ? -5.27 32.031 0.745 1 94.12 58 MET B CA 1
ATOM 2797 C C . MET B 1 58 ? -5.707 32.125 2.203 1 94.12 58 MET B C 1
ATOM 2799 O O . MET B 1 58 ? -6.523 31.312 2.662 1 94.12 58 MET B O 1
ATOM 2803 N N . LEU B 1 59 ? -5.219 33.062 2.992 1 92.25 59 LEU B N 1
ATOM 2804 C CA . LEU B 1 59 ? -5.602 33.156 4.395 1 92.25 59 LEU B CA 1
ATOM 2805 C C . LEU B 1 59 ? -7.055 33.594 4.531 1 92.25 59 LEU B C 1
ATOM 2807 O O . LEU B 1 59 ? -7.762 33.156 5.438 1 92.25 59 LEU B O 1
ATOM 2811 N N . TYR B 1 60 ? -7.508 34.5 3.609 1 90.25 60 TYR B N 1
ATOM 2812 C CA . TYR B 1 60 ? -8.914 34.875 3.59 1 90.25 60 TYR B CA 1
ATOM 2813 C C . TYR B 1 60 ? -9.805 33.688 3.301 1 90.25 60 TYR B C 1
ATOM 2815 O O . TYR B 1 60 ? -10.875 33.531 3.898 1 90.25 60 TYR B O 1
ATOM 2823 N N . TRP B 1 61 ? -9.32 32.969 2.398 1 93.62 61 TRP B N 1
ATOM 2824 C CA . TRP B 1 61 ? -10.016 31.734 2.055 1 93.62 61 TRP B CA 1
ATOM 2825 C C . TRP B 1 61 ? -10.125 30.828 3.266 1 93.62 61 TRP B C 1
ATOM 2827 O O . TRP B 1 61 ? -11.203 30.297 3.557 1 93.62 61 TRP B O 1
ATOM 2837 N N . LEU B 1 62 ? -9.07 30.656 4.035 1 93.38 62 LEU B N 1
ATOM 2838 C CA . LEU B 1 62 ? -9.086 29.828 5.238 1 93.38 62 LEU B CA 1
ATOM 2839 C C . LEU B 1 62 ? -10.055 30.391 6.27 1 93.38 62 LEU B C 1
ATOM 2841 O O . LEU B 1 62 ? -10.758 29.641 6.945 1 93.38 62 LEU B O 1
ATOM 2845 N N . GLU B 1 63 ? -10.07 31.672 6.344 1 89.56 63 GLU B N 1
ATOM 2846 C CA . GLU B 1 63 ? -11 32.344 7.25 1 89.56 63 GLU B CA 1
ATOM 2847 C C . GLU B 1 63 ? -12.453 32 6.891 1 89.56 63 GLU B C 1
ATOM 2849 O O . GLU B 1 63 ? -13.25 31.672 7.766 1 89.56 63 GLU B O 1
ATOM 2854 N N . VAL B 1 64 ? -12.727 32.156 5.66 1 90.38 64 VAL B N 1
ATOM 2855 C CA . VAL B 1 64 ? -14.086 31.875 5.195 1 90.38 64 VAL B CA 1
ATOM 2856 C C . VAL B 1 64 ? -14.445 30.422 5.488 1 90.38 64 VAL B C 1
ATOM 2858 O O . VAL B 1 64 ? -15.531 30.141 6.008 1 90.38 64 VAL B O 1
ATOM 2861 N N . LEU B 1 65 ? -13.562 29.531 5.168 1 92.88 65 LEU B N 1
ATOM 2862 C CA . LEU B 1 65 ? -13.828 28.125 5.41 1 92.88 65 LEU B CA 1
ATOM 2863 C C . LEU B 1 65 ? -14.07 27.859 6.895 1 92.88 65 LEU B C 1
ATOM 2865 O O . LEU B 1 65 ? -14.922 27.047 7.254 1 92.88 65 LEU B O 1
ATOM 2869 N N . SER B 1 66 ? -13.281 28.469 7.699 1 91 66 SER B N 1
ATOM 2870 C CA . SER B 1 66 ? -13.477 28.359 9.141 1 91 66 SER B CA 1
ATOM 2871 C C . SER B 1 66 ? -14.867 28.828 9.547 1 91 66 SER B C 1
ATOM 2873 O O . SER B 1 66 ? -15.57 28.156 10.305 1 91 66 SER B O 1
ATOM 2875 N N . LEU B 1 67 ? -15.297 29.906 8.977 1 88.31 67 LEU B N 1
ATOM 2876 C CA . LEU B 1 67 ? -16.562 30.531 9.328 1 88.31 67 LEU B CA 1
ATOM 2877 C C . LEU B 1 67 ? -17.734 29.672 8.875 1 88.31 67 LEU B C 1
ATOM 2879 O O . LEU B 1 67 ? -18.766 29.578 9.562 1 88.31 67 LEU B O 1
ATOM 2883 N N . ILE B 1 68 ? -17.578 29.078 7.805 1 88.5 68 ILE B N 1
ATOM 2884 C CA . ILE B 1 68 ? -18.719 28.312 7.277 1 88.5 68 ILE B CA 1
ATOM 2885 C C . ILE B 1 68 ? -18.609 26.859 7.727 1 88.5 68 ILE B C 1
ATOM 2887 O O . ILE B 1 68 ? -19.391 26.016 7.273 1 88.5 68 ILE B O 1
ATOM 2891 N N . GLY B 1 69 ? -17.641 26.5 8.492 1 88 69 GLY B N 1
ATOM 2892 C CA . GLY B 1 69 ? -17.516 25.172 9.078 1 88 69 GLY B CA 1
ATOM 2893 C C . GLY B 1 69 ? -16.984 24.141 8.109 1 88 69 GLY B C 1
ATOM 2894 O O . GLY B 1 69 ? -17.359 22.953 8.188 1 88 69 GLY B O 1
ATOM 2895 N N . LYS B 1 70 ? -16.188 24.516 7.141 1 89.56 70 LYS B N 1
ATOM 2896 C CA . LYS B 1 70 ? -15.672 23.594 6.137 1 89.56 70 LYS B CA 1
ATOM 2897 C C . LYS B 1 70 ? -14.141 23.625 6.086 1 89.56 70 LYS B C 1
ATOM 2899 O O . LYS B 1 70 ? -13.547 23.391 5.031 1 89.56 70 LYS B O 1
ATOM 2904 N N . LEU B 1 71 ? -13.539 23.938 7.176 1 89.25 71 LEU B N 1
ATOM 2905 C CA . LEU B 1 71 ? -12.086 24.062 7.234 1 89.25 71 LEU B CA 1
ATOM 2906 C C . LEU B 1 71 ? -11.414 22.734 6.906 1 89.25 71 LEU B C 1
ATOM 2908 O O . LEU B 1 71 ? -10.32 22.719 6.336 1 89.25 71 LEU B O 1
ATOM 2912 N N . ASP B 1 72 ? -12.078 21.719 7.094 1 84.94 72 ASP B N 1
ATOM 2913 C CA . ASP B 1 72 ? -11.508 20.391 6.891 1 84.94 72 ASP B CA 1
ATOM 2914 C C . ASP B 1 72 ? -11.242 20.125 5.41 1 84.94 72 ASP B C 1
ATOM 2916 O O . ASP B 1 72 ? -10.422 19.266 5.062 1 84.94 72 ASP B O 1
ATOM 2920 N N . SER B 1 73 ? -11.867 20.859 4.59 1 87.88 73 SER B N 1
ATOM 2921 C CA . SER B 1 73 ? -11.688 20.656 3.154 1 87.88 73 SER B CA 1
ATOM 2922 C C . SER B 1 73 ? -10.445 21.391 2.648 1 87.88 73 SER B C 1
ATOM 2924 O O . SER B 1 73 ? -9.984 21.141 1.53 1 87.88 73 SER B O 1
ATOM 2926 N N . ALA B 1 74 ? -9.906 22.234 3.441 1 92 74 ALA B N 1
ATOM 2927 C CA . ALA B 1 74 ? -8.812 23.094 3 1 92 74 ALA B CA 1
ATOM 2928 C C . ALA B 1 74 ? -7.566 22.281 2.674 1 92 74 ALA B C 1
ATOM 2930 O O . ALA B 1 74 ? -6.922 22.5 1.644 1 92 74 ALA B O 1
ATOM 2931 N N . HIS B 1 75 ? -7.227 21.391 3.545 1 89.5 75 HIS B N 1
ATOM 2932 C CA . HIS B 1 75 ? -6.023 20.594 3.352 1 89.5 75 HIS B CA 1
ATOM 2933 C C . HIS B 1 75 ? -6.098 19.797 2.057 1 89.5 75 HIS B C 1
ATOM 2935 O O . HIS B 1 75 ? -5.141 19.766 1.282 1 89.5 75 HIS B O 1
ATOM 2941 N N . ARG B 1 76 ? -7.215 19.203 1.87 1 86.31 76 ARG B N 1
ATOM 2942 C CA . ARG B 1 76 ? -7.414 18.438 0.647 1 86.31 76 ARG B CA 1
ATOM 2943 C C . ARG B 1 76 ? -7.305 19.328 -0.586 1 86.31 76 ARG B C 1
ATOM 2945 O O . ARG B 1 76 ? -6.699 18.938 -1.586 1 86.31 76 ARG B O 1
ATOM 2952 N N . ALA B 1 77 ? -7.93 20.375 -0.559 1 90.38 77 ALA B N 1
ATOM 2953 C CA . ALA B 1 77 ? -7.914 21.297 -1.691 1 90.38 77 ALA B CA 1
ATOM 2954 C C . ALA B 1 77 ? -6.488 21.672 -2.072 1 90.38 77 ALA B C 1
ATOM 2956 O O . ALA B 1 77 ? -6.098 21.562 -3.238 1 90.38 77 ALA B O 1
ATOM 2957 N N . ILE B 1 78 ? -5.73 22.109 -1.102 1 92.88 78 ILE B N 1
ATOM 2958 C CA . ILE B 1 78 ? -4.352 22.516 -1.362 1 92.88 78 ILE B CA 1
ATOM 2959 C C . ILE B 1 78 ? -3.545 21.312 -1.849 1 92.88 78 ILE B C 1
ATOM 2961 O O . ILE B 1 78 ? -2.697 21.453 -2.734 1 92.88 78 ILE B O 1
ATOM 2965 N N . GLY B 1 79 ? -3.797 20.203 -1.257 1 87.75 79 GLY B N 1
ATOM 2966 C CA . GLY B 1 79 ? -3.143 18.984 -1.706 1 87.75 79 GLY B CA 1
ATOM 2967 C C . GLY B 1 79 ? -3.396 18.672 -3.17 1 87.75 79 GLY B C 1
ATOM 2968 O O . GLY B 1 79 ? -2.479 18.281 -3.895 1 87.75 79 GLY B O 1
ATOM 2969 N N . VAL B 1 80 ? -4.586 18.781 -3.539 1 86.56 80 VAL B N 1
ATOM 2970 C CA . VAL B 1 80 ? -4.957 18.547 -4.93 1 86.56 80 VAL B CA 1
ATOM 2971 C C . VAL B 1 80 ? -4.215 19.516 -5.84 1 86.56 80 VAL B C 1
ATOM 2973 O O . VAL B 1 80 ? -3.697 19.141 -6.891 1 86.56 80 VAL B O 1
ATOM 2976 N N . VAL B 1 81 ? -4.164 20.75 -5.48 1 90.12 81 VAL B N 1
ATOM 2977 C CA . VAL B 1 81 ? -3.463 21.75 -6.27 1 90.12 81 VAL B CA 1
ATOM 2978 C C . VAL B 1 81 ? -2.002 21.344 -6.449 1 90.12 81 VAL B C 1
ATOM 2980 O O . VAL B 1 81 ? -1.475 21.375 -7.562 1 90.12 81 VAL B O 1
ATOM 2983 N N . LEU B 1 82 ? -1.401 20.938 -5.414 1 88.38 82 LEU B N 1
ATOM 2984 C CA . LEU B 1 82 ? 0.003 20.547 -5.461 1 88.38 82 LEU B CA 1
ATOM 2985 C C . LEU B 1 82 ? 0.204 19.344 -6.375 1 88.38 82 LEU B C 1
ATOM 2987 O O . LEU B 1 82 ? 1.171 19.297 -7.137 1 88.38 82 LEU B O 1
ATOM 2991 N N . ARG B 1 83 ? -0.68 18.469 -6.266 1 83.69 83 ARG B N 1
ATOM 2992 C CA . ARG B 1 83 ? -0.603 17.281 -7.121 1 83.69 83 ARG B CA 1
ATOM 2993 C C . ARG B 1 83 ? -0.729 17.656 -8.594 1 83.69 83 ARG B C 1
ATOM 2995 O O . ARG B 1 83 ? 0.012 17.156 -9.438 1 83.69 83 ARG B O 1
ATOM 3002 N N . LEU B 1 84 ? -1.674 18.469 -8.859 1 85.19 84 LEU B N 1
ATOM 3003 C CA . LEU B 1 84 ? -1.902 18.922 -10.234 1 85.19 84 LEU B CA 1
ATOM 3004 C C . LEU B 1 84 ? -0.697 19.688 -10.766 1 85.19 84 LEU B C 1
ATOM 3006 O O . LEU B 1 84 ? -0.316 19.516 -11.93 1 85.19 84 LEU B O 1
ATOM 3010 N N . LEU B 1 85 ? -0.112 20.469 -9.969 1 87.25 85 LEU B N 1
ATOM 3011 C CA . LEU B 1 85 ? 1.078 21.219 -10.359 1 87.25 85 LEU B CA 1
ATOM 3012 C C . LEU B 1 85 ? 2.234 20.266 -10.672 1 87.25 85 LEU B C 1
ATOM 3014 O O . LEU B 1 85 ? 2.975 20.484 -11.633 1 87.25 85 LEU B O 1
ATOM 3018 N N . ASP B 1 86 ? 2.416 19.281 -9.883 1 82 86 ASP B N 1
ATOM 3019 C CA . ASP B 1 86 ? 3.477 18.297 -10.07 1 82 86 ASP B CA 1
ATOM 3020 C C . ASP B 1 86 ? 3.287 17.516 -11.367 1 82 86 ASP B C 1
ATOM 3022 O O . ASP B 1 86 ? 4.246 17.297 -12.109 1 82 86 ASP B O 1
ATOM 3026 N N . THR B 1 87 ? 2.072 17.109 -11.609 1 78.94 87 THR B N 1
ATOM 3027 C CA . THR B 1 87 ? 1.747 16.328 -12.797 1 78.94 87 THR B CA 1
ATOM 3028 C C . THR B 1 87 ? 1.937 17.156 -14.062 1 78.94 87 THR B C 1
ATOM 3030 O O . THR B 1 87 ? 2.398 16.641 -15.086 1 78.94 87 THR B O 1
ATOM 3033 N N . ALA B 1 88 ? 1.492 18.328 -13.984 1 76.75 88 ALA B N 1
ATOM 3034 C CA . ALA B 1 88 ? 1.555 19.203 -15.156 1 76.75 88 ALA B CA 1
ATOM 3035 C C . ALA B 1 88 ? 2.986 19.672 -15.414 1 76.75 88 ALA B C 1
ATOM 3037 O O . ALA B 1 88 ? 3.266 20.297 -16.438 1 76.75 88 ALA B O 1
ATOM 3038 N N . GLN B 1 89 ? 3.986 19.125 -14.594 1 70.31 89 GLN B N 1
ATOM 3039 C CA . GLN B 1 89 ? 5.367 19.578 -14.734 1 70.31 89 GLN B CA 1
ATOM 3040 C C . GLN B 1 89 ? 5.422 21.062 -15.031 1 70.31 89 GLN B C 1
ATOM 3042 O O . GLN B 1 89 ? 6.137 21.5 -15.938 1 70.31 89 GLN B O 1
ATOM 3047 N N . THR B 1 90 ? 4.461 21.75 -14.562 1 64.31 90 THR B N 1
ATOM 3048 C CA . THR B 1 90 ? 4.379 23.188 -14.82 1 64.31 90 THR B CA 1
ATOM 3049 C C . THR B 1 90 ? 5.609 23.906 -14.273 1 64.31 90 THR B C 1
ATOM 3051 O O . THR B 1 90 ? 6.199 23.469 -13.281 1 64.31 90 THR B O 1
ATOM 3054 N N . SER B 1 91 ? 6.25 24.609 -15.07 1 60.12 91 SER B N 1
ATOM 3055 C CA . SER B 1 91 ? 7.359 25.484 -14.695 1 60.12 91 SER B CA 1
ATOM 3056 C C . SER B 1 91 ? 6.965 26.422 -13.555 1 60.12 91 SER B C 1
ATOM 3058 O O . SER B 1 91 ? 7.195 27.625 -13.625 1 60.12 91 SER B O 1
ATOM 3060 N N . THR B 1 92 ? 6.039 26.031 -12.883 1 61.44 92 THR B N 1
ATOM 3061 C CA . THR B 1 92 ? 5.723 26.969 -11.812 1 61.44 92 THR B CA 1
ATOM 3062 C C . THR B 1 92 ? 6.949 27.219 -10.945 1 61.44 92 THR B C 1
ATOM 3064 O O . THR B 1 92 ? 7.891 26.438 -10.938 1 61.44 92 THR B O 1
ATOM 3067 N N . SER B 1 93 ? 6.996 28.438 -10.469 1 66.38 93 SER B N 1
ATOM 3068 C CA . SER B 1 93 ? 8.086 28.859 -9.594 1 66.38 93 SER B CA 1
ATOM 3069 C C . SER B 1 93 ? 8.195 27.953 -8.375 1 66.38 93 SER B C 1
ATOM 3071 O O . SER B 1 93 ? 7.184 27.453 -7.879 1 66.38 93 SER B O 1
ATOM 3073 N N . SER B 1 94 ? 9.258 27.453 -8.109 1 79.94 94 SER B N 1
ATOM 3074 C CA . SER B 1 94 ? 9.641 26.781 -6.871 1 79.94 94 SER B CA 1
ATOM 3075 C C . SER B 1 94 ? 9 27.453 -5.664 1 79.94 94 SER B C 1
ATOM 3077 O O . SER B 1 94 ? 8.633 26.781 -4.695 1 79.94 94 SER B O 1
ATOM 3079 N N . ASP B 1 95 ? 8.531 28.703 -5.898 1 88.56 95 ASP B N 1
ATOM 3080 C CA . ASP B 1 95 ? 7.992 29.469 -4.773 1 88.56 95 ASP B CA 1
ATOM 3081 C C . ASP B 1 95 ? 6.531 29.109 -4.512 1 88.56 95 ASP B C 1
ATOM 3083 O O . ASP B 1 95 ? 6.113 28.984 -3.357 1 88.56 95 ASP B O 1
ATOM 3087 N N . LEU B 1 96 ? 5.816 29.016 -5.605 1 91.5 96 LEU B N 1
ATOM 3088 C CA . LEU B 1 96 ? 4.414 28.641 -5.43 1 91.5 96 LEU B CA 1
ATOM 3089 C C . LEU B 1 96 ? 4.289 27.297 -4.734 1 91.5 96 LEU B C 1
ATOM 3091 O O . LEU B 1 96 ? 3.488 27.141 -3.807 1 91.5 96 LEU B O 1
ATOM 3095 N N . ASP B 1 97 ? 5.09 26.406 -5.121 1 90.75 97 ASP B N 1
ATOM 3096 C CA . ASP B 1 97 ? 5.094 25.094 -4.5 1 90.75 97 ASP B CA 1
ATOM 3097 C C . ASP B 1 97 ? 5.426 25.172 -3.014 1 90.75 97 ASP B C 1
ATOM 3099 O O . ASP B 1 97 ? 4.781 24.531 -2.188 1 90.75 97 ASP B O 1
ATOM 3103 N N . GLN B 1 98 ? 6.371 25.938 -2.752 1 92 98 GLN B N 1
ATOM 3104 C CA . GLN B 1 98 ? 6.793 26.094 -1.363 1 92 98 GLN B CA 1
ATOM 3105 C C . GLN B 1 98 ? 5.707 26.766 -0.527 1 92 98 GLN B C 1
ATOM 3107 O O . GLN B 1 98 ? 5.461 26.359 0.614 1 92 98 GLN B O 1
ATOM 3112 N N . LEU B 1 99 ? 5.137 27.766 -1.079 1 94.94 99 LEU B N 1
ATOM 3113 C CA . LEU B 1 99 ? 4.066 28.469 -0.376 1 94.94 99 LEU B CA 1
ATOM 3114 C C . LEU B 1 99 ? 2.906 27.531 -0.081 1 94.94 99 LEU B C 1
ATOM 3116 O O . LEU B 1 99 ? 2.377 27.516 1.033 1 94.94 99 LEU B O 1
ATOM 3120 N N . LEU B 1 100 ? 2.549 26.781 -1.054 1 93.88 100 LEU B N 1
ATOM 3121 C CA . LEU B 1 100 ? 1.452 25.828 -0.885 1 93.88 100 LEU B CA 1
ATOM 3122 C C . LEU B 1 100 ? 1.829 24.734 0.106 1 93.88 100 LEU B C 1
ATOM 3124 O O . LEU B 1 100 ? 0.994 24.297 0.898 1 93.88 100 LEU B O 1
ATOM 3128 N N . SER B 1 101 ? 3.051 24.328 0.078 1 91.56 101 SER B N 1
ATOM 3129 C CA . SER B 1 101 ? 3.525 23.344 1.048 1 91.56 101 SER B CA 1
ATOM 3130 C C . SER B 1 101 ? 3.48 23.906 2.467 1 91.56 101 SER B C 1
ATOM 3132 O O . SER B 1 101 ? 3.072 23.203 3.4 1 91.56 101 SER B O 1
ATOM 3134 N N . ASP B 1 102 ? 3.871 25.125 2.617 1 93.81 102 ASP B N 1
ATOM 3135 C CA . ASP B 1 102 ? 3.756 25.797 3.904 1 93.81 102 ASP B CA 1
ATOM 3136 C C . ASP B 1 102 ? 2.301 25.844 4.367 1 93.81 102 ASP B C 1
ATOM 3138 O O . ASP B 1 102 ? 2.014 25.656 5.551 1 93.81 102 ASP B O 1
ATOM 3142 N N . ALA B 1 103 ? 1.457 26.109 3.414 1 94.12 103 ALA B N 1
ATOM 3143 C CA . ALA B 1 103 ? 0.035 26.188 3.736 1 94.12 103 ALA B CA 1
ATOM 3144 C C . ALA B 1 103 ? -0.49 24.859 4.27 1 94.12 103 ALA B C 1
ATOM 3146 O O . ALA B 1 103 ? -1.271 24.828 5.223 1 94.12 103 ALA B O 1
ATOM 3147 N N . LEU B 1 104 ? -0.075 23.844 3.66 1 90.62 104 LEU B N 1
ATOM 3148 C CA . LEU B 1 104 ? -0.477 22.516 4.133 1 90.62 104 LEU B CA 1
ATOM 3149 C C . LEU B 1 104 ? -0.031 22.297 5.574 1 90.62 104 LEU B C 1
ATOM 3151 O O . LEU B 1 104 ? -0.814 21.828 6.406 1 90.62 104 LEU B O 1
ATOM 3155 N N . ARG B 1 105 ? 1.154 22.625 5.828 1 90.94 105 ARG B N 1
ATOM 3156 C CA . ARG B 1 105 ? 1.689 22.469 7.18 1 90.94 105 ARG B CA 1
ATOM 3157 C C . ARG B 1 105 ? 0.957 23.375 8.164 1 90.94 105 ARG B C 1
ATOM 3159 O O . ARG B 1 105 ? 0.654 22.953 9.289 1 90.94 105 ARG B O 1
ATOM 3166 N N . PHE B 1 106 ? 0.708 24.578 7.727 1 93.06 106 PHE B N 1
ATOM 3167 C CA . PHE B 1 106 ? -0.012 25.562 8.523 1 93.06 106 PHE B CA 1
ATOM 3168 C C . PHE B 1 106 ? -1.386 25.047 8.922 1 93.06 106 PHE B C 1
ATOM 3170 O O . PHE B 1 106 ? -1.755 25.094 10.094 1 93.06 106 PHE B O 1
ATOM 3177 N N . ILE B 1 107 ? -2.082 24.484 7.988 1 91.19 107 ILE B N 1
ATOM 3178 C CA . ILE B 1 107 ? -3.426 23.953 8.227 1 91.19 107 ILE B CA 1
ATOM 3179 C C . ILE B 1 107 ? -3.354 22.75 9.156 1 91.19 107 ILE B C 1
ATOM 3181 O O . ILE B 1 107 ? -4.137 22.641 10.102 1 91.19 107 ILE B O 1
ATOM 3185 N N . SER B 1 108 ? -2.463 21.906 8.898 1 88.31 108 SER B N 1
ATOM 3186 C CA . SER B 1 108 ? -2.324 20.688 9.703 1 88.31 108 SER B CA 1
ATOM 3187 C C . SER B 1 108 ? -2.002 21.031 11.156 1 88.31 108 SER B C 1
ATOM 3189 O O . SER B 1 108 ? -2.559 20.422 12.078 1 88.31 108 SER B O 1
ATOM 3191 N N . LYS B 1 109 ? -1.173 21.938 11.391 1 87.94 109 LYS B N 1
ATOM 3192 C CA . LYS B 1 109 ? -0.694 22.266 12.727 1 87.94 109 LYS B CA 1
ATOM 3193 C C . LYS B 1 109 ? -1.743 23.047 13.508 1 87.94 109 LYS B C 1
ATOM 3195 O O . LYS B 1 109 ? -1.909 22.844 14.711 1 87.94 109 LYS B O 1
ATOM 3200 N N . PHE B 1 110 ? -2.461 23.922 12.797 1 89.31 110 PHE B N 1
ATOM 3201 C CA . PHE B 1 110 ? -3.283 24.875 13.531 1 89.31 110 PHE B CA 1
ATOM 3202 C C . PHE B 1 110 ? -4.762 24.656 13.234 1 89.31 110 PHE B C 1
ATOM 3204 O O . PHE B 1 110 ? -5.586 25.547 13.461 1 89.31 110 PHE B O 1
ATOM 3211 N N . ASN B 1 111 ? -5.047 23.516 12.688 1 88.31 111 ASN B N 1
ATOM 3212 C CA . ASN B 1 111 ? -6.414 23.219 12.281 1 88.31 111 ASN B CA 1
ATOM 3213 C C . ASN B 1 111 ? -7.395 23.422 13.438 1 88.31 111 ASN B C 1
ATOM 3215 O O . ASN B 1 111 ? -8.43 24.078 13.281 1 88.31 111 ASN B O 1
ATOM 3219 N N . GLU B 1 112 ? -7.117 22.938 14.625 1 84.81 112 GLU B N 1
ATOM 3220 C CA . GLU B 1 112 ? -8.023 22.969 15.766 1 84.81 112 GLU B CA 1
ATOM 3221 C C . GLU B 1 112 ? -8.289 24.391 16.219 1 84.81 112 GLU B C 1
ATOM 3223 O O . GLU B 1 112 ? -9.43 24.766 16.516 1 84.81 112 GLU B O 1
ATOM 3228 N N . ILE B 1 113 ? -7.254 25.188 16.266 1 87.75 113 ILE B N 1
ATOM 3229 C CA . ILE B 1 113 ? -7.398 26.547 16.781 1 87.75 113 ILE B CA 1
ATOM 3230 C C . ILE B 1 113 ? -8.141 27.406 15.758 1 87.75 113 ILE B C 1
ATOM 3232 O O . ILE B 1 113 ? -8.961 28.25 16.125 1 87.75 113 ILE B O 1
ATOM 3236 N N . ILE B 1 114 ? -7.852 27.203 14.508 1 89.81 114 ILE B N 1
ATOM 3237 C CA . ILE B 1 114 ? -8.523 27.953 13.461 1 89.81 114 ILE B CA 1
ATOM 3238 C C . ILE B 1 114 ? -10.008 27.578 13.422 1 89.81 114 ILE B C 1
ATOM 3240 O O . ILE B 1 114 ? -10.867 28.422 13.172 1 89.81 114 ILE B O 1
ATOM 3244 N N . LYS B 1 115 ? -10.312 26.344 13.664 1 88.06 115 LYS B N 1
ATOM 3245 C CA . LYS B 1 115 ? -11.695 25.859 13.695 1 88.06 115 LYS B CA 1
ATOM 3246 C C . LYS B 1 115 ? -12.477 26.531 14.828 1 88.06 115 LYS B C 1
ATOM 3248 O O . LYS B 1 115 ? -13.688 26.75 14.703 1 88.06 115 LYS B O 1
ATOM 3253 N N . ARG B 1 116 ? -11.828 26.781 15.867 1 87.88 116 ARG B N 1
ATOM 3254 C CA . ARG B 1 116 ? -12.461 27.422 17.016 1 87.88 116 ARG B CA 1
ATOM 3255 C C . ARG B 1 116 ? -12.867 28.859 16.703 1 87.88 116 ARG B C 1
ATOM 3257 O O . ARG B 1 116 ? -13.961 29.297 17.062 1 87.88 116 ARG B O 1
ATOM 3264 N N . SER B 1 117 ? -11.953 29.562 16.062 1 88.94 117 SER B N 1
ATOM 3265 C CA . SER B 1 117 ? -12.242 30.922 15.625 1 88.94 117 SER B CA 1
ATOM 3266 C C . SER B 1 117 ? -11.375 31.312 14.43 1 88.94 117 SER B C 1
ATOM 3268 O O . SER B 1 117 ? -10.156 31.141 14.461 1 88.94 117 SER B O 1
ATOM 3270 N N . ALA B 1 118 ? -12.016 31.875 13.469 1 88.12 118 ALA B N 1
ATOM 3271 C CA . ALA B 1 118 ? -11.328 32.312 12.25 1 88.12 118 ALA B CA 1
ATOM 3272 C C . ALA B 1 118 ? -10.242 33.312 12.555 1 88.12 118 ALA B C 1
ATOM 3274 O O . ALA B 1 118 ? -9.211 33.375 11.883 1 88.12 118 ALA B O 1
ATOM 3275 N N . LEU B 1 119 ? -10.438 34.094 13.562 1 85.25 119 LEU B N 1
ATOM 3276 C CA . LEU B 1 119 ? -9.5 35.156 13.922 1 85.25 119 LEU B CA 1
ATOM 3277 C C . LEU B 1 119 ? -8.164 34.562 14.375 1 85.25 119 LEU B C 1
ATOM 3279 O O . LEU B 1 119 ? -7.129 35.219 14.273 1 85.25 119 LEU B O 1
ATOM 3283 N N . HIS B 1 120 ? -8.219 33.344 14.836 1 88.44 120 HIS B N 1
ATOM 3284 C CA . HIS B 1 120 ? -7.004 32.719 15.336 1 88.44 120 HIS B CA 1
ATOM 3285 C C . HIS B 1 120 ? -6.031 32.438 14.195 1 88.44 120 HIS B C 1
ATOM 3287 O O . HIS B 1 120 ? -4.852 32.156 14.438 1 88.44 120 HIS B O 1
ATOM 3293 N N . THR B 1 121 ? -6.539 32.469 13.016 1 88.88 121 THR B N 1
ATOM 3294 C CA . THR B 1 121 ? -5.648 32.344 11.867 1 88.88 121 THR B CA 1
ATOM 3295 C C . THR B 1 121 ? -4.547 33.406 11.93 1 88.88 121 THR B C 1
ATOM 3297 O O . THR B 1 121 ? -3.371 33.094 11.711 1 88.88 121 THR B O 1
ATOM 3300 N N . TYR B 1 122 ? -4.934 34.531 12.352 1 86.06 122 TYR B N 1
ATOM 3301 C CA . TYR B 1 122 ? -4.02 35.688 12.312 1 86.06 122 TYR B CA 1
ATOM 3302 C C . TYR B 1 122 ? -3.377 35.906 13.68 1 86.06 122 TYR B C 1
ATOM 3304 O O . TYR B 1 122 ? -2.217 36.312 13.766 1 86.06 122 TYR B O 1
ATOM 3312 N N . TYR B 1 123 ? -4.086 35.594 14.711 1 83.75 123 TYR B N 1
ATOM 3313 C CA . TYR B 1 123 ? -3.646 36 16.047 1 83.75 123 TYR B CA 1
ATOM 3314 C C . TYR B 1 123 ? -2.879 34.875 16.719 1 83.75 123 TYR B C 1
ATOM 3316 O O . TYR B 1 123 ? -2.023 35.125 17.578 1 83.75 123 TYR B O 1
ATOM 3324 N N . SER B 1 124 ? -3.188 33.688 16.391 1 85.81 124 SER B N 1
ATOM 3325 C CA . SER B 1 124 ? -2.613 32.562 17.125 1 85.81 124 SER B CA 1
ATOM 3326 C C . SER B 1 124 ? -1.842 31.641 16.188 1 85.81 124 SER B C 1
ATOM 3328 O O . SER B 1 124 ? -0.874 31 16.609 1 85.81 124 SER B O 1
ATOM 3330 N N . ALA B 1 125 ? -2.221 31.516 14.984 1 90.44 125 ALA B N 1
ATOM 3331 C CA . ALA B 1 125 ? -1.571 30.578 14.078 1 90.44 125 ALA B CA 1
ATOM 3332 C C . ALA B 1 125 ? -0.391 31.219 13.359 1 90.44 125 ALA B C 1
ATOM 3334 O O . ALA B 1 125 ? 0.749 30.766 13.5 1 90.44 125 ALA B O 1
ATOM 3335 N N . LEU B 1 126 ? -0.602 32.312 12.672 1 89.75 126 LEU B N 1
ATOM 3336 C CA . LEU B 1 126 ? 0.392 32.938 11.812 1 89.75 126 LEU B CA 1
ATOM 3337 C C . LEU B 1 126 ? 1.616 33.375 12.617 1 89.75 126 LEU B C 1
ATOM 3339 O O . LEU B 1 126 ? 2.75 33.094 12.219 1 89.75 126 LEU B O 1
ATOM 3343 N N . PRO B 1 127 ? 1.456 33.969 13.82 1 87.25 127 PRO B N 1
ATOM 3344 C CA . PRO B 1 127 ? 2.631 34.375 14.586 1 87.25 127 PRO B CA 1
ATOM 3345 C C . PRO B 1 127 ? 3.496 33.219 15.031 1 87.25 127 PRO B C 1
ATOM 3347 O O . PRO B 1 127 ? 4.672 33.406 15.359 1 87.25 127 PRO B O 1
ATOM 3350 N N . PHE B 1 128 ? 2.928 32.062 15.031 1 88.94 128 PHE B N 1
ATOM 3351 C CA . PHE B 1 128 ? 3.664 30.891 15.508 1 88.94 128 PHE B CA 1
ATOM 3352 C C . PHE B 1 128 ? 4.102 30.016 14.336 1 88.94 128 PHE B C 1
ATOM 3354 O O . PHE B 1 128 ? 4.605 28.906 14.539 1 88.94 128 PHE B O 1
ATOM 3361 N N . THR B 1 129 ? 3.891 30.547 13.211 1 91.94 129 THR B N 1
ATOM 3362 C CA . THR B 1 129 ? 4.375 29.906 12 1 91.94 129 THR B CA 1
ATOM 3363 C C . THR B 1 129 ? 5.871 30.125 11.82 1 91.94 129 THR B C 1
ATOM 3365 O O . THR B 1 129 ? 6.391 31.188 12.188 1 91.94 129 THR B O 1
ATOM 3368 N N . PRO B 1 130 ? 6.582 29.125 11.281 1 92.62 130 PRO B N 1
ATOM 3369 C CA . PRO B 1 130 ? 8.031 29.281 11.133 1 92.62 130 PRO B CA 1
ATOM 3370 C C . PRO B 1 130 ? 8.414 30.516 10.336 1 92.62 130 PRO B C 1
ATOM 3372 O O . PRO B 1 130 ? 7.898 30.75 9.234 1 92.62 130 PRO B O 1
ATOM 3375 N N . THR B 1 131 ? 9.406 31.203 10.789 1 90.75 131 THR B N 1
ATOM 3376 C CA . THR B 1 131 ? 9.773 32.5 10.25 1 90.75 131 THR B CA 1
ATOM 3377 C C . THR B 1 131 ? 10.461 32.344 8.891 1 90.75 131 THR B C 1
ATOM 3379 O O . THR B 1 131 ? 10.469 33.281 8.086 1 90.75 131 THR B O 1
ATOM 3382 N N . ASN B 1 132 ? 10.984 31.172 8.594 1 92.62 132 ASN B N 1
ATOM 3383 C CA . ASN B 1 132 ? 11.641 30.969 7.309 1 92.62 132 ASN B CA 1
ATOM 3384 C C . ASN B 1 132 ? 10.664 30.453 6.25 1 92.62 132 ASN B C 1
ATOM 3386 O O . ASN B 1 132 ? 11.031 30.297 5.086 1 92.62 132 ASN B O 1
ATOM 3390 N N . SER B 1 133 ? 9.461 30.25 6.68 1 93.44 133 SER B N 1
ATOM 3391 C CA . SER B 1 133 ? 8.469 29.781 5.715 1 93.44 133 SER B CA 1
ATOM 3392 C C . SER B 1 133 ? 8.016 30.922 4.805 1 93.44 133 SER B C 1
ATOM 3394 O O . SER B 1 133 ? 7.992 32.094 5.211 1 93.44 133 SER B O 1
ATOM 3396 N N . LEU B 1 134 ? 7.734 30.594 3.58 1 94.38 134 LEU B N 1
ATOM 3397 C CA . LEU B 1 134 ? 7.242 31.594 2.637 1 94.38 134 LEU B CA 1
ATOM 3398 C C . LEU B 1 134 ? 5.883 32.125 3.074 1 94.38 134 LEU B C 1
ATOM 3400 O O . LEU B 1 134 ? 5.578 33.312 2.855 1 94.38 134 LEU B O 1
ATOM 3404 N N . LEU B 1 135 ? 5.105 31.297 3.672 1 94.38 135 LEU B N 1
ATOM 3405 C CA . LEU B 1 135 ? 3.795 31.703 4.156 1 94.38 135 LEU B CA 1
ATOM 3406 C C . LEU B 1 135 ? 3.922 32.812 5.203 1 94.38 135 LEU B C 1
ATOM 3408 O O . LEU B 1 135 ? 3.203 33.812 5.148 1 94.38 135 LEU B O 1
ATOM 3412 N N . TYR B 1 136 ? 4.773 32.562 6.105 1 91.56 136 TYR B N 1
ATOM 3413 C CA . TYR B 1 136 ? 5.008 33.594 7.133 1 91.56 136 TYR B CA 1
ATOM 3414 C C . TYR B 1 136 ? 5.434 34.906 6.508 1 91.56 136 TYR B C 1
ATOM 3416 O O . TYR B 1 136 ? 4.852 35.969 6.801 1 91.56 136 TYR B O 1
ATOM 3424 N N . HIS B 1 137 ? 6.422 34.875 5.617 1 91 137 HIS B N 1
ATOM 3425 C CA . HIS B 1 137 ? 6.949 36.094 4.984 1 91 137 HIS B CA 1
ATOM 3426 C C . HIS B 1 137 ? 5.871 36.812 4.191 1 91 137 HIS B C 1
ATOM 3428 O O . HIS B 1 137 ? 5.809 38.062 4.203 1 91 137 HIS B O 1
ATOM 3434 N N . ARG B 1 138 ? 5.062 36.094 3.623 1 91.5 138 ARG B N 1
ATOM 3435 C CA . ARG B 1 138 ? 4.059 36.688 2.738 1 91.5 138 ARG B CA 1
ATOM 3436 C C . ARG B 1 138 ? 2.912 37.312 3.535 1 91.5 138 ARG B C 1
ATOM 3438 O O . ARG B 1 138 ? 2.383 38.344 3.166 1 91.5 138 ARG B O 1
ATOM 3445 N N . TYR B 1 139 ? 2.561 36.688 4.684 1 90.81 139 TYR B N 1
ATOM 3446 C CA . TYR B 1 139 ? 1.275 37.062 5.266 1 90.81 139 TYR B CA 1
ATOM 3447 C C . TYR B 1 139 ? 1.459 37.688 6.641 1 90.81 139 TYR B C 1
ATOM 3449 O O . TYR B 1 139 ? 0.492 38.156 7.258 1 90.81 139 TYR B O 1
ATOM 3457 N N . ILE B 1 140 ? 2.605 37.719 7.102 1 87.38 140 ILE B N 1
ATOM 3458 C CA . ILE B 1 140 ? 2.814 38.188 8.469 1 87.38 140 ILE B CA 1
ATOM 3459 C C . ILE B 1 140 ? 2.32 39.625 8.617 1 87.38 140 ILE B C 1
ATOM 3461 O O . ILE B 1 140 ? 1.861 40.031 9.688 1 87.38 140 ILE B O 1
ATOM 3465 N N . LYS B 1 141 ? 2.4 40.438 7.578 1 82.81 141 LYS B N 1
ATOM 3466 C CA . LYS B 1 141 ? 1.943 41.812 7.637 1 82.81 141 LYS B CA 1
ATOM 3467 C C . LYS B 1 141 ? 0.44 41.906 7.887 1 82.81 141 LYS B C 1
ATOM 3469 O O . LYS B 1 141 ? -0.055 42.875 8.453 1 82.81 141 LYS B O 1
ATOM 3474 N N . GLU B 1 142 ? -0.249 40.906 7.492 1 79 142 GLU B N 1
ATOM 3475 C CA . GLU B 1 142 ? -1.689 40.844 7.727 1 79 142 GLU B CA 1
ATOM 3476 C C . GLU B 1 142 ? -2.002 40.688 9.211 1 79 142 GLU B C 1
ATOM 3478 O O . GLU B 1 142 ? -3.088 41.094 9.664 1 79 142 GLU B O 1
ATOM 3483 N N . ALA B 1 143 ? -1.079 40.062 9.914 1 72.62 143 ALA B N 1
ATOM 3484 C CA . ALA B 1 143 ? -1.24 39.906 11.359 1 72.62 143 ALA B CA 1
ATOM 3485 C C . ALA B 1 143 ? -0.856 41.188 12.094 1 72.62 143 ALA B C 1
ATOM 3487 O O . ALA B 1 143 ? -1.396 41.5 13.156 1 72.62 143 ALA B O 1
ATOM 3488 N N . GLU B 1 144 ? 0.242 41.812 11.68 1 65.38 144 GLU B N 1
ATOM 3489 C CA . GLU B 1 144 ? 0.802 42.969 12.352 1 65.38 144 GLU B CA 1
ATOM 3490 C C . GLU B 1 144 ? -0.272 44.031 12.625 1 65.38 144 GLU B C 1
ATOM 3492 O O . GLU B 1 144 ? -0.249 44.688 13.656 1 65.38 144 GLU B O 1
ATOM 3497 N N . HIS B 1 145 ? -1.144 44.156 11.633 1 60.19 145 HIS B N 1
ATOM 3498 C CA . HIS B 1 145 ? -2.145 45.156 11.922 1 60.19 145 HIS B CA 1
ATOM 3499 C C . HIS B 1 145 ? -2.953 44.812 13.164 1 60.19 145 HIS B C 1
ATOM 3501 O O . HIS B 1 145 ? -3.613 45.656 13.758 1 60.19 145 HIS B O 1
ATOM 3507 N N . ASN B 1 146 ? -2.809 43.625 13.586 1 56.81 146 ASN B N 1
ATOM 3508 C CA . ASN B 1 146 ? -3.67 43.156 14.672 1 56.81 146 ASN B CA 1
ATOM 3509 C C . ASN B 1 146 ? -2.855 42.656 15.867 1 56.81 146 ASN B C 1
ATOM 3511 O O . ASN B 1 146 ? -3.398 42.5 16.953 1 56.81 146 ASN B O 1
ATOM 3515 N N . ILE B 1 147 ? -1.752 42.094 15.625 1 57.38 147 ILE B N 1
ATOM 3516 C CA . ILE B 1 147 ? -1.041 41.438 16.719 1 57.38 147 ILE B CA 1
ATOM 3517 C C . ILE B 1 147 ? 0.277 42.156 16.984 1 57.38 147 ILE B C 1
ATOM 3519 O O . ILE B 1 147 ? 0.948 42.594 16.047 1 57.38 147 ILE B O 1
ATOM 3523 N N . CYS B 1 148 ? 0.47 42.531 18.188 1 51.34 148 CYS B N 1
ATOM 3524 C CA . CYS B 1 148 ? 1.781 42.969 18.672 1 51.34 148 CYS B CA 1
ATOM 3525 C C . CYS B 1 148 ? 2.869 42 18.203 1 51.34 148 CYS B C 1
ATOM 3527 O O . CYS B 1 148 ? 2.572 40.906 17.766 1 51.34 148 CYS B O 1
ATOM 3529 N N . SER B 1 149 ? 4.344 42.25 18.516 1 52.31 149 SER B N 1
ATOM 3530 C CA . SER B 1 149 ? 5.703 41.781 18.234 1 52.31 149 SER B CA 1
ATOM 3531 C C . SER B 1 149 ? 5.852 40.281 18.5 1 52.31 149 SER B C 1
ATOM 3533 O O . SER B 1 149 ? 6.953 39.812 18.766 1 52.31 149 SER B O 1
ATOM 3535 N N . VAL B 1 150 ? 4.836 39.5 18.609 1 55.19 150 VAL B N 1
ATOM 3536 C CA . VAL B 1 150 ? 5.234 38.219 19.172 1 55.19 150 VAL B CA 1
ATOM 3537 C C . VAL B 1 150 ? 5.754 37.312 18.078 1 55.19 150 VAL B C 1
ATOM 3539 O O . VAL B 1 150 ? 5.031 37 17.125 1 55.19 150 VAL B O 1
ATOM 3542 N N . GLU B 1 151 ? 7.047 37.406 17.812 1 62.94 151 GLU B N 1
ATOM 3543 C CA . GLU B 1 151 ? 7.781 36.375 17.047 1 62.94 151 GLU B CA 1
ATOM 3544 C C . GLU B 1 151 ? 8 35.125 17.891 1 62.94 151 GLU B C 1
ATOM 3546 O O . GLU B 1 151 ? 8.758 35.125 18.859 1 62.94 151 GLU B O 1
ATOM 3551 N N . GLY B 1 152 ? 7.082 34.219 18.031 1 73.12 152 GLY B N 1
ATOM 3552 C CA . GLY B 1 152 ? 7.246 33.031 18.875 1 73.12 152 GLY B CA 1
ATOM 3553 C C . GLY B 1 152 ? 7.375 31.75 18.094 1 73.12 152 GLY B C 1
ATOM 3554 O O . GLY B 1 152 ? 7.602 30.688 18.672 1 73.12 152 GLY B O 1
ATOM 3555 N N . GLY B 1 153 ? 7.371 31.984 16.75 1 81.06 153 GLY B N 1
ATOM 3556 C CA . GLY B 1 153 ? 7.414 30.734 16.016 1 81.06 153 GLY B CA 1
ATOM 3557 C C . GLY B 1 153 ? 8.828 30.234 15.773 1 81.06 153 GLY B C 1
ATOM 3558 O O . GLY B 1 153 ? 9.789 30.984 15.891 1 81.06 153 GLY B O 1
ATOM 3559 N N . PRO B 1 154 ? 8.992 29.031 15.5 1 88.75 154 PRO B N 1
ATOM 3560 C CA . PRO B 1 154 ? 10.305 28.469 15.148 1 88.75 154 PRO B CA 1
ATOM 3561 C C . PRO B 1 154 ? 10.82 28.969 13.805 1 88.75 154 PRO B C 1
ATOM 3563 O O . PRO B 1 154 ? 10.125 29.703 13.109 1 88.75 154 PRO B O 1
ATOM 3566 N N . GLU B 1 155 ? 12.062 28.641 13.5 1 90.56 155 GLU B N 1
ATOM 3567 C CA . GLU B 1 155 ? 12.633 29.031 12.219 1 90.56 155 GLU B CA 1
ATOM 3568 C C . GLU B 1 155 ? 12.125 28.141 11.086 1 90.56 155 GLU B C 1
ATOM 3570 O O . GLU B 1 155 ? 11.852 28.625 9.984 1 90.56 155 GLU B O 1
ATOM 3575 N N . LYS B 1 156 ? 12.023 26.828 11.43 1 90.88 156 LYS B N 1
ATOM 3576 C CA . LYS B 1 156 ? 11.578 25.859 10.438 1 90.88 156 LYS B CA 1
ATOM 3577 C C . LYS B 1 156 ? 10.453 24.984 10.984 1 90.88 156 LYS B C 1
ATOM 3579 O O . LYS B 1 156 ? 10.242 24.922 12.195 1 90.88 156 LYS B O 1
ATOM 3584 N N . TRP B 1 157 ? 9.695 24.484 9.984 1 89.5 157 TRP B N 1
ATOM 3585 C CA . TRP B 1 157 ? 8.664 23.531 10.383 1 89.5 157 TRP B CA 1
ATOM 3586 C C . TRP B 1 157 ? 9.281 22.297 11.047 1 89.5 157 TRP B C 1
ATOM 3588 O O . TRP B 1 157 ? 10.328 21.812 10.617 1 89.5 157 TRP B O 1
ATOM 3598 N N . ASP B 1 158 ? 8.617 21.859 12.086 1 84.25 158 ASP B N 1
ATOM 3599 C CA . ASP B 1 158 ? 9.008 20.594 12.695 1 84.25 158 ASP B CA 1
ATOM 3600 C C . ASP B 1 158 ? 8.68 19.422 11.781 1 84.25 158 ASP B C 1
ATOM 3602 O O . ASP B 1 158 ? 7.746 19.484 10.984 1 84.25 158 ASP B O 1
ATOM 3606 N N . ALA B 1 159 ? 9.523 18.359 11.906 1 85 159 ALA B N 1
ATOM 3607 C CA . ALA B 1 159 ? 9.25 17.156 11.117 1 85 159 ALA B CA 1
ATOM 3608 C C . ALA B 1 159 ? 7.949 16.5 11.562 1 85 159 ALA B C 1
ATOM 3610 O O . ALA B 1 159 ? 7.297 15.812 10.773 1 85 159 ALA B O 1
ATOM 3611 N N . LEU B 1 160 ? 7.57 16.672 12.82 1 85.5 160 LEU B N 1
ATOM 3612 C CA . LEU B 1 160 ? 6.305 16.141 13.32 1 85.5 160 LEU B CA 1
ATOM 3613 C C . LEU B 1 160 ? 5.129 16.953 12.789 1 85.5 160 LEU B C 1
ATOM 3615 O O . LEU B 1 160 ? 5.051 18.172 13.016 1 85.5 160 LEU B O 1
ATOM 3619 N N . VAL B 1 161 ? 4.254 16.312 12.18 1 86 161 VAL B N 1
ATOM 3620 C CA . VAL B 1 161 ? 3.135 16.984 11.516 1 86 161 VAL B CA 1
ATOM 3621 C C . VAL B 1 161 ? 1.897 16.938 12.406 1 86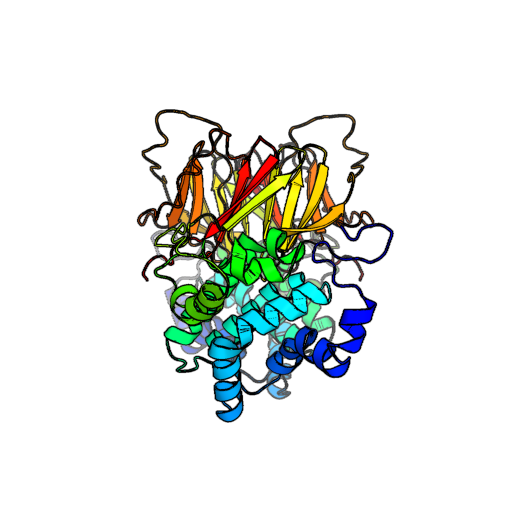 161 VAL B C 1
ATOM 3623 O O . VAL B 1 161 ? 1.142 17.906 12.492 1 86 161 VAL B O 1
ATOM 3626 N N . ALA B 1 162 ? 1.691 15.812 13 1 87.56 162 ALA B N 1
ATOM 3627 C CA . ALA B 1 162 ? 0.486 15.656 13.812 1 87.56 162 ALA B CA 1
ATOM 3628 C C . ALA B 1 162 ? 0.653 14.539 14.836 1 87.56 162 ALA B C 1
ATOM 3630 O O . ALA B 1 162 ? 1.482 13.648 14.664 1 87.56 162 ALA B O 1
ATOM 3631 N N . ASN B 1 163 ? -0.075 14.719 15.883 1 87.31 163 ASN B N 1
ATOM 3632 C CA . ASN B 1 163 ? -0.226 13.711 16.922 1 87.31 163 ASN B CA 1
ATOM 3633 C C . ASN B 1 163 ? -1.683 13.289 17.094 1 87.31 163 ASN B C 1
ATOM 3635 O O . ASN B 1 163 ? -2.512 14.055 17.578 1 87.31 163 ASN B O 1
ATOM 3639 N N . LEU B 1 164 ? -1.929 12.078 16.656 1 90.31 164 LEU B N 1
ATOM 3640 C CA . LEU B 1 164 ? -3.283 11.539 16.719 1 90.31 164 LEU B CA 1
ATOM 3641 C C . LEU B 1 164 ? -3.473 10.719 18 1 90.31 164 LEU B C 1
ATOM 3643 O O . LEU B 1 164 ? -2.74 9.758 18.234 1 90.31 164 LEU B O 1
ATOM 3647 N N . ARG B 1 165 ? -4.414 11.094 18.766 1 89.25 165 ARG B N 1
ATOM 3648 C CA . ARG B 1 165 ? -4.633 10.414 20.047 1 89.25 165 ARG B CA 1
ATOM 3649 C C . ARG B 1 165 ? -5.766 9.398 19.938 1 89.25 165 ARG B C 1
ATOM 3651 O O . ARG B 1 165 ? -6.848 9.719 19.438 1 89.25 165 ARG B O 1
ATOM 3658 N N . HIS B 1 166 ? -5.266 8.266 20.359 1 88.5 166 HIS B N 1
ATOM 3659 C CA . HIS B 1 166 ? -6.215 7.168 20.469 1 88.5 166 HIS B CA 1
ATOM 3660 C C . HIS B 1 166 ? -6.477 6.801 21.922 1 88.5 166 HIS B C 1
ATOM 3662 O O . HIS B 1 166 ? -5.781 7.277 22.812 1 88.5 166 HIS B O 1
ATOM 3668 N N . GLY B 1 167 ? -7.559 6.207 22.344 1 83.75 167 GLY B N 1
ATOM 3669 C CA . GLY B 1 167 ? -7.871 5.773 23.688 1 83.75 167 GLY B CA 1
ATOM 3670 C C . GLY B 1 167 ? -7.285 4.418 24.031 1 83.75 167 GLY B C 1
ATOM 3671 O O . GLY B 1 167 ? -7.43 3.936 25.156 1 83.75 167 GLY B O 1
ATOM 3672 N N . GLU B 1 168 ? -6.625 3.699 23.125 1 88.69 168 GLU B N 1
ATOM 3673 C CA . GLU B 1 168 ? -6.066 2.354 23.234 1 88.69 168 GLU B CA 1
ATOM 3674 C C . GLU B 1 168 ? -4.762 2.232 22.453 1 88.69 168 GLU B C 1
ATOM 3676 O O . GLU B 1 168 ? -4.504 3.018 21.531 1 88.69 168 GLU B O 1
ATOM 3681 N N . PRO B 1 169 ? -3.871 1.297 22.938 1 89.31 169 PRO B N 1
ATOM 3682 C CA . PRO B 1 169 ? -2.67 1.056 22.141 1 89.31 169 PRO B CA 1
ATOM 3683 C C . PRO B 1 169 ? -2.986 0.781 20.672 1 89.31 169 PRO B C 1
ATOM 3685 O O . PRO B 1 169 ? -3.992 0.136 20.359 1 89.31 169 PRO B O 1
ATOM 3688 N N . VAL B 1 170 ? -2.082 1.233 19.781 1 92.19 170 VAL B N 1
ATOM 3689 C CA . VAL B 1 170 ? -2.236 1.07 18.344 1 92.19 170 VAL B CA 1
ATOM 3690 C C . VAL B 1 170 ? -1.445 -0.148 17.875 1 92.19 170 VAL B C 1
ATOM 3692 O O . VAL B 1 170 ? -0.221 -0.195 18.016 1 92.19 170 VAL B O 1
ATOM 3695 N N . ASP B 1 171 ? -2.096 -1.148 17.203 1 90.06 171 ASP B N 1
ATOM 3696 C CA . ASP B 1 171 ? -1.44 -2.4 16.844 1 90.06 171 ASP B CA 1
ATOM 3697 C C . ASP B 1 171 ? -1.113 -2.432 15.344 1 90.06 171 ASP B C 1
ATOM 3699 O O . ASP B 1 171 ? -0.247 -3.191 14.914 1 90.06 171 ASP B O 1
ATOM 3703 N N . ALA B 1 172 ? -1.843 -1.687 14.609 1 92.69 172 ALA B N 1
ATOM 3704 C CA . ALA B 1 172 ? -1.581 -1.573 13.172 1 92.69 172 ALA B CA 1
ATOM 3705 C C . ALA B 1 172 ? -2.041 -0.221 12.641 1 92.69 172 ALA B C 1
ATOM 3707 O O . ALA B 1 172 ? -3.01 0.356 13.141 1 92.69 172 ALA B O 1
ATOM 3708 N N . ILE B 1 173 ? -1.368 0.284 11.68 1 95.31 173 ILE B N 1
ATOM 3709 C CA . ILE B 1 173 ? -1.711 1.538 11.016 1 95.31 173 ILE B CA 1
ATOM 3710 C C . ILE B 1 173 ? -1.394 1.438 9.523 1 95.31 173 ILE B C 1
ATOM 3712 O O . ILE B 1 173 ? -0.446 0.754 9.133 1 95.31 173 ILE B O 1
ATOM 3716 N N . LYS B 1 174 ? -2.168 2.059 8.734 1 95.81 174 LYS B N 1
ATOM 3717 C CA . LYS B 1 174 ? -1.947 2.027 7.289 1 95.81 174 LYS B CA 1
ATOM 3718 C C . LYS B 1 174 ? -2.504 3.283 6.621 1 95.81 174 LYS B C 1
ATOM 3720 O O . LYS B 1 174 ? -3.604 3.732 6.953 1 95.81 174 LYS B O 1
ATOM 3725 N N . PHE B 1 175 ? -1.709 3.834 5.672 1 95.12 175 PHE B N 1
ATOM 3726 C CA . PHE B 1 175 ? -2.221 4.871 4.781 1 95.12 175 PHE B CA 1
ATOM 3727 C C . PHE B 1 175 ? -3.059 4.258 3.666 1 95.12 175 PHE B C 1
ATOM 3729 O O . PHE B 1 175 ? -2.777 3.15 3.207 1 95.12 175 PHE B O 1
ATOM 3736 N N . SER B 1 176 ? -4.043 5.02 3.287 1 93.12 176 SER B N 1
ATOM 3737 C CA . SER B 1 176 ? -4.707 4.641 2.043 1 93.12 176 SER B CA 1
ATOM 3738 C C . SER B 1 176 ? -3.773 4.797 0.848 1 93.12 176 SER B C 1
ATOM 3740 O O . SER B 1 176 ? -2.709 5.41 0.961 1 93.12 176 SER B O 1
ATOM 3742 N N . LEU B 1 177 ? -4.203 4.23 -0.238 1 89.38 177 LEU B N 1
ATOM 3743 C CA . LEU B 1 177 ? -3.371 4.242 -1.437 1 89.38 177 LEU B CA 1
ATOM 3744 C C . LEU B 1 177 ? -3.037 5.672 -1.851 1 89.38 177 LEU B C 1
ATOM 3746 O O . LEU B 1 177 ? -1.917 5.953 -2.285 1 89.38 177 LEU B O 1
ATOM 3750 N N . ASP B 1 178 ? -3.967 6.566 -1.766 1 85.06 178 ASP B N 1
ATOM 3751 C CA . ASP B 1 178 ? -3.729 7.957 -2.15 1 85.06 178 ASP B CA 1
ATOM 3752 C C . ASP B 1 178 ? -3.186 8.766 -0.974 1 85.06 178 ASP B C 1
ATOM 3754 O O . ASP B 1 178 ? -2.992 9.977 -1.086 1 85.06 178 ASP B O 1
ATOM 3758 N N . SER B 1 179 ? -3.033 8.133 0.184 1 90 179 SER B N 1
ATOM 3759 C CA . SER B 1 179 ? -2.408 8.648 1.397 1 90 179 SER B CA 1
ATOM 3760 C C . SER B 1 179 ? -3.258 9.742 2.033 1 90 179 SER B C 1
ATOM 3762 O O . SER B 1 179 ? -2.748 10.57 2.791 1 90 179 SER B O 1
ATOM 3764 N N . THR B 1 180 ? -4.566 9.812 1.686 1 88.56 180 THR B N 1
ATOM 3765 C CA . THR B 1 180 ? -5.449 10.828 2.256 1 88.56 180 THR B CA 1
ATOM 3766 C C . THR B 1 180 ? -6.074 10.328 3.557 1 88.56 180 THR B C 1
ATOM 3768 O O . THR B 1 180 ? -6.559 11.125 4.363 1 88.56 180 THR B O 1
ATOM 3771 N N . LEU B 1 181 ? -6.051 9.039 3.689 1 92.88 181 LEU B N 1
ATOM 3772 C CA . LEU B 1 181 ? -6.613 8.43 4.891 1 92.88 181 LEU B CA 1
ATOM 3773 C C . LEU B 1 181 ? -5.543 7.668 5.664 1 92.88 181 LEU B C 1
ATOM 3775 O O . LEU B 1 181 ? -4.574 7.184 5.078 1 92.88 181 LEU B O 1
ATOM 3779 N N . LEU B 1 182 ? -5.703 7.656 6.922 1 95.38 182 LEU B N 1
ATOM 3780 C CA . LEU B 1 182 ? -4.941 6.801 7.828 1 95.38 182 LEU B CA 1
ATOM 3781 C C . LEU B 1 182 ? -5.875 5.945 8.68 1 95.38 182 LEU B C 1
ATOM 3783 O O . LEU B 1 182 ? -6.773 6.473 9.344 1 95.38 182 LEU B O 1
ATOM 3787 N N . VAL B 1 183 ? -5.688 4.633 8.594 1 95.06 183 VAL B N 1
ATOM 3788 C CA . VAL B 1 183 ? -6.527 3.723 9.367 1 95.06 183 VAL B CA 1
ATOM 3789 C C . VAL B 1 183 ? -5.691 3.045 10.445 1 95.06 183 VAL B C 1
ATOM 3791 O O . VAL B 1 183 ? -4.535 2.686 10.211 1 95.06 183 VAL B O 1
ATOM 3794 N N . SER B 1 184 ? -6.242 2.971 11.617 1 94.62 184 SER B N 1
ATOM 3795 C CA . SER B 1 184 ? -5.578 2.334 12.75 1 94.62 184 SER B CA 1
ATOM 3796 C C . SER B 1 184 ? -6.422 1.202 13.32 1 94.62 184 SER B C 1
ATOM 3798 O O . SER B 1 184 ? -7.648 1.309 13.391 1 94.62 184 SER B O 1
ATOM 3800 N N . TRP B 1 185 ? -5.777 0.174 13.625 1 91.38 185 TRP B N 1
ATOM 3801 C CA . TRP B 1 185 ? -6.328 -0.929 14.406 1 91.38 185 TRP B CA 1
ATOM 3802 C C . TRP B 1 185 ? -5.824 -0.881 15.844 1 91.38 185 TRP B C 1
ATOM 3804 O O . TRP B 1 185 ? -4.613 -0.837 16.078 1 91.38 185 TRP B O 1
ATOM 3814 N N . LEU B 1 186 ? -6.781 -0.908 16.781 1 90.38 186 LEU B N 1
ATOM 3815 C CA . LEU B 1 186 ? -6.426 -0.758 18.188 1 90.38 186 LEU B CA 1
ATOM 3816 C C . LEU B 1 186 ? -6.527 -2.092 18.922 1 90.38 186 LEU B C 1
ATOM 3818 O O . LEU B 1 186 ? -7.094 -3.053 18.391 1 90.38 186 LEU B O 1
ATOM 3822 N N . SER B 1 187 ? -5.953 -2.109 20.141 1 87.81 187 SER B N 1
ATOM 3823 C CA . SER B 1 187 ? -5.887 -3.344 20.906 1 87.81 187 SER B CA 1
ATOM 3824 C C . SER B 1 187 ? -7.281 -3.816 21.312 1 87.81 187 SER B C 1
ATOM 3826 O O . SER B 1 187 ? -7.484 -5.004 21.578 1 87.81 187 SER B O 1
ATOM 3828 N N . ASP B 1 188 ? -8.297 -2.953 21.438 1 83.25 188 ASP B N 1
ATOM 3829 C CA . ASP B 1 188 ? -9.664 -3.352 21.766 1 83.25 188 ASP B CA 1
ATOM 3830 C C . ASP B 1 188 ? -10.43 -3.777 20.5 1 83.25 188 ASP B C 1
ATOM 3832 O O . ASP B 1 188 ? -11.648 -3.936 20.531 1 83.25 188 ASP B O 1
ATOM 3836 N N . ARG B 1 189 ? -9.727 -3.834 19.344 1 83.56 189 ARG B N 1
ATOM 3837 C CA . ARG B 1 189 ? -10.234 -4.32 18.062 1 83.56 189 ARG B CA 1
ATOM 3838 C C . ARG B 1 189 ? -11.18 -3.311 17.422 1 83.56 189 ARG B C 1
ATOM 3840 O O . ARG B 1 189 ? -12.133 -3.691 16.734 1 83.56 189 ARG B O 1
ATOM 3847 N N . THR B 1 190 ? -10.984 -2.121 17.703 1 86.5 190 THR B N 1
ATOM 3848 C CA . THR B 1 190 ? -11.688 -1.056 17 1 86.5 190 THR B CA 1
ATOM 3849 C C . THR B 1 190 ? -10.836 -0.499 15.859 1 86.5 190 THR B C 1
ATOM 3851 O O . THR B 1 190 ? -9.609 -0.602 15.898 1 86.5 190 THR B O 1
ATOM 3854 N N . VAL B 1 191 ? -11.523 -0.002 14.883 1 90.38 191 VAL B N 1
ATOM 3855 C CA . VAL B 1 191 ? -10.867 0.63 13.742 1 90.38 191 VAL B CA 1
ATOM 3856 C C . VAL B 1 191 ? -11.188 2.123 13.727 1 90.38 191 VAL B C 1
ATOM 3858 O O . VAL B 1 191 ? -12.352 2.516 13.812 1 90.38 191 VAL B O 1
ATOM 3861 N N . TRP B 1 192 ? -10.172 2.895 13.711 1 93.31 192 TRP B N 1
ATOM 3862 C CA . TRP B 1 192 ? -10.352 4.336 13.578 1 93.31 192 TRP B CA 1
ATOM 3863 C C . TRP B 1 192 ? -9.844 4.828 12.227 1 93.31 192 TRP B C 1
ATOM 3865 O O . TRP B 1 192 ? -8.781 4.406 11.766 1 93.31 192 TRP B O 1
ATOM 3875 N N . LEU B 1 193 ? -10.641 5.648 11.625 1 93.75 193 LEU B N 1
ATOM 3876 C CA . LEU B 1 193 ? -10.312 6.246 10.336 1 93.75 193 LEU B CA 1
ATOM 3877 C C . LEU B 1 193 ? -10.055 7.742 10.477 1 93.75 193 LEU B C 1
ATOM 3879 O O . LEU B 1 193 ? -10.898 8.469 11.008 1 93.75 193 LEU B O 1
ATOM 3883 N N . TRP B 1 194 ? -8.891 8.18 9.969 1 93.5 194 TRP B N 1
ATOM 3884 C CA . TRP B 1 194 ? -8.477 9.57 10.078 1 93.5 194 TRP B CA 1
ATOM 3885 C C . TRP B 1 194 ? -8.25 10.188 8.703 1 93.5 194 TRP B C 1
ATOM 3887 O O . TRP B 1 194 ? -7.824 9.5 7.773 1 93.5 194 TRP B O 1
ATOM 3897 N N . ASP B 1 195 ? -8.555 11.445 8.594 1 90 195 ASP B N 1
ATOM 3898 C CA . ASP B 1 195 ? -7.992 12.234 7.504 1 90 195 ASP B CA 1
ATOM 3899 C C . ASP B 1 195 ? -6.512 12.523 7.738 1 90 195 ASP B C 1
ATOM 3901 O O . ASP B 1 195 ? -6.148 13.195 8.703 1 90 195 ASP B O 1
ATOM 3905 N N . SER B 1 196 ? -5.637 12.031 6.902 1 89.44 196 SER B N 1
ATOM 3906 C CA . SER B 1 196 ? -4.199 12.109 7.141 1 89.44 196 SER B CA 1
ATOM 3907 C C . SER B 1 196 ? -3.68 13.523 6.898 1 89.44 196 SER B C 1
ATOM 3909 O O . SER B 1 196 ? -2.574 13.867 7.32 1 89.44 196 SER B O 1
ATOM 3911 N N . GLY B 1 197 ? -4.363 14.383 6.238 1 84.19 197 GLY B N 1
ATOM 3912 C CA . GLY B 1 197 ? -3.957 15.75 5.953 1 84.19 197 GLY B CA 1
ATOM 3913 C C . GLY B 1 197 ? -4.18 16.688 7.121 1 84.19 197 GLY B C 1
ATOM 3914 O O . GLY B 1 197 ? -3.238 17.328 7.594 1 84.19 197 GLY B O 1
ATOM 3915 N N . ASN B 1 198 ? -5.363 16.75 7.613 1 82.5 198 ASN B N 1
ATOM 3916 C CA . ASN B 1 198 ? -5.668 17.688 8.695 1 82.5 198 ASN B CA 1
ATOM 3917 C C . ASN B 1 198 ? -5.734 16.984 10.039 1 82.5 198 ASN B C 1
ATOM 3919 O O . ASN B 1 198 ? -6.027 17.609 11.062 1 82.5 198 ASN B O 1
ATOM 3923 N N . ALA B 1 199 ? -5.473 15.664 10.055 1 86.88 199 ALA B N 1
ATOM 3924 C CA . ALA B 1 199 ? -5.371 14.875 11.281 1 86.88 199 ALA B CA 1
ATOM 3925 C C . ALA B 1 199 ? -6.691 14.875 12.039 1 86.88 199 ALA B C 1
ATOM 3927 O O . ALA B 1 199 ? -6.711 15.023 13.266 1 86.88 199 ALA B O 1
ATOM 3928 N N . GLU B 1 200 ? -7.77 14.805 11.32 1 86.62 200 GLU B N 1
ATOM 3929 C CA . GLU B 1 200 ? -9.086 14.734 11.945 1 86.62 200 GLU B CA 1
ATOM 3930 C C . GLU B 1 200 ? -9.648 13.32 11.898 1 86.62 200 GLU B C 1
ATOM 3932 O O . GLU B 1 200 ? -9.484 12.617 10.898 1 86.62 200 GLU B O 1
ATOM 3937 N N . LEU B 1 201 ? -10.328 12.984 12.984 1 90.5 201 LEU B N 1
ATOM 3938 C CA . LEU B 1 201 ? -11 11.695 13.031 1 90.5 201 LEU B CA 1
ATOM 3939 C C . LEU B 1 201 ? -12.242 11.695 12.141 1 90.5 201 LEU B C 1
ATOM 3941 O O . LEU B 1 201 ? -13.102 12.57 12.266 1 90.5 201 LEU B O 1
ATOM 3945 N N . ILE B 1 202 ? -12.32 10.82 11.258 1 90.38 202 ILE B N 1
ATOM 3946 C CA . ILE B 1 202 ? -13.445 10.711 10.336 1 90.38 202 ILE B CA 1
ATOM 3947 C C . ILE B 1 202 ? -14.508 9.773 10.914 1 90.38 202 ILE B C 1
ATOM 3949 O O . ILE B 1 202 ? -15.695 10.094 10.906 1 90.38 202 ILE B O 1
ATOM 3953 N N . ASP B 1 203 ? -14.07 8.648 11.344 1 91 203 ASP B N 1
ATOM 3954 C CA . ASP B 1 203 ? -15.023 7.652 11.828 1 91 203 ASP B CA 1
ATOM 3955 C C . ASP B 1 203 ? -14.336 6.637 12.742 1 91 203 ASP B C 1
ATOM 3957 O O . ASP B 1 203 ? -13.109 6.535 12.75 1 91 203 ASP B O 1
ATOM 3961 N N . ARG B 1 204 ? -15.18 5.977 13.508 1 89.88 204 ARG B N 1
ATOM 3962 C CA . ARG B 1 204 ? -14.789 4.867 14.375 1 89.88 204 ARG B CA 1
ATOM 3963 C C . ARG B 1 204 ? -15.688 3.656 14.156 1 89.88 204 ARG B C 1
ATOM 3965 O O . ARG B 1 204 ? -16.906 3.791 14.086 1 89.88 204 ARG B O 1
ATOM 3972 N N . PHE B 1 205 ? -15.062 2.619 13.953 1 83.88 205 PHE B N 1
ATOM 3973 C CA . PHE B 1 205 ? -15.836 1.399 13.75 1 83.88 205 PHE B CA 1
ATOM 3974 C C . PHE B 1 205 ? -15.602 0.416 14.891 1 83.88 205 PHE B C 1
ATOM 3976 O O . PHE B 1 205 ? -14.453 0.105 15.227 1 83.88 205 PHE B O 1
ATOM 3983 N N . ASP B 1 206 ? -16.703 0.232 15.625 1 72.06 206 ASP B N 1
ATOM 3984 C CA . ASP B 1 206 ? -16.656 -0.682 16.766 1 72.06 206 ASP B CA 1
ATOM 3985 C C . ASP B 1 206 ? -16.734 -2.137 16.297 1 72.06 206 ASP B C 1
ATOM 3987 O O . ASP B 1 206 ? -17.141 -2.414 15.172 1 72.06 206 ASP B O 1
ATOM 3991 N N . GLY B 1 207 ? -16.266 -3.162 17.203 1 60.62 207 GLY B N 1
ATOM 3992 C CA . GLY B 1 207 ? -15.727 -4.48 17.5 1 60.62 207 GLY B CA 1
ATOM 3993 C C . GLY B 1 207 ? -16.172 -5.547 16.531 1 60.62 207 GLY B C 1
ATOM 3994 O O . GLY B 1 207 ? -17.344 -5.594 16.141 1 60.62 207 GLY B O 1
ATOM 3995 N N . PHE B 1 208 ? -15.242 -5.75 15.484 1 58.09 208 PHE B N 1
ATOM 3996 C CA . PHE B 1 208 ? -15.32 -7.004 14.742 1 58.09 208 PHE B CA 1
ATOM 3997 C C . PHE B 1 208 ? -15.484 -8.188 15.695 1 58.09 208 PHE B C 1
ATOM 3999 O O . PHE B 1 208 ? -14.656 -8.391 16.578 1 58.09 208 PHE B O 1
ATOM 4006 N N . ASP B 1 209 ? -16.859 -8.156 16.344 1 55.12 209 ASP B N 1
ATOM 4007 C CA . ASP B 1 209 ? -17.109 -9.391 17.094 1 55.12 209 ASP B CA 1
ATOM 4008 C C . ASP B 1 209 ? -16.594 -10.602 16.328 1 55.12 209 ASP B C 1
ATOM 4010 O O . ASP B 1 209 ? -17.297 -11.148 15.469 1 55.12 209 ASP B O 1
ATOM 4014 N N . LEU B 1 210 ? -15.391 -10.547 16.344 1 53.75 210 LEU B N 1
ATOM 4015 C CA . LEU B 1 210 ? -14.828 -11.695 15.648 1 53.75 210 LEU B CA 1
ATOM 4016 C C . LEU B 1 210 ? -15.289 -13 16.297 1 53.75 210 LEU B C 1
ATOM 4018 O O . LEU B 1 210 ? -14.75 -14.07 16 1 53.75 210 LEU B O 1
ATOM 4022 N N . GLY B 1 211 ? -16.531 -12.945 16.812 1 49.34 211 GLY B N 1
ATOM 4023 C CA . GLY B 1 211 ? -17.141 -14.086 17.469 1 49.34 211 GLY B CA 1
ATOM 4024 C C . GLY B 1 211 ? -16.156 -15.188 17.812 1 49.34 211 GLY B C 1
ATOM 4025 O O . GLY B 1 211 ? -16.297 -15.867 18.828 1 49.34 211 GLY B O 1
ATOM 4026 N N . PHE B 1 212 ? -15.523 -15.641 16.891 1 47.5 212 PHE B N 1
ATOM 4027 C CA . PHE B 1 212 ? -14.68 -16.812 17.062 1 47.5 212 PHE B CA 1
ATOM 4028 C C . PHE B 1 212 ? -13.492 -16.516 17.953 1 47.5 212 PHE B C 1
ATOM 4030 O O . PHE B 1 212 ? -12.758 -17.422 18.359 1 47.5 212 PHE B O 1
ATOM 4037 N N . TYR B 1 213 ? -13.43 -15.234 18.25 1 47.78 213 TYR B N 1
ATOM 4038 C CA . TYR B 1 213 ? -12.227 -14.75 18.922 1 47.78 213 TYR B CA 1
ATOM 4039 C C . TYR B 1 213 ? -12.297 -15.023 20.422 1 47.78 213 TYR B C 1
ATOM 4041 O O . TYR B 1 213 ? -11.297 -14.891 21.125 1 47.78 213 TYR B O 1
ATOM 4049 N N . ASN B 1 214 ? -13.414 -15.234 20.922 1 42.66 214 ASN B N 1
ATOM 4050 C CA . ASN B 1 214 ? -13.492 -15.281 22.391 1 42.66 214 ASN B CA 1
ATOM 4051 C C . ASN B 1 214 ? -12.5 -16.266 22.969 1 42.66 214 ASN B C 1
ATOM 4053 O O . ASN B 1 214 ? -12.039 -16.109 24.109 1 42.66 214 ASN B O 1
ATOM 4057 N N . GLU B 1 215 ? -12.539 -17.438 22.469 1 43.56 215 GLU B N 1
ATOM 4058 C CA . GLU B 1 215 ? -11.938 -18.438 23.344 1 43.56 215 GLU B CA 1
ATOM 4059 C C . GLU B 1 215 ? -10.422 -18.297 23.406 1 43.56 215 GLU B C 1
ATOM 4061 O O . GLU B 1 215 ? -9.789 -18.734 24.359 1 43.56 215 GLU B O 1
ATOM 4066 N N . HIS B 1 216 ? -9.617 -18.359 22.359 1 41.59 216 HIS B N 1
ATOM 4067 C CA . HIS B 1 216 ? -8.164 -18.453 22.438 1 41.59 216 HIS B CA 1
ATOM 4068 C C . HIS B 1 216 ? -7.52 -17.094 22.172 1 41.59 216 HIS B C 1
ATOM 4070 O O . HIS B 1 216 ? -7.668 -16.531 21.094 1 41.59 216 HIS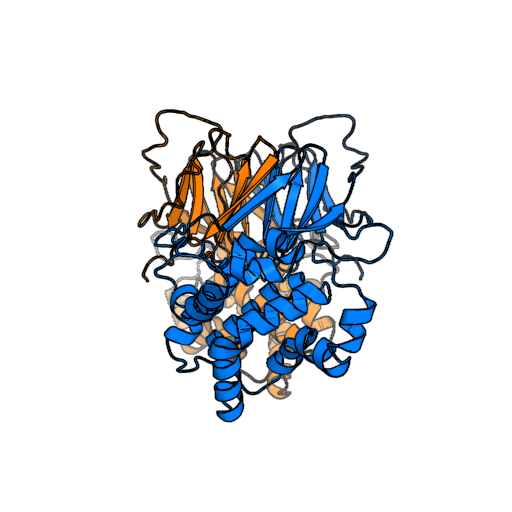 B O 1
ATOM 4076 N N . ARG B 1 217 ? -7.461 -16.219 23.156 1 44.75 217 ARG B N 1
ATOM 4077 C CA . ARG B 1 217 ? -6.723 -14.969 23.234 1 44.75 217 ARG B CA 1
ATOM 4078 C C . ARG B 1 217 ? -5.414 -15.062 22.453 1 44.75 217 ARG B C 1
ATOM 4080 O O . ARG B 1 217 ? -4.344 -15.211 23.047 1 44.75 217 ARG B O 1
ATOM 4087 N N . SER B 1 218 ? -5.137 -15.945 21.578 1 48.5 218 SER B N 1
ATOM 4088 C CA . SER B 1 218 ? -3.822 -15.922 20.953 1 48.5 218 SER B CA 1
ATOM 4089 C C . SER B 1 218 ? -3.523 -14.547 20.359 1 48.5 218 SER B C 1
ATOM 4091 O O . SER B 1 218 ? -4.438 -13.75 20.141 1 48.5 218 SER B O 1
ATOM 4093 N N . ARG B 1 219 ? -2.252 -14.211 20.469 1 53.94 219 ARG B N 1
ATOM 4094 C CA . ARG B 1 219 ? -1.666 -12.953 20.031 1 53.94 219 ARG B CA 1
ATOM 4095 C C . ARG B 1 219 ? -2.219 -12.539 18.672 1 53.94 219 ARG B C 1
ATOM 4097 O O . ARG B 1 219 ? -2.131 -13.305 17.703 1 53.94 219 ARG B O 1
ATOM 4104 N N . ASP B 1 220 ? -3.199 -11.633 18.672 1 63.38 220 ASP B N 1
ATOM 4105 C CA . ASP B 1 220 ? -3.768 -11.047 17.453 1 63.38 220 ASP B CA 1
ATOM 4106 C C . ASP B 1 220 ? -2.678 -10.438 16.578 1 63.38 220 ASP B C 1
ATOM 4108 O O . ASP B 1 220 ? -1.823 -9.695 17.062 1 63.38 220 ASP B O 1
ATOM 4112 N N . ILE B 1 221 ? -2.404 -11.102 15.578 1 77.19 221 ILE B N 1
ATOM 4113 C CA . ILE B 1 221 ? -1.525 -10.484 14.594 1 77.19 221 ILE B CA 1
ATOM 4114 C C . ILE B 1 221 ? -2.201 -9.25 14.008 1 77.19 221 ILE B C 1
ATOM 4116 O O . ILE B 1 221 ? -3.428 -9.195 13.898 1 77.19 221 ILE B O 1
ATOM 4120 N N . PRO B 1 222 ? -1.4 -8.234 13.812 1 82.44 222 PRO B N 1
ATOM 4121 C CA . PRO B 1 222 ? -1.979 -7.047 13.18 1 82.44 222 PRO B CA 1
ATOM 4122 C C . PRO B 1 222 ? -2.689 -7.363 11.867 1 82.44 222 PRO B C 1
ATOM 4124 O O . PRO B 1 222 ? -2.199 -8.172 11.07 1 82.44 222 PRO B O 1
ATOM 4127 N N . PRO B 1 223 ? -3.898 -6.871 11.703 1 87.94 223 PRO B N 1
ATOM 4128 C CA . PRO B 1 223 ? -4.613 -7.109 10.445 1 87.94 223 PRO B CA 1
ATOM 4129 C C . PRO B 1 223 ? -3.955 -6.426 9.25 1 87.94 223 PRO B C 1
ATOM 4131 O O . PRO B 1 223 ? -3.1 -5.555 9.43 1 87.94 223 PRO B O 1
ATOM 4134 N N . ALA B 1 224 ? -4.285 -6.879 8.109 1 91.88 224 ALA B N 1
ATOM 4135 C CA . ALA B 1 224 ? -3.898 -6.219 6.867 1 91.88 224 ALA B CA 1
ATOM 4136 C C . ALA B 1 224 ? -5.074 -5.445 6.27 1 91.88 224 ALA B C 1
ATOM 4138 O O . ALA B 1 224 ? -6.129 -6.023 6.004 1 91.88 224 ALA B O 1
ATOM 4139 N N . PHE B 1 225 ? -4.871 -4.148 6.027 1 92.44 225 PHE B N 1
ATOM 4140 C CA . PHE B 1 225 ? -5.91 -3.324 5.426 1 92.44 225 PHE B CA 1
ATOM 4141 C C . PHE B 1 225 ? -5.812 -3.352 3.904 1 92.44 225 PHE B C 1
ATOM 4143 O O . PHE B 1 225 ? -4.711 -3.424 3.352 1 92.44 225 PHE B O 1
ATOM 4150 N N . SER B 1 226 ? -6.996 -3.264 3.322 1 91.94 226 SER B N 1
ATOM 4151 C CA . SER B 1 226 ? -7.004 -3.039 1.88 1 91.94 226 SER B CA 1
ATOM 4152 C C . SER B 1 226 ? -6.473 -1.652 1.533 1 91.94 226 SER B C 1
ATOM 4154 O O . SER B 1 226 ? -6.477 -0.752 2.375 1 91.94 226 SER B O 1
ATOM 4156 N N . PRO B 1 227 ? -6.016 -1.479 0.311 1 90.19 227 PRO B N 1
ATOM 4157 C CA . PRO B 1 227 ? -5.434 -0.189 -0.063 1 90.19 227 PRO B CA 1
ATOM 4158 C C . PRO B 1 227 ? -6.418 0.967 0.074 1 90.19 227 PRO B C 1
ATOM 4160 O O . PRO B 1 227 ? -6.012 2.109 0.299 1 90.19 227 PRO B O 1
ATOM 4163 N N . ASP B 1 228 ? -7.684 0.733 -0.068 1 87.81 228 ASP B N 1
ATOM 4164 C CA . ASP B 1 228 ? -8.68 1.789 0.064 1 87.81 228 ASP B CA 1
ATOM 4165 C C . ASP B 1 228 ? -9.195 1.888 1.5 1 87.81 228 ASP B C 1
ATOM 4167 O O . ASP B 1 228 ? -10.094 2.674 1.791 1 87.81 228 ASP B O 1
ATOM 4171 N N . CYS B 1 229 ? -8.703 1.019 2.387 1 90.81 229 CYS B N 1
ATOM 4172 C CA . CYS B 1 229 ? -8.938 1.024 3.826 1 90.81 229 CYS B CA 1
ATOM 4173 C C . CYS B 1 229 ? -10.375 0.623 4.141 1 90.81 229 CYS B C 1
ATOM 4175 O O . CYS B 1 229 ? -10.906 0.964 5.199 1 90.81 229 CYS B O 1
ATOM 4177 N N . THR B 1 230 ? -11.047 -0.082 3.219 1 87.5 230 THR B N 1
ATOM 4178 C CA . THR B 1 230 ? -12.438 -0.444 3.443 1 87.5 230 THR B CA 1
ATOM 4179 C C . THR B 1 230 ? -12.555 -1.882 3.941 1 87.5 230 THR B C 1
ATOM 4181 O O . THR B 1 230 ? -13.602 -2.287 4.453 1 87.5 230 THR B O 1
ATOM 4184 N N . ARG B 1 231 ? -11.555 -2.619 3.725 1 87 231 ARG B N 1
ATOM 4185 C CA . ARG B 1 231 ? -11.547 -4.016 4.148 1 87 231 ARG B CA 1
ATOM 4186 C C . ARG B 1 231 ? -10.312 -4.324 4.996 1 87 231 ARG B C 1
ATOM 4188 O O . ARG B 1 231 ? -9.305 -3.617 4.918 1 87 231 ARG B O 1
ATOM 4195 N N . LEU B 1 232 ? -10.406 -5.34 5.785 1 86.81 232 LEU B N 1
ATOM 4196 C CA . LEU B 1 232 ? -9.258 -5.793 6.562 1 86.81 232 LEU B CA 1
ATOM 4197 C C . LEU B 1 232 ? -9.25 -7.312 6.68 1 86.81 232 LEU B C 1
ATOM 4199 O O . LEU B 1 232 ? -10.305 -7.938 6.816 1 86.81 232 LEU B O 1
ATOM 4203 N N . ALA B 1 233 ? -8.117 -7.879 6.43 1 86 233 ALA B N 1
ATOM 4204 C CA . ALA B 1 233 ? -7.875 -9.297 6.691 1 86 233 ALA B CA 1
ATOM 4205 C C . ALA B 1 233 ? -7.41 -9.523 8.125 1 86 233 ALA B C 1
ATOM 4207 O O . ALA B 1 233 ? -6.426 -8.922 8.562 1 86 233 ALA B O 1
ATOM 4208 N N . VAL B 1 234 ? -8.055 -10.32 8.836 1 81.5 234 VAL B N 1
ATOM 4209 C CA . VAL B 1 234 ? -7.727 -10.609 10.227 1 81.5 234 VAL B CA 1
ATOM 4210 C C . VAL B 1 234 ? -7.422 -12.102 10.383 1 81.5 234 VAL B C 1
ATOM 4212 O O . VAL B 1 234 ? -8.172 -12.945 9.898 1 81.5 234 VAL B O 1
ATOM 4215 N N . GLY B 1 235 ? -6.223 -12.266 10.898 1 76.12 235 GLY B N 1
ATOM 4216 C CA . GLY B 1 235 ? -5.832 -13.648 11.164 1 76.12 235 GLY B CA 1
ATOM 4217 C C . GLY B 1 235 ? -6.121 -14.086 12.586 1 76.12 235 GLY B C 1
ATOM 4218 O O . GLY B 1 235 ? -5.965 -13.297 13.531 1 76.12 235 GLY B O 1
ATOM 4219 N N . TYR B 1 236 ? -6.684 -15.289 12.664 1 68.69 236 TYR B N 1
ATOM 4220 C CA . TYR B 1 236 ? -6.855 -15.961 13.945 1 68.69 236 TYR B CA 1
ATOM 4221 C C . TYR B 1 236 ? -6.254 -17.359 13.914 1 68.69 236 TYR B C 1
ATOM 4223 O O . TYR B 1 236 ? -6.828 -18.281 13.32 1 68.69 236 TYR B O 1
ATOM 4231 N N . TYR B 1 237 ? -5.152 -17.484 14.633 1 65.25 237 TYR B N 1
ATOM 4232 C CA . TYR B 1 237 ? -4.367 -18.703 14.617 1 65.25 237 TYR B CA 1
ATOM 4233 C C . TYR B 1 237 ? -4.062 -19.141 13.188 1 65.25 237 TYR B C 1
ATOM 4235 O O . TYR B 1 237 ? -3.217 -18.547 12.516 1 65.25 237 TYR B O 1
ATOM 4243 N N . HIS B 1 238 ? -5.121 -20.031 12.672 1 66.19 238 HIS B N 1
ATOM 4244 C CA . HIS B 1 238 ? -4.84 -20.594 11.352 1 66.19 238 HIS B CA 1
ATOM 4245 C C . HIS B 1 238 ? -5.82 -20.062 10.312 1 66.19 238 HIS B C 1
ATOM 4247 O O . HIS B 1 238 ? -5.723 -20.406 9.133 1 66.19 238 HIS B O 1
ATOM 4253 N N . ASP B 1 239 ? -6.664 -19.297 10.742 1 71.12 239 ASP B N 1
ATOM 4254 C CA . ASP B 1 239 ? -7.691 -18.828 9.82 1 71.12 239 ASP B CA 1
ATOM 4255 C C . ASP B 1 239 ? -7.527 -17.328 9.539 1 71.12 239 ASP B C 1
ATOM 4257 O O . ASP B 1 239 ? -7.156 -16.562 10.43 1 71.12 239 ASP B O 1
ATOM 4261 N N . VAL B 1 240 ? -7.688 -16.984 8.344 1 78.38 240 VAL B N 1
ATOM 4262 C CA . VAL B 1 240 ? -7.688 -15.578 7.953 1 78.38 240 VAL B CA 1
ATOM 4263 C C . VAL B 1 240 ? -9.023 -15.227 7.305 1 78.38 240 VAL B C 1
ATOM 4265 O O . VAL B 1 240 ? -9.492 -15.93 6.406 1 78.38 240 VAL B O 1
ATOM 4268 N N . ASN B 1 241 ? -9.703 -14.234 7.785 1 78.5 241 ASN B N 1
ATOM 4269 C CA . ASN B 1 241 ? -10.969 -13.758 7.238 1 78.5 241 ASN B CA 1
ATOM 4270 C C . ASN B 1 241 ? -10.859 -12.312 6.758 1 78.5 241 ASN B C 1
ATOM 4272 O O . ASN B 1 241 ? -10.148 -11.508 7.363 1 78.5 241 ASN B O 1
ATOM 4276 N N . LEU B 1 242 ? -11.57 -12.07 5.699 1 81.38 242 LEU B N 1
ATOM 4277 C CA . LEU B 1 242 ? -11.664 -10.711 5.188 1 81.38 242 LEU B CA 1
ATOM 4278 C C . LEU B 1 242 ? -12.953 -10.039 5.668 1 81.38 242 LEU B C 1
ATOM 4280 O O . LEU B 1 242 ? -14.039 -10.602 5.535 1 81.38 242 LEU B O 1
ATOM 4284 N N . TRP B 1 243 ? -12.852 -8.891 6.238 1 80.75 243 TRP B N 1
ATOM 4285 C CA . TRP B 1 243 ? -13.977 -8.141 6.781 1 80.75 243 TRP B CA 1
ATOM 4286 C C . TRP B 1 243 ? -14.086 -6.773 6.117 1 80.75 243 TRP B C 1
ATOM 4288 O O . TRP B 1 243 ? -13.078 -6.184 5.719 1 80.75 243 TRP B O 1
ATOM 4298 N N . ASP B 1 244 ? -15.328 -6.359 5.969 1 82.75 244 ASP B N 1
ATOM 4299 C CA . ASP B 1 244 ? -15.547 -4.945 5.688 1 82.75 244 ASP B CA 1
ATOM 4300 C C . ASP B 1 244 ? -15.484 -4.113 6.969 1 82.75 244 ASP B C 1
ATOM 4302 O O . ASP B 1 244 ? -16.016 -4.52 8.008 1 82.75 244 ASP B O 1
ATOM 4306 N N . ILE B 1 245 ? -14.844 -3.037 7.008 1 81.88 245 ILE B N 1
ATOM 4307 C CA . ILE B 1 245 ? -14.641 -2.264 8.227 1 81.88 245 ILE B CA 1
ATOM 4308 C C . ILE B 1 245 ? -15.984 -1.815 8.789 1 81.88 245 ILE B C 1
ATOM 4310 O O . ILE B 1 245 ? -16.094 -1.497 9.977 1 81.88 245 ILE B O 1
ATOM 4314 N N . ARG B 1 246 ? -16.953 -1.688 7.91 1 75.88 246 ARG B N 1
ATOM 4315 C CA . ARG B 1 246 ? -18.281 -1.28 8.367 1 75.88 246 ARG B CA 1
ATOM 4316 C C . ARG B 1 246 ? -19.078 -2.477 8.875 1 75.88 246 ARG B C 1
ATOM 4318 O O . ARG B 1 246 ? -20.172 -2.314 9.422 1 75.88 246 ARG B O 1
ATOM 4325 N N . GLY B 1 247 ? -18.484 -3.783 9.109 1 63.34 247 GLY B N 1
ATOM 4326 C CA . GLY B 1 247 ? -19.062 -4.914 9.82 1 63.34 247 GLY B CA 1
ATOM 4327 C C . GLY B 1 247 ? -19.625 -5.977 8.891 1 63.34 247 GLY B C 1
ATOM 4328 O O . GLY B 1 247 ? -20 -7.059 9.336 1 63.34 247 GLY B O 1
ATOM 4329 N N . ILE B 1 248 ? -20.031 -5.777 7.738 1 52.78 248 ILE B N 1
ATOM 4330 C CA . ILE B 1 248 ? -21.016 -6.664 7.141 1 52.78 248 ILE B CA 1
ATOM 4331 C C . ILE B 1 248 ? -20.375 -8.008 6.805 1 52.78 248 ILE B C 1
ATOM 4333 O O . ILE B 1 248 ? -20.969 -9.062 7.043 1 52.78 248 ILE B O 1
ATOM 4337 N N . GLU B 1 249 ? -19.688 -8.234 5.707 1 56.31 249 GLU B N 1
ATOM 4338 C CA . GLU B 1 249 ? -19.5 -9.539 5.074 1 56.31 249 GLU B CA 1
ATOM 4339 C C . GLU B 1 249 ? -18.062 -10.023 5.207 1 56.31 249 GLU B C 1
ATOM 4341 O O . GLU B 1 249 ? -17.125 -9.289 4.887 1 56.31 249 GLU B O 1
ATOM 4346 N N . ALA B 1 250 ? -17.875 -10.992 6.262 1 54.19 250 ALA B N 1
ATOM 4347 C CA . ALA B 1 250 ? -16.594 -11.695 6.242 1 54.19 250 ALA B CA 1
ATOM 4348 C C . ALA B 1 250 ? -16.547 -12.711 5.098 1 54.19 250 ALA B C 1
ATOM 4350 O O . ALA B 1 250 ? -17.5 -13.461 4.883 1 54.19 250 ALA B O 1
ATOM 4351 N N . SER B 1 251 ? -15.945 -12.383 4.004 1 54.81 251 SER B N 1
ATOM 4352 C CA . SER B 1 251 ? -15.648 -13.469 3.07 1 54.81 251 SER B CA 1
ATOM 4353 C C . SER B 1 251 ? -14.305 -14.117 3.381 1 54.81 251 SER B C 1
ATOM 4355 O O . SER B 1 251 ? -13.32 -13.422 3.646 1 54.81 251 SER B O 1
ATOM 4357 N N . GLY B 1 252 ? -14.297 -15.18 4.152 1 52.12 252 GLY B N 1
ATOM 4358 C CA . GLY B 1 252 ? -13.156 -15.867 4.727 1 52.12 252 GLY B CA 1
ATOM 4359 C C . GLY B 1 252 ? -12.156 -16.328 3.684 1 52.12 252 GLY B C 1
ATOM 4360 O O . GLY B 1 252 ? -12.539 -16.703 2.568 1 52.12 252 GLY B O 1
ATOM 4361 N N . PRO B 1 253 ? -11.008 -15.789 3.633 1 54.47 253 PRO B N 1
ATOM 4362 C CA . PRO B 1 253 ? -10.086 -16.719 2.977 1 54.47 253 PRO B CA 1
ATOM 4363 C C . PRO B 1 253 ? -10.086 -18.094 3.625 1 54.47 253 PRO B C 1
ATOM 4365 O O . PRO B 1 253 ? -10.508 -18.25 4.773 1 54.47 253 PRO B O 1
ATOM 4368 N N . PRO B 1 254 ? -9.742 -19.141 2.807 1 51.41 254 PRO B N 1
ATOM 4369 C CA . PRO B 1 254 ? -9.656 -20.516 3.277 1 51.41 254 PRO B CA 1
ATOM 4370 C C . PRO B 1 254 ? -8.703 -20.688 4.457 1 51.41 254 PRO B C 1
ATOM 4372 O O . PRO B 1 254 ? -7.754 -19.906 4.602 1 51.41 254 PRO B O 1
ATOM 4375 N N . SER B 1 255 ? -9.273 -21.234 5.645 1 53.5 255 SER B N 1
ATOM 4376 C CA . SER B 1 255 ? -8.477 -21.781 6.734 1 53.5 255 SER B CA 1
ATOM 4377 C C . SER B 1 255 ? -7.191 -22.422 6.211 1 53.5 255 SER B C 1
ATOM 4379 O O . SER B 1 255 ? -7.23 -23.234 5.293 1 53.5 255 SER B O 1
ATOM 4381 N N . THR B 1 256 ? -6.09 -21.672 6.414 1 55.75 256 THR B N 1
ATOM 4382 C CA . THR B 1 256 ? -4.824 -22.312 6.09 1 55.75 256 THR B CA 1
ATOM 4383 C C . THR B 1 256 ? -4.676 -23.625 6.848 1 55.75 256 THR B C 1
ATOM 4385 O O . THR B 1 256 ? -5.137 -23.75 7.988 1 55.75 256 THR B O 1
ATOM 4388 N N . GLY B 1 257 ? -5.117 -24.719 6.352 1 55.94 257 GLY B N 1
ATOM 4389 C CA . GLY B 1 257 ? -4.848 -26.016 6.973 1 55.94 257 GLY B CA 1
ATOM 4390 C C . GLY B 1 257 ? -3.516 -26.062 7.695 1 55.94 257 GLY B C 1
ATOM 4391 O O . GLY B 1 257 ? -3.145 -27.094 8.258 1 55.94 257 GLY B O 1
ATOM 4392 N N . ASN B 1 258 ? -2.77 -25 7.629 1 58.06 258 ASN B N 1
ATOM 4393 C CA . ASN B 1 258 ? -1.448 -25.062 8.25 1 58.06 258 ASN B CA 1
ATOM 4394 C C . ASN B 1 258 ? -1.531 -24.891 9.766 1 58.06 258 ASN B C 1
ATOM 4396 O O . ASN B 1 258 ? -2.271 -24.047 10.258 1 58.06 258 ASN B O 1
ATOM 4400 N N . ALA B 1 259 ? -1.093 -25.797 10.469 1 63.91 259 ALA B N 1
ATOM 4401 C CA . ALA B 1 259 ? -1.067 -25.906 11.922 1 63.91 259 ALA B CA 1
ATOM 4402 C C . ALA B 1 259 ? -0.145 -24.859 12.531 1 63.91 259 ALA B C 1
ATOM 4404 O O . ALA B 1 259 ? -0.02 -24.766 13.758 1 63.91 259 ALA B O 1
ATOM 4405 N N . THR B 1 260 ? 0.497 -24.016 11.742 1 77.19 260 THR B N 1
ATOM 4406 C CA . THR B 1 260 ? 1.454 -23.062 12.273 1 77.19 260 THR B CA 1
ATOM 4407 C C . THR B 1 260 ? 0.822 -21.672 12.391 1 77.19 260 THR B C 1
ATOM 4409 O O . THR B 1 260 ? -0.123 -21.359 11.664 1 77.19 260 THR B O 1
ATOM 4412 N N . ALA B 1 261 ? 1.19 -20.938 13.398 1 81.56 261 ALA B N 1
ATOM 4413 C CA . ALA B 1 261 ? 0.614 -19.625 13.695 1 81.56 261 ALA B CA 1
ATOM 4414 C C . ALA B 1 261 ? 0.914 -18.625 12.578 1 81.56 261 ALA B C 1
ATOM 4416 O O . ALA B 1 261 ? 2.033 -18.578 12.055 1 81.56 261 ALA B O 1
ATOM 4417 N N . VAL B 1 262 ? -0.114 -17.859 12.219 1 85.38 262 VAL B N 1
ATOM 4418 C CA . VAL B 1 262 ? 0.056 -16.75 11.281 1 85.38 262 VAL B CA 1
ATOM 4419 C C . VAL B 1 262 ? 0.818 -15.617 11.953 1 85.38 262 VAL B C 1
ATOM 4421 O O . VAL B 1 262 ? 0.529 -15.266 13.102 1 85.38 262 VAL B O 1
ATOM 4424 N N . THR B 1 263 ? 1.858 -15.008 11.289 1 88.06 263 THR B N 1
ATOM 4425 C CA . THR B 1 263 ? 2.699 -13.977 11.891 1 88.06 263 THR B CA 1
ATOM 4426 C C . THR B 1 263 ? 2.617 -12.68 11.102 1 88.06 263 THR B C 1
ATOM 4428 O O . THR B 1 263 ? 3.014 -11.617 11.594 1 88.06 263 THR B O 1
ATOM 4431 N N . ALA B 1 264 ? 2.141 -12.719 9.922 1 91.38 264 ALA B N 1
ATOM 4432 C CA . ALA B 1 264 ? 2.064 -11.523 9.078 1 91.38 264 ALA B CA 1
ATOM 4433 C C . ALA B 1 264 ? 1.006 -11.688 7.992 1 91.38 264 ALA B C 1
ATOM 4435 O O . ALA B 1 264 ? 0.767 -12.805 7.516 1 91.38 264 ALA B O 1
ATOM 4436 N N . LEU B 1 265 ? 0.383 -10.602 7.594 1 91.88 265 LEU B N 1
ATOM 4437 C CA . LEU B 1 265 ? -0.646 -10.578 6.559 1 91.88 265 LEU B CA 1
ATOM 4438 C C . LEU B 1 265 ? -0.476 -9.375 5.645 1 91.88 265 LEU B C 1
ATOM 4440 O O . LEU B 1 265 ? -0.033 -8.312 6.09 1 91.88 265 LEU B O 1
ATOM 4444 N N . THR B 1 266 ? -0.811 -9.539 4.391 1 93.69 266 THR B N 1
ATOM 4445 C CA . THR B 1 266 ? -0.921 -8.398 3.482 1 93.69 266 THR B CA 1
ATOM 4446 C C . THR B 1 266 ? -1.876 -8.719 2.334 1 93.69 266 THR B C 1
ATOM 4448 O O . THR B 1 266 ? -2.088 -9.883 1.999 1 93.69 266 THR B O 1
ATOM 4451 N N . LEU B 1 267 ? -2.51 -7.695 1.819 1 92.44 267 LEU B N 1
ATOM 4452 C CA . LEU B 1 267 ? -3.41 -7.797 0.676 1 92.44 267 LEU B CA 1
ATOM 4453 C C . LEU B 1 267 ? -2.807 -7.129 -0.553 1 92.44 267 LEU B C 1
ATOM 4455 O O . LEU B 1 267 ? -2.139 -6.098 -0.438 1 92.44 267 LEU B O 1
ATOM 4459 N N . SER B 1 268 ? -3.125 -7.758 -1.677 1 91.94 268 SER B N 1
ATOM 4460 C CA . SER B 1 268 ? -2.729 -7.109 -2.924 1 91.94 268 SER B CA 1
ATOM 4461 C C . SER B 1 268 ? -3.533 -5.84 -3.166 1 91.94 268 SER B C 1
ATOM 4463 O O . SER B 1 268 ? -4.516 -5.574 -2.469 1 91.94 268 SER B O 1
ATOM 4465 N N . ARG B 1 269 ? -3.088 -5.078 -4.129 1 88.44 269 ARG B N 1
ATOM 4466 C CA . ARG B 1 269 ? -3.707 -3.785 -4.395 1 88.44 269 ARG B CA 1
ATOM 4467 C C . ARG B 1 269 ? -5.195 -3.941 -4.695 1 88.44 269 ARG B C 1
ATOM 4469 O O . ARG B 1 269 ? -6.016 -3.168 -4.199 1 88.44 269 ARG B O 1
ATOM 4476 N N . ASP B 1 270 ? -5.562 -4.926 -5.488 1 83.5 270 ASP B N 1
ATOM 4477 C CA . ASP B 1 270 ? -6.957 -5.117 -5.875 1 83.5 270 ASP B CA 1
ATOM 4478 C C . ASP B 1 270 ? -7.668 -6.074 -4.918 1 83.5 270 ASP B C 1
ATOM 4480 O O . ASP B 1 270 ? -8.82 -6.449 -5.148 1 83.5 270 ASP B O 1
ATOM 4484 N N . CYS B 1 271 ? -6.969 -6.523 -3.912 1 86.12 271 CYS B N 1
ATOM 4485 C CA . CYS B 1 271 ? -7.48 -7.402 -2.865 1 86.12 271 CYS B CA 1
ATOM 4486 C C . CYS B 1 271 ? -7.816 -8.781 -3.426 1 86.12 271 CYS B C 1
ATOM 4488 O O . CYS B 1 271 ? -8.594 -9.531 -2.824 1 86.12 271 CYS B O 1
ATOM 4490 N N . SER B 1 272 ? -7.25 -9.109 -4.586 1 84.25 272 SER B N 1
ATOM 4491 C CA . SER B 1 272 ? -7.516 -10.414 -5.184 1 84.25 272 SER B CA 1
ATOM 4492 C C . SER B 1 272 ? -6.582 -11.477 -4.617 1 84.25 272 SER B C 1
ATOM 4494 O O . SER B 1 272 ? -6.816 -12.672 -4.801 1 84.25 272 SER B O 1
ATOM 4496 N N . ARG B 1 273 ? -5.602 -11.055 -3.943 1 89.69 273 ARG B N 1
ATOM 4497 C CA . ARG B 1 273 ? -4.656 -11.992 -3.346 1 89.69 273 ARG B CA 1
ATOM 4498 C C . ARG B 1 273 ? -4.383 -11.641 -1.888 1 89.69 273 ARG B C 1
ATOM 4500 O O . ARG B 1 273 ? -4.289 -10.469 -1.534 1 89.69 273 ARG B O 1
ATOM 4507 N N . LEU B 1 274 ? -4.254 -12.609 -1.097 1 90.75 274 LEU B N 1
ATOM 4508 C CA . LEU B 1 274 ? -3.85 -12.523 0.302 1 90.75 274 LEU B CA 1
ATOM 4509 C C . LEU B 1 274 ? -2.559 -13.305 0.542 1 90.75 274 LEU B C 1
ATOM 4511 O O . LEU B 1 274 ? -2.443 -14.461 0.139 1 90.75 274 LEU B O 1
ATOM 4515 N N . ALA B 1 275 ? -1.554 -12.664 1.094 1 92.81 275 ALA B N 1
ATOM 4516 C CA . ALA B 1 275 ? -0.333 -13.336 1.524 1 92.81 275 ALA B CA 1
ATOM 4517 C C . ALA B 1 275 ? -0.304 -13.508 3.041 1 92.81 275 ALA B C 1
ATOM 4519 O O . ALA B 1 275 ? -0.539 -12.547 3.781 1 92.81 275 ALA B O 1
ATOM 4520 N N . CYS B 1 276 ? -0.032 -14.703 3.457 1 90.81 276 CYS B N 1
ATOM 4521 C CA . CYS B 1 276 ? 0.044 -15.047 4.871 1 90.81 276 CYS B CA 1
ATOM 4522 C C . CYS B 1 276 ? 1.422 -15.594 5.227 1 90.81 276 CYS B C 1
ATOM 4524 O O . CYS B 1 276 ? 1.869 -16.594 4.648 1 90.81 276 CYS B O 1
ATOM 4526 N N . GLY B 1 277 ? 2.029 -14.891 6.156 1 91.12 277 GLY B N 1
ATOM 4527 C CA . GLY B 1 277 ? 3.273 -15.406 6.707 1 91.12 277 GLY B CA 1
ATOM 4528 C C . GLY B 1 277 ? 3.072 -16.234 7.965 1 91.12 277 GLY B C 1
ATOM 4529 O O . GLY B 1 277 ? 2.184 -15.938 8.766 1 91.12 277 GLY B O 1
ATOM 4530 N N . PHE B 1 278 ? 3.984 -17.219 8.102 1 87.62 278 PHE B N 1
ATOM 4531 C CA . PHE B 1 278 ? 3.83 -18.141 9.219 1 87.62 278 PHE B CA 1
ATOM 4532 C C . PHE B 1 278 ? 5.117 -18.219 10.031 1 87.62 278 PHE B C 1
ATOM 4534 O O . PHE B 1 278 ? 6.188 -17.844 9.547 1 87.62 278 PHE B O 1
ATOM 4541 N N . GLU B 1 279 ? 4.953 -18.75 11.203 1 87.62 279 GLU B N 1
ATOM 4542 C CA . GLU B 1 279 ? 6.07 -18.906 12.133 1 87.62 279 GLU B CA 1
ATOM 4543 C C . GLU B 1 279 ? 7.078 -19.938 11.609 1 87.62 279 GLU B C 1
ATOM 4545 O O . GLU B 1 279 ? 8.266 -19.875 11.953 1 87.62 279 GLU B O 1
ATOM 4550 N N . ASP B 1 280 ? 6.68 -20.844 10.727 1 87.31 280 ASP B N 1
ATOM 4551 C CA . ASP B 1 280 ? 7.57 -21.891 10.227 1 87.31 280 ASP B CA 1
ATOM 4552 C C . ASP B 1 280 ? 8.406 -21.375 9.055 1 87.31 280 ASP B C 1
ATOM 4554 O O . ASP B 1 280 ? 9.18 -22.125 8.461 1 87.31 280 ASP B O 1
ATOM 4558 N N . GLY B 1 281 ? 8.156 -20.094 8.695 1 90.88 281 GLY B N 1
ATOM 4559 C CA . GLY B 1 281 ? 8.961 -19.5 7.645 1 90.88 281 GLY B CA 1
ATOM 4560 C C . GLY B 1 281 ? 8.328 -19.625 6.27 1 90.88 281 GLY B C 1
ATOM 4561 O O . GLY B 1 281 ? 9 -19.438 5.254 1 90.88 281 GLY B O 1
ATOM 4562 N N . THR B 1 282 ? 7.121 -19.984 6.289 1 90.38 282 THR B N 1
ATOM 4563 C CA . THR B 1 282 ? 6.434 -20.094 5.008 1 90.38 282 THR B CA 1
ATOM 4564 C C . THR B 1 282 ? 5.523 -18.875 4.785 1 90.38 282 THR B C 1
ATOM 4566 O O . THR B 1 282 ? 5.043 -18.281 5.746 1 90.38 282 THR B O 1
ATOM 4569 N N . VAL B 1 283 ? 5.406 -18.484 3.52 1 92.62 283 VAL B N 1
ATOM 4570 C CA . VAL B 1 283 ? 4.387 -17.531 3.096 1 92.62 283 VAL B CA 1
ATOM 4571 C C . VAL B 1 283 ? 3.451 -18.188 2.084 1 92.62 283 VAL B C 1
ATOM 4573 O O . VAL B 1 283 ? 3.9 -18.703 1.057 1 92.62 283 VAL B O 1
ATOM 4576 N N . GLU B 1 284 ? 2.213 -18.172 2.436 1 90.25 284 GLU B N 1
ATOM 4577 C CA . GLU B 1 284 ? 1.209 -18.703 1.515 1 90.25 284 GLU B CA 1
ATOM 4578 C C . GLU B 1 284 ? 0.503 -17.578 0.768 1 90.25 284 GLU B C 1
ATOM 4580 O O . GLU B 1 284 ? 0.089 -16.578 1.375 1 90.25 284 GLU B O 1
ATOM 4585 N N . LEU B 1 285 ? 0.417 -17.719 -0.542 1 90.62 285 LEU B N 1
ATOM 4586 C CA . LEU B 1 285 ? -0.346 -16.797 -1.388 1 90.62 285 LEU B CA 1
ATOM 4587 C C . LEU B 1 285 ? -1.706 -17.391 -1.738 1 90.62 285 LEU B C 1
ATOM 4589 O O . LEU B 1 285 ? -1.785 -18.5 -2.277 1 90.62 285 LEU B O 1
ATOM 4593 N N . TRP B 1 286 ? -2.748 -16.656 -1.442 1 87.12 286 TRP B N 1
ATOM 4594 C CA . TRP B 1 286 ? -4.113 -17.125 -1.659 1 87.12 286 TRP B CA 1
ATOM 4595 C C . TRP B 1 286 ? -4.859 -16.188 -2.611 1 87.12 286 TRP B C 1
ATOM 4597 O O . TRP B 1 286 ? -4.715 -14.969 -2.533 1 87.12 286 TRP B O 1
ATOM 4607 N N . GLU B 1 287 ? -5.629 -16.75 -3.504 1 85.19 287 GLU B N 1
ATOM 4608 C CA . GLU B 1 287 ? -6.609 -15.953 -4.238 1 85.19 287 GLU B CA 1
ATOM 4609 C C . GLU B 1 287 ? -7.859 -15.703 -3.398 1 85.19 287 GLU B C 1
ATOM 4611 O O . GLU B 1 287 ? -8.375 -16.625 -2.758 1 85.19 287 GLU B O 1
ATOM 4616 N N . THR B 1 288 ? -8.148 -14.438 -3.355 1 78.25 288 THR B N 1
ATOM 4617 C CA . THR B 1 288 ? -9.352 -14.102 -2.596 1 78.25 288 THR B CA 1
ATOM 4618 C C . THR B 1 288 ? -10.562 -14.008 -3.516 1 78.25 288 THR B C 1
ATOM 4620 O O . THR B 1 288 ? -10.438 -13.641 -4.688 1 78.25 288 THR B O 1
ATOM 4623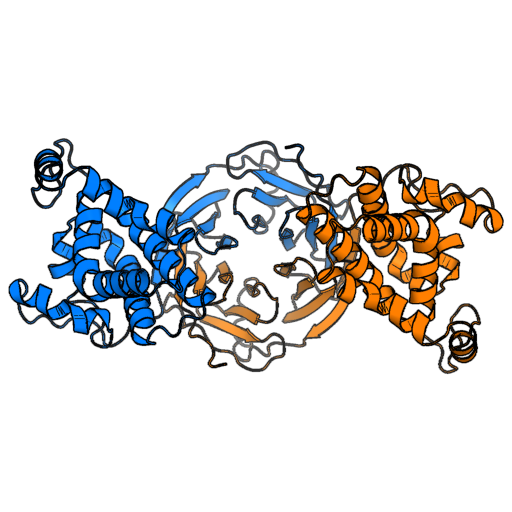 N N . SER B 1 289 ? -11.578 -14.883 -3.459 1 63.5 289 SER B N 1
ATOM 4624 C CA . SER B 1 289 ? -12.766 -14.812 -4.301 1 63.5 289 SER B CA 1
ATOM 4625 C C . SER B 1 289 ? -13.336 -13.398 -4.328 1 63.5 289 SER B C 1
ATOM 4627 O O . SER B 1 289 ? -13.352 -12.703 -3.307 1 63.5 289 SER B O 1
ATOM 4629 N N . PRO B 1 290 ? -13.445 -12.805 -5.703 1 49.69 290 PRO B N 1
ATOM 4630 C CA . PRO B 1 290 ? -14.133 -11.508 -5.723 1 49.69 290 PRO B CA 1
ATOM 4631 C C . PRO B 1 290 ? -15.414 -11.508 -4.895 1 49.69 290 PRO B C 1
ATOM 4633 O O . PRO B 1 290 ? -16.094 -12.531 -4.801 1 49.69 290 PRO B O 1
ATOM 4636 N N . THR B 1 291 ? -15.336 -10.93 -3.715 1 43.28 291 THR B N 1
ATOM 4637 C CA . THR B 1 291 ? -16.688 -10.805 -3.172 1 43.28 291 THR B CA 1
ATOM 4638 C C . THR B 1 291 ? -17.656 -10.375 -4.258 1 43.28 291 THR B C 1
ATOM 4640 O O . THR B 1 291 ? -17.344 -9.523 -5.09 1 43.28 291 THR B O 1
ATOM 4643 N N . LYS B 1 292 ? -18.531 -11.234 -4.746 1 36.38 292 LYS B N 1
ATOM 4644 C CA . LYS B 1 292 ? -19.672 -10.758 -5.527 1 36.38 292 LYS B CA 1
ATOM 4645 C C . LYS B 1 292 ? -20.016 -9.312 -5.18 1 36.38 292 LYS B C 1
ATOM 4647 O O . LYS B 1 292 ? -20.188 -8.977 -4.008 1 36.38 292 LYS B O 1
ATOM 4652 N N . ARG B 1 293 ? -19.438 -8.32 -5.996 1 31.86 293 ARG B N 1
ATOM 4653 C CA . ARG B 1 293 ? -20.219 -7.098 -5.879 1 31.86 293 ARG B CA 1
ATOM 4654 C C . ARG B 1 293 ? -21.719 -7.395 -5.965 1 31.86 293 ARG B C 1
ATOM 4656 O O . ARG B 1 293 ? -22.141 -8.227 -6.77 1 31.86 293 ARG B O 1
#

Secondary structure (DSSP, 8-state):
---TTSB-TTS-BHHHHHHHS-HHHHHHHHHHHHHHTTS-TT-HHHHHHHHHIIIIIHHHHHHHHHHTT-THHHHHHHHHHHHHHHHTT----HHHHHHHHHHHHHHHHHHHHHHH-TTHIIIIIGGGS-TTSHHHHHHHHHHHTTS-S---S-SS--SEEEEEE-SS-EEEEEE-TTSSEEEEEETTS-EEEEETTTTEEEEEE-----SGGGS-----PPPEEPTTSSEEEEEETTEEEEEETT----B---B----SPEEEEEE-TTS-EEEEEETTSEEEEEE------/---TTSB-TTS-BHHHHHHHS-HHHHHHHHHHHHHHTTS-TT-HHHHHHHHHIIIIIHHHHHHHHHHTT-THHHHHHHHHHHHHHHHTT----HHHHHHHHHHHHHHHHHHHHHHH-TTHIIIIIGGGS-TTSHHHHHHHHHHHTTS-S---S-SS--SEEEEEE-SS-EEEEEE-TTSSEEEEEETTS-EEEEETTTTEEEEEE-----GGGGS-----PPPEEPTTSSEEEEEETTEEEEEETTS---B--------SPEEEEEE-TTS-EEEEEETTSEEEEEE------

Foldseek 3Di:
DQDPPQQFPVRQHPVNLCVVAPPVNLCCLQCVLVVVLPDDPVDPVVVVVLVCCLQPCVLVSCLNCLSVVNNVSSLVSLVSVLVVCVVNVPPPPPQSNQSSVLVLLLCQVCVVVCNRHVCCSQAPRLLQRACCGPNNVRCVVVNVVPYPPRNNHHNDDDPDRDDADDPAAWQDWDAALVRQWIWTAGPQGKIWIAGRRNGHTDDIFDDCCVVVCPPDVPDWADWEAANRRQWTWTDDQQWIWIAGSNNDDTPTDDRNPDNFGWHDWYADNVRQWIWTDTPVGDIDIDGDPPPPD/DQDPVQQFPVRQHPVNLCVVAPPVNLCCLQCVLVVVLPDDPVDPVVVVVLVCCLQPCVLVSCLNCLSVVNNVSSLVSLVSVLVVCVVNVPPPPPQSNQSSVLVLLLCQVCVVVCNRHVCCSQEPRLLQRACCGPNNVRCVVVNVVPYPPRNNHHNDDDPDRDDADDPAAWQDWDAALVRQWIWTAGPQGKIWIAGRRNGHTDDIFDDLCVVVCPPDVPDWADWEAANRRQWTWTDDQQWIWIAGSNRDDTQTDDRNPDNFGWHDWYADNVRQWIWTDTPVGDIDIDGRPPPPD

Radius of gyration: 28.21 Å; Cα contacts (8 Å, |Δi|>4): 1070; chains: 2; bounding box: 55×87×62 Å

Nearest PDB structures (foldseek):
  8h6l-assembly1_4Z  TM=4.307E-01  e=2.493E-08  Homo sapiens
  5juy-assembly1_A  TM=3.544E-01  e=2.573E-09  Homo sapiens
  5o9z-assembly1_L  TM=4.328E-01  e=9.199E-08  Homo sapiens
  5juy-assembly1_G  TM=3.544E-01  e=3.417E-09  Homo sapiens
  6ahd-assembly1_Y  TM=4.031E-01  e=6.925E-08  Homo sapiens

pLDDT: mean 80.8, std 15.05, range [29.12, 95.81]